Protein AF-0000000067178159 (afdb_homodimer)

Radius of gyration: 26.87 Å; Cα contacts (8 Å, |Δi|>4): 518; chains: 2; bounding box: 101×104×65 Å

Nearest PDB structures (foldseek):
  8fw3-assembly2_A  TM=6.156E-01  e=5.125E-05  Neisseria gonorrhoeae
  3qpl-assembly1_A  TM=6.843E-01  e=2.141E-04  Mycobacterium tuberculosis
  2g3b-assembly1_A  TM=7.243E-01  e=4.814E-04  Rhodococcus jostii RHA1
  5nim-assembly1_A  TM=7.055E-01  e=5.295E-04  Mycobacterium tuberculosis
  7pt0-assembly1_B  TM=4.722E-01  e=8.945E-04  Streptomyces coelicolor

Sequence (438 aa):
MARPTQRSPDGARADPEDRTARFMRSALAILGETGRTDFTVLEVVERSKTSLRSFYQHFSSKDELLLALIDRIMAESAQRWRADTEALPGPEALRVLVEKITAPASSSTQDSINRGLTYYNDHLAESLPREYARVLAPLHDLIRGIVRRGIDAGDFHSGVEVDTTSALILQSVLGAMRLRSLGVELNGTPIEGPHIYEFCVRSLSNPPTPDDQAFPRRPMARPTQRSPDGARADPEDRTARFMRSALAILGETGRTDFTVLEVVERSKTSLRSFYQHFSSKDELLLALIDRIMAESAQRWRADTEALPGPEALRVLVEKITAPASSSTQDSINRGLTYYNDHLAESLPREYARVLAPLHDLIRGIVRRGIDAGDFHSGVEVDTTSALILQSVLGAMRLRSLGVELNGTPIEGPHIYEFCVRSLSNPPTPDDQAFPRRP

Structure (mmCIF, N/CA/C/O backbone):
data_AF-0000000067178159-model_v1
#
loop_
_entity.id
_entity.type
_entity.pdbx_description
1 polymer 'Transcriptional regulator, TetR family protein'
#
loop_
_atom_site.group_PDB
_atom_site.id
_atom_site.type_symbol
_atom_site.label_atom_id
_atom_site.label_alt_id
_atom_site.label_comp_id
_atom_site.label_asym_id
_atom_site.label_entity_id
_atom_site.label_seq_id
_atom_site.pdbx_PDB_ins_code
_atom_site.Cartn_x
_atom_site.Cartn_y
_atom_site.Cartn_z
_atom_site.occupancy
_atom_site.B_iso_or_equiv
_atom_site.auth_seq_id
_atom_site.auth_comp_id
_atom_site.auth_asym_id
_atom_site.auth_atom_id
_atom_site.pdbx_PDB_model_num
ATOM 1 N N . MET A 1 1 ? 50.5 42.938 31 1 33.41 1 MET A N 1
ATOM 2 C CA . MET A 1 1 ? 49.594 42.969 29.859 1 33.41 1 MET A CA 1
ATOM 3 C C . MET A 1 1 ? 49.375 41.531 29.328 1 33.41 1 MET A C 1
ATOM 5 O O . MET A 1 1 ? 50.312 40.906 28.812 1 33.41 1 MET A O 1
ATOM 9 N N . ALA A 1 2 ? 48.438 40.719 29.938 1 43.31 2 ALA A N 1
ATOM 10 C CA . ALA A 1 2 ? 48.125 39.312 29.688 1 43.31 2 ALA A CA 1
ATOM 11 C C . ALA A 1 2 ? 47.719 39.094 28.234 1 43.31 2 ALA A C 1
ATOM 13 O O . ALA A 1 2 ? 46.938 39.875 27.688 1 43.31 2 ALA A O 1
ATOM 14 N N . ARG A 1 3 ? 48.562 38.594 27.359 1 43.94 3 ARG A N 1
ATOM 15 C CA . ARG A 1 3 ? 48.312 38.312 25.953 1 43.94 3 ARG A CA 1
ATOM 16 C C . ARG A 1 3 ? 47.031 37.5 25.781 1 43.94 3 ARG A C 1
ATOM 18 O O . ARG A 1 3 ? 46.812 36.531 26.516 1 43.94 3 ARG A O 1
ATOM 25 N N . PRO A 1 4 ? 45.906 38.125 25.219 1 43.94 4 PRO A N 1
ATOM 26 C CA . PRO A 1 4 ? 44.656 37.375 25.016 1 43.94 4 PRO A CA 1
ATOM 27 C C . PRO A 1 4 ? 44.875 36.031 24.344 1 43.94 4 PRO A C 1
ATOM 29 O O . PRO A 1 4 ? 45.75 35.875 23.5 1 43.94 4 PRO A O 1
ATOM 32 N N . THR A 1 5 ? 44.812 34.875 25.031 1 42.31 5 THR A N 1
ATOM 33 C CA . THR A 1 5 ? 44.812 33.531 24.516 1 42.31 5 THR A CA 1
ATOM 34 C C . THR A 1 5 ? 43.906 33.438 23.266 1 42.31 5 THR A C 1
ATOM 36 O O . THR A 1 5 ? 42.719 33.781 23.328 1 42.31 5 THR A O 1
ATOM 39 N N . GLN A 1 6 ? 44.406 33.625 22.031 1 39.62 6 GLN A N 1
ATOM 40 C CA . GLN A 1 6 ? 43.75 33.406 20.75 1 39.62 6 GLN A CA 1
ATOM 41 C C . GLN A 1 6 ? 42.969 32.094 20.781 1 39.62 6 GLN A C 1
ATOM 43 O O . GLN A 1 6 ? 43.5 31.031 21.016 1 39.62 6 GLN A O 1
ATOM 48 N N . ARG A 1 7 ? 41.75 32.062 21.344 1 41.69 7 ARG A N 1
ATOM 49 C CA . ARG A 1 7 ? 40.875 30.922 21.141 1 41.69 7 ARG A CA 1
ATOM 50 C C . ARG A 1 7 ? 40.969 30.406 19.703 1 41.69 7 ARG A C 1
ATOM 52 O O . ARG A 1 7 ? 40.844 31.172 18.75 1 41.69 7 ARG A O 1
ATOM 59 N N . SER A 1 8 ? 41.875 29.484 19.391 1 41.31 8 SER A N 1
ATOM 60 C CA . SER A 1 8 ? 41.969 28.797 18.109 1 41.31 8 SER A CA 1
ATOM 61 C C . SER A 1 8 ? 40.562 28.5 17.547 1 41.31 8 SER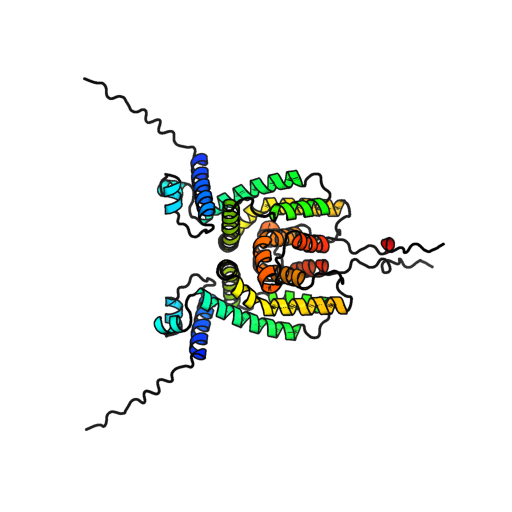 A C 1
ATOM 63 O O . SER A 1 8 ? 39.719 27.922 18.234 1 41.31 8 SER A O 1
ATOM 65 N N . PRO A 1 9 ? 39.969 29.328 16.672 1 40.78 9 PRO A N 1
ATOM 66 C CA . PRO A 1 9 ? 38.75 29.016 15.961 1 40.78 9 PRO A CA 1
ATOM 67 C C . PRO A 1 9 ? 38.719 27.578 15.445 1 40.78 9 PRO A C 1
ATOM 69 O O . PRO A 1 9 ? 38 27.281 14.477 1 40.78 9 PRO A O 1
ATOM 72 N N . ASP A 1 10 ? 39.594 26.719 15.773 1 39.84 10 ASP A N 1
ATOM 73 C CA . ASP A 1 10 ? 39.406 25.375 15.266 1 39.84 10 ASP A CA 1
ATOM 74 C C . ASP A 1 10 ? 37.969 24.922 15.383 1 39.84 10 ASP A C 1
ATOM 76 O O . ASP A 1 10 ? 37.625 24.062 16.219 1 39.84 10 ASP A O 1
ATOM 80 N N . GLY A 1 11 ? 37 25.688 15.602 1 41.66 11 GLY A N 1
ATOM 81 C CA . GLY A 1 11 ? 35.625 25.188 15.453 1 41.66 11 GLY A CA 1
ATOM 82 C C . GLY A 1 11 ? 35.469 24.234 14.281 1 41.66 11 GLY A C 1
ATOM 83 O O . GLY A 1 11 ? 35.531 24.656 13.125 1 41.66 11 GLY A O 1
ATOM 84 N N . ALA A 1 12 ? 36.094 23.141 14.195 1 41.56 12 ALA A N 1
ATOM 85 C CA . ALA A 1 12 ? 36.125 22.031 13.25 1 41.56 12 ALA A CA 1
ATOM 86 C C . ALA A 1 12 ? 34.812 21.953 12.469 1 41.56 12 ALA A C 1
ATOM 88 O O . ALA A 1 12 ? 33.75 21.656 13.039 1 41.56 12 ALA A O 1
ATOM 89 N N . ARG A 1 13 ? 34.594 22.594 11.43 1 47.75 13 ARG A N 1
ATOM 90 C CA . ARG A 1 13 ? 33.562 22.531 10.398 1 47.75 13 ARG A CA 1
ATOM 91 C C . ARG A 1 13 ? 33.156 21.094 10.141 1 47.75 13 ARG A C 1
ATOM 93 O O . ARG A 1 13 ? 33.969 20.266 9.703 1 47.75 13 ARG A O 1
ATOM 100 N N . ALA A 1 14 ? 32.438 20.469 10.922 1 54.03 14 ALA A N 1
ATOM 101 C CA . ALA A 1 14 ? 31.906 19.125 10.688 1 54.03 14 ALA A CA 1
ATOM 102 C C . ALA A 1 14 ? 31.609 18.891 9.211 1 54.03 14 ALA A C 1
ATOM 104 O O . ALA A 1 14 ? 31.078 19.781 8.539 1 54.03 14 ALA A O 1
ATOM 105 N N . ASP A 1 15 ? 32.281 18.047 8.5 1 58.19 15 ASP A N 1
ATOM 106 C CA . ASP A 1 15 ? 32.125 17.641 7.113 1 58.19 15 ASP A CA 1
ATOM 107 C C . ASP A 1 15 ? 30.641 17.516 6.75 1 58.19 15 ASP A C 1
ATOM 109 O O . ASP A 1 15 ? 29.844 17.062 7.566 1 58.19 15 ASP A O 1
ATOM 113 N N . PRO A 1 16 ? 30.297 18.297 5.695 1 59.66 16 PRO A N 1
ATOM 114 C CA . PRO A 1 16 ? 28.906 18.25 5.234 1 59.66 16 PRO A CA 1
ATOM 115 C C . PRO A 1 16 ? 28.297 16.844 5.363 1 59.66 16 PRO A C 1
ATOM 117 O O . PRO A 1 16 ? 27.109 16.719 5.68 1 59.66 16 PRO A O 1
ATOM 120 N N . GLU A 1 17 ? 29.047 15.93 5.02 1 64.62 17 GLU A N 1
ATOM 121 C CA . GLU A 1 17 ? 28.547 14.562 5.184 1 64.62 17 GLU A CA 1
ATOM 122 C C . GLU A 1 17 ? 28.219 14.273 6.645 1 64.62 17 GLU A C 1
ATOM 124 O O . GLU A 1 17 ? 27.266 13.562 6.938 1 64.62 17 GLU A O 1
ATOM 129 N N . ASP A 1 18 ? 28.953 15.023 7.352 1 79.06 18 ASP A N 1
ATOM 130 C CA . ASP A 1 18 ? 28.781 14.812 8.781 1 79.06 18 ASP A CA 1
ATOM 131 C C . ASP A 1 18 ? 27.484 15.453 9.281 1 79.06 18 ASP A C 1
ATOM 133 O O . ASP A 1 18 ? 26.75 14.844 10.055 1 79.06 18 ASP A O 1
ATOM 137 N N . ARG A 1 19 ? 27.156 16.547 8.523 1 84 19 ARG A N 1
ATOM 138 C CA . ARG A 1 19 ? 25.953 17.25 8.969 1 84 19 ARG A CA 1
ATOM 139 C C . ARG A 1 19 ? 24.688 16.531 8.5 1 84 19 ARG A C 1
ATOM 141 O O . ARG A 1 19 ? 23.734 16.422 9.258 1 84 19 ARG A O 1
ATOM 148 N N . THR A 1 20 ? 24.766 16.062 7.344 1 90 20 THR A N 1
ATOM 149 C CA . THR A 1 20 ? 23.656 15.281 6.816 1 90 20 THR A CA 1
ATOM 150 C C . THR A 1 20 ? 23.359 14.078 7.707 1 90 20 THR A C 1
ATOM 152 O O . THR A 1 20 ? 22.203 13.812 8.047 1 90 20 THR A O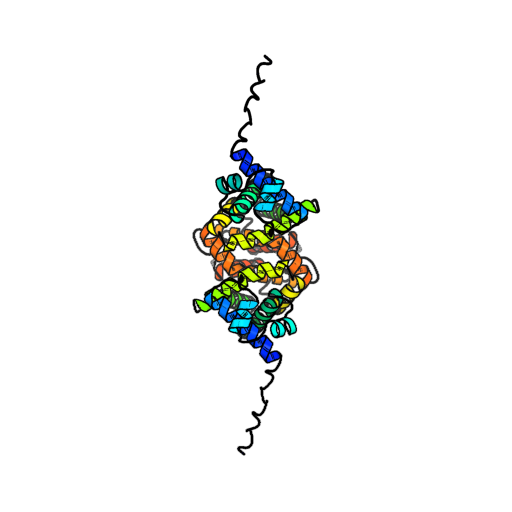 1
ATOM 155 N N . ALA A 1 21 ? 24.406 13.516 8.07 1 91.62 21 ALA A N 1
ATOM 156 C CA . ALA A 1 21 ? 24.281 12.344 8.93 1 91.62 21 ALA A CA 1
ATOM 157 C C . ALA A 1 21 ? 23.688 12.719 10.281 1 91.62 21 ALA A C 1
ATOM 159 O O . ALA A 1 21 ? 22.906 11.953 10.867 1 91.62 21 ALA A O 1
ATOM 160 N N . ARG A 1 22 ? 24.016 13.844 10.68 1 91.88 22 ARG A N 1
ATOM 161 C CA . ARG A 1 22 ? 23.5 14.305 11.961 1 91.88 22 ARG A CA 1
ATOM 162 C C . ARG A 1 22 ? 21.984 14.555 11.891 1 91.88 22 ARG A C 1
ATOM 164 O O . ARG A 1 22 ? 21.25 14.203 12.812 1 91.88 22 ARG A O 1
ATOM 171 N N . PHE A 1 23 ? 21.609 15.18 10.82 1 94.12 23 PHE A N 1
ATOM 172 C CA . PHE A 1 23 ? 20.172 15.414 10.633 1 94.12 23 PHE A CA 1
ATOM 173 C C . PHE A 1 23 ? 19.422 14.094 10.523 1 94.12 23 PHE A C 1
ATOM 175 O O . PHE A 1 23 ? 18.359 13.93 11.125 1 94.12 23 PHE A O 1
ATOM 182 N N . MET A 1 24 ? 19.984 13.203 9.867 1 94.56 24 MET A N 1
ATOM 183 C CA . MET A 1 24 ? 19.344 11.906 9.672 1 94.56 24 MET A CA 1
ATOM 184 C C . MET A 1 24 ? 19.266 11.141 10.992 1 94.56 24 MET A C 1
ATOM 186 O O . MET A 1 24 ? 18.266 10.5 11.281 1 94.56 24 MET A O 1
ATOM 190 N N . ARG A 1 25 ? 20.281 11.227 11.734 1 94.19 25 ARG A N 1
ATOM 191 C CA . ARG A 1 25 ? 20.281 10.57 13.039 1 94.19 25 ARG A CA 1
ATOM 192 C C . ARG A 1 25 ? 19.234 11.172 13.969 1 94.19 25 ARG A C 1
ATOM 194 O O . ARG A 1 25 ? 18.578 10.453 14.719 1 94.19 25 ARG A O 1
ATOM 201 N N . SER A 1 26 ? 19.125 12.422 13.883 1 94.62 26 SER A N 1
ATOM 202 C CA . SER A 1 26 ? 18.125 13.109 14.68 1 94.62 26 SER A CA 1
ATOM 203 C C . SER A 1 26 ? 16.719 12.703 14.266 1 94.62 26 SER A C 1
ATOM 205 O O . SER A 1 26 ? 15.859 12.453 15.117 1 94.62 26 SER A O 1
ATOM 207 N N . ALA A 1 27 ? 16.531 12.688 12.969 1 94.38 27 ALA A N 1
ATOM 208 C CA . ALA A 1 27 ? 15.227 12.25 12.461 1 94.38 27 ALA A CA 1
ATOM 209 C C . ALA A 1 27 ? 14.914 10.82 12.891 1 94.38 27 ALA A C 1
ATOM 211 O O . ALA A 1 27 ? 13.789 10.523 13.305 1 94.38 27 ALA A O 1
ATOM 212 N N . LEU A 1 28 ? 15.891 10 12.828 1 94.06 28 LEU A N 1
ATOM 213 C CA . LEU A 1 28 ? 15.734 8.609 13.242 1 94.06 28 LEU A CA 1
ATOM 214 C C . LEU A 1 28 ? 15.398 8.508 14.719 1 94.06 28 LEU A C 1
ATOM 216 O O . LEU A 1 28 ? 14.562 7.695 15.117 1 94.06 28 LEU A O 1
ATOM 220 N N . ALA A 1 29 ? 16.031 9.289 15.492 1 93.94 29 ALA A N 1
ATOM 221 C CA . ALA A 1 29 ? 15.758 9.32 16.922 1 93.94 29 ALA A CA 1
ATOM 222 C C . ALA A 1 29 ? 14.32 9.742 17.219 1 93.94 29 ALA A C 1
ATOM 224 O O . ALA A 1 29 ? 13.648 9.148 18.062 1 93.94 29 ALA A O 1
ATOM 225 N N . ILE A 1 30 ? 13.898 10.711 16.547 1 94.25 30 ILE A N 1
ATOM 226 C CA . ILE A 1 30 ? 12.531 11.188 16.719 1 94.25 30 ILE A CA 1
ATOM 227 C C . ILE A 1 30 ? 11.547 10.086 16.328 1 94.25 30 ILE A C 1
ATOM 229 O O . ILE A 1 30 ? 10.586 9.82 17.047 1 94.25 30 ILE A O 1
ATOM 233 N N . LEU A 1 31 ? 11.766 9.43 15.242 1 92.56 31 LEU A N 1
ATOM 234 C CA . LEU A 1 31 ? 10.922 8.328 14.789 1 92.56 31 LEU A CA 1
ATOM 235 C C . LEU A 1 31 ? 10.898 7.207 15.82 1 92.56 31 LEU A C 1
ATOM 237 O O . LEU A 1 31 ? 9.852 6.617 16.078 1 92.56 31 LEU A O 1
ATOM 241 N N . GLY A 1 32 ? 12.031 6.941 16.328 1 92.69 32 GLY A N 1
ATOM 242 C CA . GLY A 1 32 ? 12.125 5.895 17.328 1 92.69 32 GLY A CA 1
ATOM 243 C C . GLY A 1 32 ? 11.336 6.199 18.594 1 92.69 32 GLY A C 1
ATOM 244 O O . GLY A 1 32 ? 10.781 5.293 19.219 1 92.69 32 GLY A O 1
ATOM 245 N N . GLU A 1 33 ? 11.211 7.461 18.922 1 91.62 33 GLU A N 1
ATOM 246 C CA . GLU A 1 33 ? 10.531 7.895 20.141 1 91.62 33 GLU A CA 1
ATOM 247 C C . GLU A 1 33 ? 9.023 8.016 19.922 1 91.62 33 GLU A C 1
ATOM 249 O O . GLU A 1 33 ? 8.234 7.676 20.797 1 91.62 33 GLU A O 1
ATOM 254 N N . THR A 1 34 ? 8.656 8.445 18.703 1 87.56 34 THR A N 1
ATOM 255 C CA . THR A 1 34 ? 7.258 8.82 18.516 1 87.56 34 THR A CA 1
ATOM 256 C C . THR A 1 34 ? 6.547 7.848 17.578 1 87.56 34 THR A C 1
ATOM 258 O O . THR A 1 34 ? 5.324 7.703 17.641 1 87.56 34 THR A O 1
ATOM 261 N N . GLY A 1 35 ? 7.301 7.289 16.703 1 86.06 35 GLY A N 1
ATOM 262 C CA . GLY A 1 35 ? 6.715 6.453 15.664 1 86.06 35 GLY A CA 1
ATOM 263 C C . GLY A 1 35 ? 5.922 7.242 14.641 1 86.06 35 GLY A C 1
ATOM 264 O O . GLY A 1 35 ? 5.152 6.668 13.867 1 86.06 35 GLY A O 1
ATOM 265 N N . ARG A 1 36 ? 6.059 8.531 14.703 1 83.38 36 ARG A N 1
ATOM 266 C CA . ARG A 1 36 ? 5.297 9.406 13.82 1 83.38 36 ARG A CA 1
ATOM 267 C C . ARG A 1 36 ? 6.223 10.305 13.008 1 83.38 36 ARG A C 1
ATOM 269 O O . ARG A 1 36 ? 7.32 10.641 13.461 1 83.38 36 ARG A O 1
ATOM 276 N N . THR A 1 37 ? 5.715 10.633 11.844 1 81.19 37 THR A N 1
ATOM 277 C CA . THR A 1 37 ? 6.527 11.453 10.953 1 81.19 37 THR A CA 1
ATOM 278 C C . THR A 1 37 ? 6.012 12.891 10.93 1 81.19 37 THR A C 1
ATOM 280 O O . THR A 1 37 ? 6.391 13.68 10.062 1 81.19 37 THR A O 1
ATOM 283 N N . ASP A 1 38 ? 5.16 13.242 11.867 1 81.94 38 ASP A N 1
ATOM 284 C CA . ASP A 1 38 ? 4.59 14.586 11.852 1 81.94 38 ASP A CA 1
ATOM 285 C C . ASP A 1 38 ? 5.496 15.57 12.578 1 81.94 38 ASP A C 1
ATOM 287 O O . ASP A 1 38 ? 5.059 16.656 12.953 1 81.94 38 ASP A O 1
ATOM 291 N N . PHE A 1 39 ? 6.73 15.258 12.789 1 87.94 39 PHE A N 1
ATOM 292 C CA . PHE A 1 39 ? 7.664 16.203 13.398 1 87.94 39 PHE A CA 1
ATOM 293 C C . PHE A 1 39 ? 8.023 17.312 12.422 1 87.94 39 PHE A C 1
ATOM 295 O O . PHE A 1 39 ? 7.84 17.156 11.211 1 87.94 39 PHE A O 1
ATOM 302 N N . THR A 1 40 ? 8.508 18.375 12.969 1 91.44 40 THR A N 1
ATOM 303 C CA . THR A 1 40 ? 8.867 19.531 12.156 1 91.44 40 THR A CA 1
ATOM 304 C C . THR A 1 40 ? 10.375 19.594 11.93 1 91.44 40 THR A C 1
ATOM 306 O O . THR A 1 40 ? 11.133 18.906 12.617 1 91.44 40 THR A O 1
ATOM 309 N N . VAL A 1 41 ? 10.703 20.438 10.953 1 94.25 41 VAL A N 1
ATOM 310 C CA . VAL A 1 41 ? 12.125 20.656 10.688 1 94.25 41 VAL A CA 1
ATOM 311 C C . VAL A 1 41 ? 12.781 21.281 11.922 1 94.25 41 VAL A C 1
ATOM 313 O O . VAL A 1 41 ? 13.922 20.953 12.25 1 94.25 41 VAL A O 1
ATOM 316 N N . LEU A 1 42 ? 12.094 22.062 12.641 1 94.06 42 LEU A N 1
ATOM 317 C CA . LEU A 1 42 ? 12.617 22.719 13.828 1 94.06 42 LEU A CA 1
ATOM 318 C C . LEU A 1 42 ? 12.992 21.688 14.898 1 94.06 42 LEU A C 1
ATOM 320 O O . LEU A 1 42 ? 14.031 21.812 15.539 1 94.06 42 LEU A O 1
ATOM 324 N N . GLU A 1 43 ? 12.242 20.734 15.094 1 94.31 43 GLU A N 1
ATOM 325 C CA . GLU A 1 43 ? 12.523 19.672 16.062 1 94.31 43 GLU A CA 1
ATOM 326 C C . GLU A 1 43 ? 13.797 18.922 15.695 1 94.31 43 GLU A C 1
ATOM 328 O O . GLU A 1 43 ? 14.586 18.562 16.578 1 94.31 43 GLU A O 1
ATOM 333 N N . VAL A 1 44 ? 13.961 18.672 14.438 1 94.38 44 VAL A N 1
ATOM 334 C CA . VAL A 1 44 ? 15.148 17.969 13.961 1 94.38 44 VAL A CA 1
ATOM 335 C C . VAL A 1 44 ? 16.391 18.812 14.227 1 94.38 44 VAL A C 1
ATOM 337 O O . VAL A 1 44 ? 17.422 18.281 14.672 1 94.38 44 VAL A O 1
ATOM 340 N N . VAL A 1 45 ? 16.266 20.047 13.938 1 93.69 45 VAL A N 1
ATOM 341 C CA . VAL A 1 45 ? 17.391 20.969 14.086 1 93.69 45 VAL A CA 1
ATOM 342 C C . VAL A 1 45 ? 17.734 21.109 15.57 1 93.69 45 VAL A C 1
ATOM 344 O O . VAL A 1 45 ? 18.922 21.172 15.93 1 93.69 45 VAL A O 1
ATOM 347 N N . GLU A 1 46 ? 16.797 21.203 16.438 1 93.25 46 GLU A N 1
ATOM 348 C CA . GLU A 1 46 ? 17.016 21.312 17.875 1 93.25 46 GLU A CA 1
ATOM 349 C C . GLU A 1 46 ? 17.719 20.062 18.422 1 93.25 46 GLU A C 1
ATOM 351 O O . GLU A 1 46 ? 18.672 20.172 19.188 1 93.25 46 GLU A O 1
ATOM 356 N N . ARG A 1 47 ? 17.297 19 17.938 1 91.25 47 ARG A N 1
ATOM 357 C CA . ARG A 1 47 ? 17.859 17.734 18.422 1 91.25 47 ARG A CA 1
ATOM 358 C C . ARG A 1 47 ? 19.281 17.531 17.875 1 91.25 47 ARG A C 1
ATOM 360 O O . ARG A 1 47 ? 20.125 16.938 18.547 1 91.25 47 ARG A O 1
ATOM 367 N N . SER A 1 48 ? 19.531 17.969 16.703 1 90.31 48 SER A N 1
ATOM 368 C CA . SER A 1 48 ? 20.828 17.797 16.062 1 90.31 48 SER A CA 1
ATOM 369 C C . SER A 1 48 ? 21.812 18.875 16.516 1 90.31 48 SER A C 1
ATOM 371 O O . SER A 1 48 ? 22.984 18.844 16.156 1 90.31 48 SER A O 1
ATOM 373 N N . LYS A 1 49 ? 21.328 19.828 17.281 1 90.5 49 LYS A N 1
ATOM 374 C CA . LYS A 1 49 ? 22.141 20.953 17.75 1 90.5 49 LYS A CA 1
ATOM 375 C C . LYS A 1 49 ? 22.797 21.688 16.594 1 90.5 49 LYS A C 1
ATOM 377 O O . LYS A 1 49 ? 24 21.953 16.609 1 90.5 49 LYS A O 1
ATOM 382 N N . THR A 1 50 ? 22 21.828 15.617 1 90.31 50 THR A N 1
ATOM 383 C CA . THR A 1 50 ? 22.406 22.594 14.445 1 90.31 50 THR A CA 1
ATOM 384 C C . THR A 1 50 ? 21.453 23.766 14.195 1 90.31 50 THR A C 1
ATOM 386 O O . THR A 1 50 ? 20.719 24.156 15.086 1 90.31 50 THR A O 1
ATOM 389 N N . SER A 1 51 ? 21.578 24.359 13.008 1 90.62 51 SER A N 1
ATOM 390 C CA . SER A 1 51 ? 20.734 25.516 12.703 1 90.62 51 SER A CA 1
ATOM 391 C C . SER A 1 51 ? 19.812 25.234 11.516 1 90.62 51 SER A C 1
ATOM 393 O O . SER A 1 51 ? 20.078 24.328 10.727 1 90.62 51 SER A O 1
ATOM 395 N N . LEU A 1 52 ? 18.703 26.078 11.508 1 93.19 52 LEU A N 1
ATOM 396 C CA . LEU A 1 52 ? 17.781 26.016 10.375 1 93.19 52 LEU A CA 1
ATOM 397 C C . LEU A 1 52 ? 18.5 26.344 9.07 1 93.19 52 LEU A C 1
ATOM 399 O O . LEU A 1 52 ? 18.219 25.719 8.039 1 93.19 52 LEU A O 1
ATOM 403 N N . ARG A 1 53 ? 19.422 27.25 9.156 1 92.5 53 ARG A N 1
ATOM 404 C CA . ARG A 1 53 ? 20.188 27.609 7.977 1 92.5 53 ARG A CA 1
ATOM 405 C C . ARG A 1 53 ? 21 26.438 7.465 1 92.5 53 ARG A C 1
ATOM 407 O O . ARG A 1 53 ? 21 26.156 6.266 1 92.5 53 ARG A O 1
ATOM 414 N N . SER A 1 54 ? 21.625 25.844 8.414 1 92.5 54 SER A N 1
ATOM 415 C CA . SER A 1 54 ? 22.422 24.672 8.047 1 92.5 54 SER A CA 1
ATOM 416 C C . SER A 1 54 ? 21.547 23.578 7.457 1 92.5 54 SER A C 1
ATOM 418 O O . SER A 1 54 ? 21.938 22.906 6.492 1 92.5 54 SER A O 1
ATOM 420 N N . PHE A 1 55 ? 20.406 23.391 8.055 1 95.06 55 PHE A N 1
ATOM 421 C CA . PHE A 1 55 ? 19.5 22.375 7.547 1 95.06 55 PHE A CA 1
ATOM 422 C C . PHE A 1 55 ? 19.172 22.641 6.082 1 95.06 55 PHE A C 1
ATOM 424 O O . PHE A 1 55 ? 19.281 21.734 5.242 1 95.06 55 PHE A O 1
ATOM 431 N N . TYR A 1 56 ? 18.828 23.797 5.738 1 94.44 56 TYR A N 1
ATOM 432 C CA . TYR A 1 56 ? 18.344 24.125 4.406 1 94.44 56 TYR A CA 1
ATOM 433 C C . TYR A 1 56 ? 19.484 24.219 3.406 1 94.44 56 TYR A C 1
ATOM 435 O O . TYR A 1 56 ? 19.25 24.312 2.197 1 94.44 56 TYR A O 1
ATOM 443 N N . GLN A 1 57 ? 20.734 24.172 3.852 1 93.81 57 GLN A N 1
ATOM 444 C CA . GLN A 1 57 ? 21.891 24 2.979 1 93.81 57 GLN A CA 1
ATOM 445 C C . GLN A 1 57 ? 21.969 22.578 2.453 1 93.81 57 GLN A C 1
ATOM 447 O O . GLN A 1 57 ? 22.562 22.328 1.403 1 93.81 57 GLN A O 1
ATOM 452 N N . HIS A 1 58 ? 21.375 21.734 3.23 1 92.88 58 HIS A N 1
ATOM 453 C CA . HIS A 1 58 ? 21.531 20.328 2.898 1 92.88 58 HIS A CA 1
ATOM 454 C C . HIS A 1 58 ? 20.219 19.734 2.371 1 92.88 58 HIS A C 1
ATOM 456 O O . HIS A 1 58 ? 20.234 18.844 1.521 1 92.88 58 HIS A O 1
ATOM 462 N N . PHE A 1 59 ? 19.125 20.203 2.98 1 94.81 59 PHE A N 1
ATOM 463 C CA . PHE A 1 59 ? 17.812 19.703 2.588 1 94.81 59 PHE A CA 1
ATOM 464 C C . PHE A 1 59 ? 16.859 20.844 2.301 1 94.81 59 PHE A C 1
ATOM 466 O O . PHE A 1 59 ? 16.844 21.844 3.025 1 94.81 59 PHE A O 1
ATOM 473 N N . SER A 1 60 ? 16.062 20.625 1.304 1 92.75 60 SER A N 1
ATOM 474 C CA . SER A 1 60 ? 15.086 21.641 0.956 1 92.75 60 SER A CA 1
ATOM 475 C C . SER A 1 60 ? 13.789 21.453 1.726 1 92.75 60 SER A C 1
ATOM 477 O O . SER A 1 60 ? 12.984 22.375 1.838 1 92.75 60 SER A O 1
ATOM 479 N N . SER A 1 61 ? 13.594 20.219 2.186 1 92.88 61 SER A N 1
ATOM 480 C CA . SER A 1 61 ? 12.352 19.906 2.875 1 92.88 61 SER A CA 1
ATOM 481 C C . SER A 1 61 ? 12.508 18.703 3.789 1 92.88 61 SER A C 1
ATOM 483 O O . SER A 1 61 ? 13.508 17.984 3.707 1 92.88 61 SER A O 1
ATOM 485 N N . LYS A 1 62 ? 11.539 18.5 4.598 1 93.06 62 LYS A N 1
ATOM 486 C CA . LYS A 1 62 ? 11.469 17.297 5.441 1 93.06 62 LYS A CA 1
ATOM 487 C C . LYS A 1 62 ? 11.438 16.031 4.598 1 93.06 62 LYS A C 1
ATOM 489 O O . LYS A 1 62 ? 12.039 15.023 4.961 1 93.06 62 LYS A O 1
ATOM 494 N N . ASP A 1 63 ? 10.797 16.109 3.457 1 92.56 63 ASP A N 1
ATOM 495 C CA . ASP A 1 63 ? 10.688 14.961 2.559 1 92.56 63 ASP A CA 1
ATOM 496 C C . ASP A 1 63 ? 12.055 14.523 2.049 1 92.56 63 ASP A C 1
ATOM 498 O O . ASP A 1 63 ? 12.344 13.328 1.965 1 92.56 63 ASP A O 1
ATOM 502 N N . GLU A 1 64 ? 12.844 15.461 1.754 1 93.88 64 GLU A N 1
ATOM 503 C CA . GLU A 1 64 ? 14.172 15.133 1.252 1 93.88 64 GLU A CA 1
ATOM 504 C C . GLU A 1 64 ? 15.031 14.484 2.338 1 93.88 64 GLU A C 1
ATOM 506 O O . GLU A 1 64 ? 15.82 13.578 2.057 1 93.88 64 GLU A O 1
ATOM 511 N N . LEU A 1 65 ? 14.891 15.039 3.549 1 94.56 65 LEU A N 1
ATOM 512 C CA . LEU A 1 65 ? 15.594 14.438 4.676 1 94.56 65 LEU A CA 1
ATOM 513 C C . LEU A 1 65 ? 15.164 12.992 4.875 1 94.56 65 LEU A C 1
ATOM 515 O O . LEU A 1 65 ? 16 12.102 4.992 1 94.56 65 LEU A O 1
ATOM 519 N N . LEU A 1 66 ? 13.898 12.773 4.863 1 93.94 66 LEU A N 1
ATOM 520 C CA . LEU A 1 66 ? 13.367 11.438 5.117 1 93.94 66 LEU A CA 1
ATOM 521 C C . LEU A 1 66 ? 13.672 10.5 3.951 1 93.94 66 LEU A C 1
ATOM 523 O O . LEU A 1 66 ? 13.906 9.305 4.152 1 93.94 66 LEU A O 1
ATOM 527 N N . LEU A 1 67 ? 13.672 11.039 2.787 1 94.38 67 LEU A N 1
ATOM 528 C CA . LEU A 1 67 ? 14.062 10.25 1.624 1 94.38 67 LEU A CA 1
ATOM 529 C C . LEU A 1 67 ? 15.5 9.773 1.752 1 94.38 67 LEU A C 1
ATOM 531 O O . LEU A 1 67 ? 15.805 8.609 1.464 1 94.38 67 LEU A O 1
ATOM 535 N N . ALA A 1 68 ? 16.312 10.672 2.172 1 94.06 68 ALA A N 1
ATOM 536 C CA . ALA A 1 68 ? 17.719 10.312 2.367 1 94.06 68 ALA A CA 1
ATOM 537 C C . ALA A 1 68 ? 17.875 9.242 3.443 1 94.06 68 ALA A C 1
ATOM 539 O O . ALA A 1 68 ? 18.688 8.328 3.309 1 94.06 68 ALA A O 1
ATOM 540 N N . LEU A 1 69 ? 17.125 9.383 4.457 1 93.88 69 LEU A N 1
ATOM 541 C CA . LEU A 1 69 ? 17.141 8.414 5.543 1 93.88 69 LEU A CA 1
ATOM 542 C C . LEU A 1 69 ? 16.672 7.047 5.059 1 93.88 69 LEU A C 1
ATOM 544 O O . LEU A 1 69 ? 17.312 6.031 5.328 1 93.88 69 LEU A O 1
ATOM 548 N N . ILE A 1 70 ? 15.609 6.938 4.363 1 93.19 70 ILE A N 1
ATOM 549 C CA . ILE A 1 70 ? 15.078 5.684 3.84 1 93.19 70 ILE A CA 1
ATOM 550 C C . ILE A 1 70 ? 16.062 5.09 2.836 1 93.19 70 ILE A C 1
ATOM 552 O O . ILE A 1 70 ? 16.281 3.873 2.814 1 93.19 70 ILE A O 1
ATOM 556 N N . ASP A 1 71 ? 16.578 5.961 2.057 1 94.56 71 ASP A N 1
ATOM 557 C CA . ASP A 1 71 ? 17.578 5.523 1.084 1 94.56 71 ASP A CA 1
ATOM 558 C C . ASP A 1 71 ? 18.734 4.805 1.771 1 94.56 71 ASP A C 1
ATOM 560 O O . ASP A 1 71 ? 19.125 3.711 1.355 1 94.56 71 ASP A O 1
ATOM 564 N N . ARG A 1 72 ? 19.219 5.426 2.799 1 93.19 72 ARG A N 1
ATOM 565 C CA . ARG A 1 72 ? 20.328 4.84 3.545 1 93.19 72 ARG A CA 1
ATOM 566 C C . ARG A 1 72 ? 19.922 3.514 4.18 1 93.19 72 ARG A C 1
ATOM 568 O O . ARG A 1 72 ? 20.641 2.525 4.078 1 93.19 72 ARG A O 1
ATOM 575 N N . ILE A 1 73 ? 18.781 3.463 4.785 1 91.5 73 ILE A N 1
ATOM 576 C CA . ILE A 1 73 ? 18.297 2.264 5.461 1 91.5 73 ILE A CA 1
ATOM 577 C C . ILE A 1 73 ? 18.062 1.151 4.441 1 91.5 73 ILE A C 1
ATOM 579 O O . ILE A 1 73 ? 18.469 0.009 4.656 1 91.5 73 ILE A O 1
ATOM 583 N N . MET A 1 74 ? 17.5 1.481 3.322 1 92.69 74 MET A N 1
ATOM 584 C CA . MET A 1 74 ? 17.188 0.502 2.285 1 92.69 74 MET A CA 1
ATOM 585 C C . MET A 1 74 ? 18.469 -0.055 1.664 1 92.69 74 MET A C 1
ATOM 587 O O . MET A 1 74 ? 18.578 -1.262 1.441 1 92.69 74 MET A O 1
ATOM 591 N N . ALA A 1 75 ? 19.391 0.837 1.407 1 93.19 75 ALA A N 1
ATOM 592 C CA . ALA A 1 75 ? 20.656 0.412 0.817 1 93.19 75 ALA A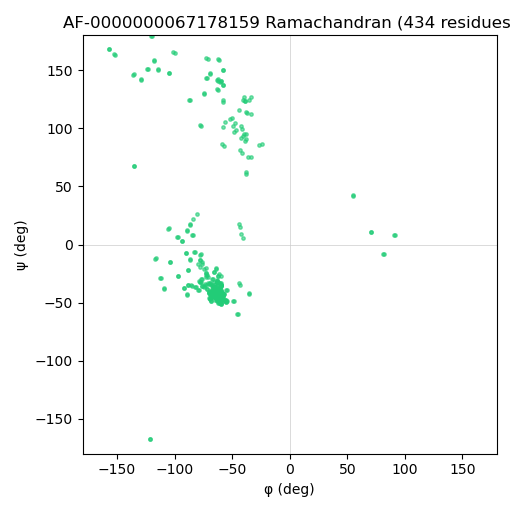 CA 1
ATOM 593 C C . ALA A 1 75 ? 21.391 -0.558 1.738 1 93.19 75 ALA A C 1
ATOM 595 O O . ALA A 1 75 ? 21.859 -1.611 1.298 1 93.19 75 ALA A O 1
ATOM 596 N N . GLU A 1 76 ? 21.422 -0.206 3.008 1 93.56 76 GLU A N 1
ATOM 597 C CA . GLU A 1 76 ? 22.078 -1.06 3.988 1 93.56 76 GLU A CA 1
ATOM 598 C C . GLU A 1 76 ? 21.344 -2.387 4.152 1 93.56 76 GLU A C 1
ATOM 600 O O . GLU A 1 76 ? 21.984 -3.447 4.199 1 93.56 76 GLU A O 1
ATOM 605 N N . SER A 1 77 ? 20.094 -2.34 4.215 1 94 77 SER A N 1
ATOM 606 C CA . SER A 1 77 ? 19.297 -3.551 4.379 1 94 77 SER A CA 1
ATOM 607 C C . SER A 1 77 ? 19.406 -4.457 3.156 1 94 77 SER A C 1
ATOM 609 O O . SER A 1 77 ? 19.594 -5.668 3.287 1 94 77 SER A O 1
ATOM 611 N N . ALA A 1 78 ? 19.312 -3.852 1.964 1 95.31 78 ALA A N 1
ATOM 612 C CA . ALA A 1 78 ? 19.391 -4.633 0.731 1 95.31 78 ALA A CA 1
ATOM 613 C C . ALA A 1 78 ? 20.734 -5.352 0.623 1 95.31 78 ALA A C 1
ATOM 615 O O . ALA A 1 78 ? 20.797 -6.496 0.168 1 95.31 78 ALA A O 1
ATOM 616 N N . GLN A 1 79 ? 21.75 -4.676 1.084 1 95.44 79 GLN A N 1
ATOM 617 C CA . GLN A 1 79 ? 23.078 -5.293 1.063 1 95.44 79 GLN A CA 1
ATOM 618 C C . GLN A 1 79 ? 23.141 -6.492 2.006 1 95.44 79 GLN A C 1
ATOM 620 O O . GLN A 1 79 ? 23.688 -7.539 1.654 1 95.44 79 GLN A O 1
ATOM 625 N N . ARG A 1 80 ? 22.578 -6.352 3.129 1 96.38 80 ARG A N 1
ATOM 626 C CA . ARG A 1 80 ? 22.531 -7.449 4.09 1 96.38 80 ARG A CA 1
ATOM 627 C C . ARG A 1 80 ? 21.688 -8.609 3.562 1 96.38 80 ARG A C 1
ATOM 629 O O . ARG A 1 80 ? 22.094 -9.766 3.643 1 96.38 80 ARG A O 1
ATOM 636 N N . TRP A 1 81 ? 20.578 -8.266 3.004 1 97.19 81 TRP A N 1
ATOM 637 C CA . TRP A 1 81 ? 19.703 -9.305 2.467 1 97.19 81 TRP A CA 1
ATOM 638 C C . TRP A 1 81 ? 20.359 -10.016 1.291 1 97.19 81 TRP A C 1
ATOM 640 O O . TRP A 1 81 ? 20.172 -11.227 1.109 1 97.19 81 TRP A O 1
ATOM 650 N N . ARG A 1 82 ? 21.062 -9.258 0.523 1 97.25 82 ARG A N 1
ATOM 651 C CA . ARG A 1 82 ? 21.781 -9.867 -0.586 1 97.25 82 ARG A CA 1
ATOM 652 C C . ARG A 1 82 ? 22.781 -10.914 -0.084 1 97.25 82 ARG A C 1
ATOM 654 O O . ARG A 1 82 ? 22.844 -12.023 -0.619 1 97.25 82 ARG A O 1
ATOM 661 N N . ALA A 1 83 ? 23.438 -10.57 0.977 1 97.38 83 ALA A N 1
ATOM 662 C CA . ALA A 1 83 ? 24.406 -11.5 1.563 1 97.38 83 ALA A CA 1
ATOM 663 C C . ALA A 1 83 ? 23.703 -12.734 2.119 1 97.38 83 ALA A C 1
ATOM 665 O O . ALA A 1 83 ? 24.219 -13.852 1.99 1 97.38 83 ALA A O 1
ATOM 666 N N . ASP A 1 84 ? 22.547 -12.586 2.666 1 97.31 84 ASP A N 1
ATOM 667 C CA . ASP A 1 84 ? 21.797 -13.672 3.297 1 97.31 84 ASP A CA 1
ATOM 668 C C . ASP A 1 84 ? 21.203 -14.602 2.248 1 97.31 84 ASP A C 1
ATOM 670 O O . ASP A 1 84 ? 20.859 -15.75 2.551 1 97.31 84 ASP A O 1
ATOM 674 N N . THR A 1 85 ? 21.047 -14.117 0.967 1 98 85 THR A N 1
ATOM 675 C CA . THR A 1 85 ? 20.281 -14.883 -0.004 1 98 85 THR A CA 1
ATOM 676 C C . THR A 1 85 ? 21.156 -15.336 -1.161 1 98 85 THR A C 1
ATOM 678 O O . THR A 1 85 ? 20.75 -16.188 -1.96 1 98 85 THR A O 1
ATOM 681 N N . GLU A 1 86 ? 22.344 -14.828 -1.28 1 95.88 86 GLU A N 1
ATOM 682 C CA . GLU A 1 86 ? 23.188 -14.984 -2.465 1 95.88 86 GLU A CA 1
ATOM 683 C C . GLU A 1 86 ? 23.484 -16.453 -2.744 1 95.88 86 GLU A C 1
ATOM 685 O O . GLU A 1 86 ? 23.547 -16.875 -3.902 1 95.88 86 GLU A O 1
ATOM 690 N N . ALA A 1 87 ? 23.594 -17.266 -1.74 1 95.75 87 ALA A N 1
ATOM 691 C CA . ALA A 1 87 ? 24.016 -18.656 -1.93 1 95.75 87 ALA A CA 1
ATOM 692 C C . ALA A 1 87 ? 22.812 -19.594 -1.972 1 95.75 87 ALA A C 1
ATOM 694 O O . ALA A 1 87 ? 22.953 -20.812 -2.117 1 95.75 87 ALA A O 1
ATOM 695 N N . LEU A 1 88 ? 21.625 -19.078 -1.973 1 97.94 88 LEU A N 1
ATOM 696 C CA . LEU A 1 88 ? 20.422 -19.906 -1.855 1 97.94 88 LEU A CA 1
ATOM 697 C C . LEU A 1 88 ? 19.719 -20.031 -3.201 1 97.94 88 LEU A C 1
ATOM 699 O O . LEU A 1 88 ? 19.719 -19.094 -4 1 97.94 88 LEU A O 1
ATOM 703 N N . PRO A 1 89 ? 19.078 -21.203 -3.418 1 97.19 89 PRO A N 1
ATOM 704 C CA . PRO A 1 89 ? 18.234 -21.328 -4.609 1 97.19 89 PRO A CA 1
ATOM 705 C C . PRO A 1 89 ? 17.062 -20.344 -4.605 1 97.19 89 PRO A C 1
ATOM 707 O O . PRO A 1 89 ? 16.656 -19.844 -3.547 1 97.19 89 PRO A O 1
ATOM 710 N N . GLY A 1 90 ? 16.469 -20.062 -5.75 1 96.56 90 GLY A N 1
ATOM 711 C CA . GLY A 1 90 ? 15.445 -19.062 -5.98 1 96.56 90 GLY A CA 1
ATOM 712 C C . GLY A 1 90 ? 14.344 -19.078 -4.938 1 96.56 90 GLY A C 1
ATOM 713 O O . GLY A 1 90 ? 14.156 -18.109 -4.203 1 96.56 90 GLY A O 1
ATOM 714 N N . PRO A 1 91 ? 13.617 -20.219 -4.773 1 97 91 PRO A N 1
ATOM 715 C CA . PRO A 1 91 ? 12.516 -20.281 -3.814 1 97 91 PRO A CA 1
ATOM 716 C C . PRO A 1 91 ? 12.969 -20.062 -2.373 1 97 91 PRO A C 1
ATOM 718 O O . PRO A 1 91 ? 12.312 -19.344 -1.617 1 97 91 PRO A O 1
ATOM 721 N N . GLU A 1 92 ? 14.102 -20.625 -1.986 1 98.12 92 GLU A N 1
ATOM 722 C CA . GLU A 1 92 ? 14.625 -20.469 -0.632 1 98.12 92 GLU A CA 1
ATOM 723 C C . GLU A 1 92 ? 15.109 -19.047 -0.397 1 98.12 92 GLU A C 1
ATOM 725 O O . GLU A 1 92 ? 14.938 -18.484 0.693 1 98.12 92 GLU A O 1
ATOM 730 N N . ALA A 1 93 ? 15.781 -18.5 -1.405 1 98.5 93 ALA A N 1
ATOM 731 C CA . ALA A 1 93 ? 16.219 -17.109 -1.314 1 98.5 93 ALA A CA 1
ATOM 732 C C . ALA A 1 93 ? 15.039 -16.172 -1.1 1 98.5 93 ALA A C 1
ATOM 734 O O . ALA A 1 93 ? 15.094 -15.273 -0.254 1 98.5 93 ALA A O 1
ATOM 735 N N . LEU A 1 94 ? 13.977 -16.406 -1.873 1 98.25 94 LEU A N 1
ATOM 736 C CA . LEU A 1 94 ? 12.773 -15.586 -1.732 1 98.25 94 LEU A CA 1
ATOM 737 C C . LEU A 1 94 ? 12.164 -15.75 -0.345 1 98.25 94 LEU A C 1
ATOM 739 O O . LEU A 1 94 ? 11.734 -14.773 0.268 1 98.25 94 LEU A O 1
ATOM 743 N N . ARG A 1 95 ? 12.133 -16.938 0.155 1 98.19 95 ARG A N 1
ATOM 744 C CA . ARG A 1 95 ? 11.602 -17.219 1.483 1 98.19 95 ARG A CA 1
ATOM 745 C C . ARG A 1 95 ? 12.383 -16.469 2.557 1 98.19 95 ARG A C 1
ATOM 747 O O . ARG A 1 95 ? 11.789 -15.789 3.4 1 98.19 95 ARG A O 1
ATOM 754 N N . VAL A 1 96 ? 13.672 -16.578 2.512 1 98.19 96 VAL A N 1
ATOM 755 C CA . VAL A 1 96 ? 14.531 -15.922 3.49 1 98.19 96 VAL A CA 1
ATOM 756 C C . VAL A 1 96 ? 14.359 -14.406 3.406 1 98.19 96 VAL A C 1
ATOM 758 O O . VAL A 1 96 ? 14.281 -13.727 4.43 1 98.19 96 VAL A O 1
ATOM 761 N N . LEU A 1 97 ? 14.297 -13.891 2.221 1 98 97 LEU A N 1
ATOM 762 C CA . LEU A 1 97 ? 14.117 -12.453 2.029 1 98 97 LEU A CA 1
ATOM 763 C C . LEU A 1 97 ? 12.82 -11.977 2.666 1 98 97 LEU A C 1
ATOM 765 O O . LEU A 1 97 ? 12.82 -11 3.424 1 98 97 LEU A O 1
ATOM 769 N N . VAL A 1 98 ? 11.727 -12.664 2.352 1 97.81 98 VAL A N 1
ATOM 770 C CA . VAL A 1 98 ? 10.422 -12.297 2.9 1 97.81 98 VAL A CA 1
ATOM 771 C C . VAL A 1 98 ? 10.461 -12.383 4.426 1 97.81 98 VAL A C 1
ATOM 773 O O . VAL A 1 98 ? 9.953 -11.5 5.113 1 97.81 98 VAL A O 1
ATOM 776 N N . GLU A 1 99 ? 11.086 -13.375 4.969 1 96.56 99 GLU A N 1
ATOM 777 C CA . GLU A 1 99 ? 11.211 -13.562 6.41 1 96.56 99 GLU A CA 1
ATOM 778 C C . GLU A 1 99 ? 11.977 -12.406 7.051 1 96.56 99 GLU A C 1
ATOM 780 O O . GLU A 1 99 ? 11.578 -11.898 8.094 1 96.56 99 GLU A O 1
ATOM 785 N N . LYS A 1 100 ? 13.055 -12.031 6.434 1 95.19 100 LYS A N 1
ATOM 786 C CA . LYS A 1 100 ? 13.883 -10.961 6.977 1 95.19 100 LYS A CA 1
ATOM 787 C C . LYS A 1 100 ? 13.141 -9.625 6.949 1 95.19 100 LYS A C 1
ATOM 789 O O . LYS A 1 100 ? 13.203 -8.859 7.914 1 95.19 100 LYS A O 1
ATOM 794 N N . ILE A 1 101 ? 12.453 -9.383 5.922 1 93.94 101 ILE A N 1
ATOM 795 C CA . ILE A 1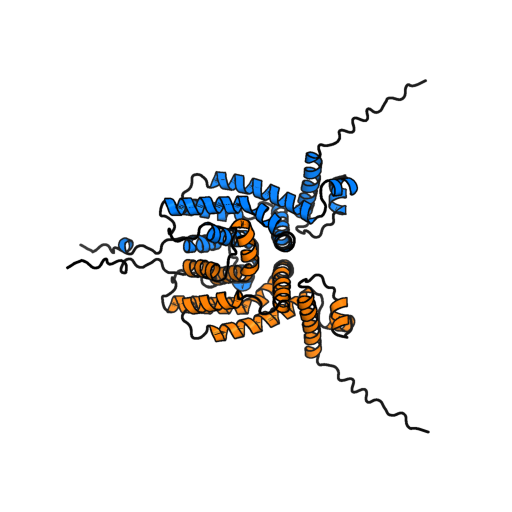 101 ? 11.773 -8.102 5.762 1 93.94 101 ILE A CA 1
ATOM 796 C C . ILE A 1 101 ? 10.586 -8.031 6.723 1 93.94 101 ILE A C 1
ATOM 798 O O . ILE A 1 101 ? 10.312 -6.973 7.293 1 93.94 101 ILE A O 1
ATOM 802 N N . THR A 1 102 ? 9.906 -9.148 6.898 1 93.06 102 THR A N 1
ATOM 803 C CA . THR A 1 102 ? 8.68 -9.141 7.684 1 93.06 102 THR A CA 1
ATOM 804 C C . THR A 1 102 ? 8.961 -9.5 9.141 1 93.06 102 THR A C 1
ATOM 806 O O . THR A 1 102 ? 8.039 -9.641 9.945 1 93.06 102 THR A O 1
ATOM 809 N N . ALA A 1 103 ? 10.203 -9.695 9.477 1 89.94 103 ALA A N 1
ATOM 810 C CA . ALA A 1 103 ? 10.555 -10.039 10.852 1 89.94 103 ALA A CA 1
ATOM 811 C C . ALA A 1 103 ? 10.078 -8.969 11.828 1 89.94 103 ALA A C 1
ATOM 813 O O . ALA A 1 103 ? 10.164 -7.773 11.539 1 89.94 103 ALA A O 1
ATOM 814 N N . PRO A 1 104 ? 9.516 -9.414 12.969 1 85 104 PRO A N 1
ATOM 815 C CA . PRO A 1 104 ? 9.125 -8.422 13.969 1 85 104 PRO A CA 1
ATOM 816 C C . PRO A 1 104 ? 10.297 -7.562 14.43 1 85 104 PRO A C 1
ATOM 818 O O . PRO A 1 104 ? 11.445 -8.016 14.414 1 85 104 PRO A O 1
ATOM 821 N N . ALA A 1 105 ? 9.953 -6.328 14.805 1 85.88 105 ALA A N 1
ATOM 822 C CA . ALA A 1 105 ? 10.961 -5.422 15.352 1 85.88 105 ALA A CA 1
ATOM 823 C C . ALA A 1 105 ? 11.594 -5.996 16.609 1 85.88 105 ALA A C 1
ATOM 825 O O . ALA A 1 105 ? 10.906 -6.617 17.438 1 85.88 105 ALA A O 1
ATOM 826 N N . SER A 1 106 ? 12.875 -5.793 16.703 1 86.75 106 SER A N 1
ATOM 827 C CA . SER A 1 106 ? 13.625 -6.332 17.828 1 86.75 106 SER A CA 1
ATOM 828 C C . SER A 1 106 ? 13.414 -5.484 19.078 1 86.75 106 SER A C 1
ATOM 830 O O . SER A 1 106 ? 13.805 -5.883 20.188 1 86.75 106 SER A O 1
ATOM 832 N N . SER A 1 107 ? 12.867 -4.332 18.938 1 89.5 107 SER A N 1
ATOM 833 C CA . SER A 1 107 ? 12.633 -3.398 20.031 1 89.5 107 SER A CA 1
ATOM 834 C C . SER A 1 107 ? 11.438 -2.492 19.75 1 89.5 107 SER A C 1
ATOM 836 O O . SER A 1 107 ? 10.969 -2.424 18.609 1 89.5 107 SER A O 1
ATOM 838 N N . SER A 1 108 ? 10.969 -1.896 20.781 1 89.25 108 SER A N 1
ATOM 839 C CA . SER A 1 108 ? 9.883 -0.929 20.609 1 89.25 108 SER A CA 1
ATOM 840 C C . SER A 1 108 ? 10.328 0.255 19.75 1 89.25 108 SER A C 1
ATOM 842 O O . SER A 1 108 ? 9.547 0.792 18.969 1 89.25 108 SER A O 1
ATOM 844 N N . THR A 1 109 ? 11.586 0.53 19.906 1 89.19 109 THR A N 1
ATOM 845 C CA . THR A 1 109 ? 12.148 1.614 19.109 1 89.19 109 THR A CA 1
ATOM 846 C C . THR A 1 109 ? 12.148 1.254 17.625 1 89.19 109 THR A C 1
ATOM 848 O O . THR A 1 109 ? 11.711 2.049 16.797 1 89.19 109 THR A O 1
ATOM 851 N N . GLN A 1 110 ? 12.555 0.062 17.406 1 88.25 110 GLN A N 1
ATOM 852 C CA . GLN A 1 110 ? 12.578 -0.392 16.016 1 88.25 110 GLN A CA 1
ATOM 853 C C . GLN A 1 110 ? 11.164 -0.503 15.453 1 88.25 110 GLN A C 1
ATOM 855 O O . GLN A 1 110 ? 10.945 -0.232 14.273 1 88.25 110 GLN A O 1
ATOM 860 N N . ASP A 1 111 ? 10.305 -0.904 16.281 1 87.94 111 ASP A N 1
ATOM 861 C CA . ASP A 1 111 ? 8.906 -0.982 15.875 1 87.94 111 ASP A CA 1
ATOM 862 C C . ASP A 1 111 ? 8.367 0.397 15.5 1 87.94 111 ASP A C 1
ATOM 864 O O . ASP A 1 111 ? 7.68 0.547 14.492 1 87.94 111 ASP A O 1
ATOM 868 N N . SER A 1 112 ? 8.734 1.351 16.266 1 89.44 112 SER A N 1
ATOM 869 C CA . SER A 1 112 ? 8.32 2.727 16.016 1 89.44 112 SER A CA 1
ATOM 870 C C . SER A 1 112 ? 8.914 3.244 14.703 1 89.44 112 SER A C 1
ATOM 872 O O . SER A 1 112 ? 8.211 3.885 13.914 1 89.44 112 SER A O 1
ATOM 874 N N . ILE A 1 113 ? 10.094 2.928 14.469 1 88.38 113 ILE A N 1
ATOM 875 C CA . ILE A 1 113 ? 10.773 3.348 13.25 1 88.38 113 ILE A CA 1
ATOM 876 C C . ILE A 1 113 ? 10.109 2.701 12.031 1 88.38 113 ILE A C 1
ATOM 878 O O . ILE A 1 113 ? 9.805 3.379 11.047 1 88.38 113 ILE A O 1
ATOM 882 N N . ASN A 1 114 ? 9.859 1.453 12.195 1 85.44 114 ASN A N 1
ATOM 883 C CA . ASN A 1 114 ? 9.227 0.727 11.102 1 85.44 114 ASN A CA 1
ATOM 884 C C . ASN A 1 114 ? 7.852 1.306 10.766 1 85.44 114 ASN A C 1
ATOM 886 O O . ASN A 1 114 ? 7.527 1.508 9.594 1 85.44 114 ASN A O 1
ATOM 890 N N . ARG A 1 115 ? 7.141 1.574 11.742 1 84 115 ARG A N 1
ATOM 891 C CA . ARG A 1 115 ? 5.809 2.145 11.555 1 84 115 ARG A CA 1
ATOM 892 C C . ARG A 1 115 ? 5.887 3.514 10.891 1 84 115 ARG A C 1
ATOM 894 O O . ARG A 1 115 ? 5.164 3.785 9.93 1 84 115 ARG A O 1
ATOM 901 N N . GLY A 1 116 ? 6.754 4.309 11.43 1 84.31 116 GLY A N 1
ATOM 902 C CA . GLY A 1 116 ? 6.922 5.645 10.875 1 84.31 116 GLY A CA 1
ATOM 903 C C . GLY A 1 116 ? 7.355 5.633 9.422 1 84.31 116 GLY A C 1
ATOM 904 O O . GLY A 1 116 ? 6.797 6.363 8.594 1 84.31 116 GLY A O 1
ATOM 905 N N . LEU A 1 117 ? 8.227 4.809 9.125 1 86.25 117 LEU A N 1
ATOM 906 C CA . LEU A 1 117 ? 8.773 4.777 7.77 1 86.25 117 LEU A CA 1
ATOM 907 C C . LEU A 1 117 ? 7.777 4.156 6.797 1 86.25 117 LEU A C 1
ATOM 909 O O . LEU A 1 117 ? 7.676 4.59 5.645 1 86.25 117 LEU A O 1
ATOM 913 N N . THR A 1 118 ? 7.02 3.152 7.211 1 80.69 118 THR A N 1
ATOM 914 C CA . THR A 1 118 ? 6.016 2.512 6.371 1 80.69 118 THR A CA 1
ATOM 915 C C . THR A 1 118 ? 4.961 3.521 5.922 1 80.69 118 THR A C 1
ATOM 917 O O . THR A 1 118 ? 4.656 3.621 4.73 1 80.69 118 THR A O 1
ATOM 920 N N . TYR A 1 119 ? 4.586 4.266 6.82 1 75.38 119 TYR A N 1
ATOM 921 C CA . TYR A 1 119 ? 3.506 5.191 6.504 1 75.38 119 TYR A CA 1
ATOM 922 C C . TYR A 1 119 ? 4.027 6.395 5.73 1 75.38 119 TYR A C 1
ATOM 924 O O . TYR A 1 119 ? 3.326 6.945 4.879 1 75.38 119 TYR A O 1
ATOM 932 N N . TYR A 1 120 ? 5.254 6.75 6.008 1 83.81 120 TYR A N 1
ATOM 933 C CA . TYR A 1 120 ? 5.816 7.867 5.258 1 83.81 120 TYR A CA 1
ATOM 934 C C . TYR A 1 120 ? 6.125 7.461 3.822 1 83.81 120 TYR A C 1
ATOM 936 O O . TYR A 1 120 ? 6.109 8.297 2.918 1 83.81 120 TYR A O 1
ATOM 944 N N . ASN A 1 121 ? 6.359 6.16 3.652 1 81.38 121 ASN A N 1
ATOM 945 C CA . ASN A 1 121 ? 6.57 5.637 2.307 1 81.38 121 ASN A CA 1
ATOM 946 C C . ASN A 1 121 ? 5.418 5.996 1.376 1 81.38 121 ASN A C 1
ATOM 948 O O . ASN A 1 121 ? 5.637 6.379 0.225 1 81.38 121 ASN A O 1
ATOM 952 N N . ASP A 1 122 ? 4.324 5.93 1.903 1 77.94 122 ASP A N 1
ATOM 953 C CA . ASP A 1 122 ? 3.143 6.215 1.099 1 77.94 122 ASP A CA 1
ATOM 954 C C . ASP A 1 122 ? 3.104 7.68 0.678 1 77.94 122 ASP A C 1
ATOM 956 O O . ASP A 1 122 ? 2.756 7.996 -0.462 1 77.94 122 ASP A O 1
ATOM 960 N N . HIS A 1 123 ? 3.443 8.469 1.603 1 81.31 123 HIS A N 1
ATOM 961 C CA . HIS A 1 123 ? 3.512 9.898 1.315 1 81.31 123 HIS A CA 1
ATOM 962 C C . HIS A 1 123 ? 4.566 10.195 0.257 1 81.31 123 HIS A C 1
ATOM 964 O O . HIS A 1 123 ? 4.312 10.961 -0.682 1 81.31 123 HIS A O 1
ATOM 970 N N . LEU A 1 124 ? 5.688 9.562 0.356 1 86.88 124 LEU A N 1
ATOM 971 C CA . LEU A 1 124 ? 6.773 9.789 -0.587 1 86.88 124 LEU A CA 1
ATOM 972 C C . LEU A 1 124 ? 6.422 9.25 -1.967 1 86.88 124 LEU A C 1
ATOM 974 O O . LEU A 1 124 ? 6.793 9.836 -2.986 1 86.88 124 LEU A O 1
ATOM 978 N N . ALA A 1 125 ? 5.68 8.188 -1.944 1 82.38 125 ALA A N 1
ATOM 979 C CA . ALA A 1 125 ? 5.227 7.609 -3.207 1 82.38 125 ALA A CA 1
ATOM 980 C C . ALA A 1 125 ? 4.336 8.586 -3.971 1 82.38 125 ALA A C 1
ATOM 982 O O . ALA A 1 125 ? 4.336 8.602 -5.203 1 82.38 125 ALA A O 1
ATOM 983 N N . GLU A 1 126 ? 3.729 9.391 -3.299 1 79.12 126 GLU A N 1
ATOM 984 C CA . GLU A 1 126 ? 2.826 10.367 -3.898 1 79.12 126 GLU A CA 1
ATOM 985 C C . GLU A 1 126 ? 3.564 11.656 -4.266 1 79.12 126 GLU A C 1
ATOM 987 O O . GLU A 1 126 ? 3.385 12.188 -5.363 1 79.12 126 GLU A O 1
ATOM 992 N N . SER A 1 127 ? 4.406 12.109 -3.398 1 83.12 127 SER A N 1
ATOM 993 C CA . SER A 1 127 ? 4.996 13.438 -3.537 1 83.12 127 SER A CA 1
ATOM 994 C C . SER A 1 127 ? 6.266 13.391 -4.379 1 83.12 127 SER A C 1
ATOM 996 O O . SER A 1 127 ? 6.566 14.344 -5.105 1 83.12 127 SER A O 1
ATOM 998 N N . LEU A 1 128 ? 7.035 12.305 -4.254 1 89.12 128 LEU A N 1
ATOM 999 C CA . LEU A 1 128 ? 8.305 12.141 -4.953 1 89.12 128 LEU A CA 1
ATOM 1000 C C . LEU A 1 128 ? 8.422 10.742 -5.559 1 89.12 128 LEU A C 1
ATOM 1002 O O . LEU A 1 128 ? 9.344 9.992 -5.227 1 89.12 128 LEU A O 1
ATOM 1006 N N . PRO A 1 129 ? 7.531 10.516 -6.578 1 86 129 PRO A N 1
ATOM 1007 C CA . PRO A 1 129 ? 7.453 9.148 -7.09 1 86 129 PRO A CA 1
ATOM 1008 C C . PRO A 1 129 ? 8.766 8.672 -7.703 1 86 129 PRO A C 1
ATOM 1010 O O . PRO A 1 129 ? 9.164 7.52 -7.504 1 86 129 PRO A O 1
ATOM 1013 N N . ARG A 1 130 ? 9.484 9.508 -8.398 1 91.88 130 ARG A N 1
ATOM 1014 C CA . ARG A 1 130 ? 10.734 9.102 -9.047 1 91.88 130 ARG A CA 1
ATOM 1015 C C . ARG A 1 130 ? 11.812 8.828 -8.008 1 91.88 130 ARG A C 1
ATOM 1017 O O . ARG A 1 130 ? 12.492 7.801 -8.07 1 91.88 130 ARG A O 1
ATOM 1024 N N . GLU A 1 131 ? 11.93 9.703 -7.094 1 93.38 131 GLU A N 1
ATOM 1025 C CA . GLU A 1 131 ? 12.945 9.555 -6.059 1 93.38 131 GLU A CA 1
ATOM 1026 C C . GLU A 1 131 ? 12.648 8.352 -5.16 1 93.38 131 GLU A C 1
ATOM 1028 O O . GLU A 1 131 ? 13.555 7.617 -4.773 1 93.38 131 GLU A O 1
ATOM 1033 N N . TYR A 1 132 ? 11.406 8.211 -4.91 1 92.38 132 TYR A N 1
ATOM 1034 C CA . TYR A 1 132 ? 10.992 7.082 -4.082 1 92.38 132 TYR A CA 1
ATOM 1035 C C . TYR A 1 132 ? 11.305 5.758 -4.77 1 92.38 132 TYR A C 1
ATOM 1037 O O . TYR A 1 132 ? 11.812 4.828 -4.137 1 92.38 132 TYR A O 1
ATOM 1045 N N . ALA A 1 133 ? 11.023 5.688 -6 1 93.12 133 ALA A N 1
ATOM 1046 C CA . ALA A 1 133 ? 11.328 4.477 -6.762 1 93.12 133 ALA A CA 1
ATOM 1047 C C . ALA A 1 133 ? 12.828 4.184 -6.742 1 93.12 133 ALA A C 1
ATOM 1049 O O . ALA A 1 133 ? 13.234 3.023 -6.648 1 93.12 133 ALA A O 1
ATOM 1050 N N . ARG A 1 134 ? 13.562 5.195 -6.824 1 92.62 134 ARG A N 1
ATOM 1051 C CA . ARG A 1 134 ? 15.016 5.031 -6.793 1 92.62 134 ARG A CA 1
ATOM 1052 C C . ARG A 1 134 ? 15.469 4.418 -5.477 1 92.62 134 ARG A C 1
ATOM 1054 O O . ARG A 1 134 ? 16.406 3.607 -5.453 1 92.62 134 ARG A O 1
ATOM 1061 N N . VAL A 1 135 ? 14.836 4.805 -4.484 1 93.75 135 VAL A N 1
ATOM 1062 C CA . VAL A 1 135 ? 15.172 4.316 -3.15 1 93.75 135 VAL A CA 1
ATOM 1063 C C . VAL A 1 135 ? 14.844 2.826 -3.051 1 93.75 135 VAL A C 1
ATOM 1065 O O . VAL A 1 135 ? 15.516 2.086 -2.324 1 93.75 135 VAL A O 1
ATOM 1068 N N . LEU A 1 136 ? 13.859 2.375 -3.787 1 95.06 136 LEU A N 1
ATOM 1069 C CA . LEU A 1 136 ? 13.414 0.989 -3.711 1 95.06 136 LEU A CA 1
ATOM 1070 C C . LEU A 1 136 ? 14.172 0.118 -4.711 1 95.06 136 LEU A C 1
ATOM 1072 O O . LEU A 1 136 ? 14.086 -1.111 -4.652 1 95.06 136 LEU A O 1
ATOM 1076 N N . ALA A 1 137 ? 14.961 0.737 -5.555 1 96.19 137 ALA A N 1
ATOM 1077 C CA . ALA A 1 137 ? 15.602 0.06 -6.684 1 96.19 137 ALA A CA 1
ATOM 1078 C C . ALA A 1 137 ? 16.5 -1.068 -6.203 1 96.19 137 ALA A C 1
ATOM 1080 O O . ALA A 1 137 ? 16.5 -2.162 -6.77 1 96.19 137 ALA A O 1
ATOM 1081 N N . PRO A 1 138 ? 17.234 -0.843 -5.09 1 96.38 138 PRO A N 1
ATOM 1082 C CA . PRO A 1 138 ? 18.109 -1.931 -4.645 1 96.38 138 PRO A CA 1
ATOM 1083 C C . PRO A 1 138 ? 17.344 -3.184 -4.242 1 96.38 138 PRO A C 1
ATOM 1085 O O . PRO A 1 138 ? 17.766 -4.301 -4.535 1 96.38 138 PRO A O 1
ATOM 1088 N N . LEU A 1 139 ? 16.25 -2.986 -3.592 1 96.44 139 LEU A N 1
ATOM 1089 C CA . LEU A 1 139 ? 15.422 -4.129 -3.205 1 96.44 139 LEU A CA 1
ATOM 1090 C C . LEU A 1 139 ? 14.766 -4.762 -4.422 1 96.44 139 LEU A C 1
ATOM 1092 O O . LEU A 1 139 ? 14.703 -5.988 -4.535 1 96.44 139 LEU A O 1
ATOM 1096 N N . HIS A 1 140 ? 14.312 -3.938 -5.285 1 97.56 140 HIS A N 1
ATOM 1097 C CA . HIS A 1 140 ? 13.75 -4.438 -6.535 1 97.56 140 HIS A CA 1
ATOM 1098 C C . HIS A 1 140 ? 14.766 -5.266 -7.309 1 97.56 140 HIS A C 1
ATOM 1100 O O . HIS A 1 140 ? 14.445 -6.352 -7.801 1 97.56 140 HIS A O 1
ATOM 1106 N N . ASP A 1 141 ? 15.977 -4.758 -7.371 1 97.44 141 ASP A N 1
ATOM 1107 C CA . ASP A 1 141 ? 17.047 -5.453 -8.062 1 97.44 141 ASP A CA 1
ATOM 1108 C C . ASP A 1 141 ? 17.359 -6.793 -7.395 1 97.44 141 ASP A C 1
ATOM 1110 O O . ASP A 1 141 ? 17.625 -7.785 -8.07 1 97.44 141 ASP A O 1
ATOM 1114 N N . LEU A 1 142 ? 17.344 -6.734 -6.125 1 98.06 142 LEU A N 1
ATOM 1115 C CA . LEU A 1 142 ? 17.578 -7.969 -5.383 1 98.06 142 LEU A CA 1
ATOM 1116 C C . LEU A 1 142 ? 16.516 -9.008 -5.703 1 98.06 142 LEU A C 1
ATOM 1118 O O . LEU A 1 142 ? 16.828 -10.172 -5.961 1 98.06 142 LEU A O 1
ATOM 1122 N N . ILE A 1 143 ? 15.297 -8.68 -5.73 1 98.31 143 ILE A N 1
ATOM 1123 C CA . ILE A 1 143 ? 14.195 -9.586 -6.02 1 98.31 143 ILE A CA 1
ATOM 1124 C C . ILE A 1 143 ? 14.305 -10.094 -7.457 1 98.31 143 ILE A C 1
ATOM 1126 O O . ILE A 1 143 ? 14.133 -11.289 -7.715 1 98.31 143 ILE A O 1
ATOM 1130 N N . ARG A 1 144 ? 14.602 -9.203 -8.359 1 97.88 144 ARG A N 1
ATOM 1131 C CA . ARG A 1 144 ? 14.805 -9.586 -9.758 1 97.88 144 ARG A CA 1
ATOM 1132 C C . ARG A 1 144 ? 15.859 -10.68 -9.875 1 97.88 144 ARG A C 1
ATOM 1134 O O . ARG A 1 144 ? 15.672 -11.656 -10.609 1 97.88 144 ARG A O 1
ATOM 1141 N N . GLY A 1 145 ? 16.938 -10.414 -9.211 1 98 145 GLY A N 1
ATOM 1142 C CA . GLY A 1 145 ? 18.016 -11.406 -9.227 1 98 145 GLY A CA 1
ATOM 1143 C C . GLY A 1 145 ? 17.562 -12.766 -8.711 1 98 145 GLY A C 1
ATOM 1144 O O . GLY A 1 145 ? 17.906 -13.797 -9.297 1 98 145 GLY A O 1
ATOM 1145 N N . ILE A 1 146 ? 16.828 -12.781 -7.676 1 98.31 146 ILE A N 1
ATOM 1146 C CA . ILE A 1 146 ? 16.328 -14.023 -7.082 1 98.31 146 ILE A CA 1
ATOM 1147 C C . ILE A 1 146 ? 15.391 -14.719 -8.062 1 98.31 146 ILE A C 1
ATOM 1149 O O . ILE A 1 146 ? 15.484 -15.93 -8.258 1 98.31 146 ILE A O 1
ATOM 1153 N N . VAL A 1 147 ? 14.492 -13.984 -8.672 1 97.81 147 VAL A N 1
ATOM 1154 C CA . VAL A 1 147 ? 13.516 -14.531 -9.609 1 97.81 147 VAL A CA 1
ATOM 1155 C C . VAL A 1 147 ? 14.242 -15.109 -10.82 1 97.81 147 VAL A C 1
ATOM 1157 O O . VAL A 1 147 ? 13.938 -16.219 -11.258 1 97.81 147 VAL A O 1
ATOM 1160 N N . ARG A 1 148 ? 15.211 -14.391 -11.352 1 97.44 148 ARG A N 1
ATOM 1161 C CA . ARG A 1 148 ? 15.977 -14.852 -12.508 1 97.44 148 ARG A CA 1
ATOM 1162 C C . ARG A 1 148 ? 16.719 -16.156 -12.188 1 97.44 148 ARG A C 1
ATOM 1164 O O . ARG A 1 148 ? 16.719 -17.078 -12.992 1 97.44 148 ARG A O 1
ATOM 1171 N N . ARG A 1 149 ? 17.297 -16.172 -11.047 1 96.81 149 ARG A N 1
ATOM 1172 C CA . ARG A 1 149 ? 18 -17.375 -10.602 1 96.81 149 ARG A CA 1
ATOM 1173 C C . ARG A 1 149 ? 17.047 -18.562 -10.539 1 96.81 149 ARG A C 1
ATOM 1175 O O . ARG A 1 149 ? 17.406 -19.672 -10.922 1 96.81 149 ARG A O 1
ATOM 1182 N N . GLY A 1 150 ? 15.891 -18.344 -10.016 1 96.62 150 GLY A N 1
ATOM 1183 C CA . GLY A 1 150 ? 14.891 -19.391 -9.953 1 96.62 150 GLY A CA 1
ATOM 1184 C C . GLY A 1 150 ? 14.43 -19.859 -11.312 1 96.62 150 GLY A C 1
ATOM 1185 O O . GLY A 1 150 ? 14.18 -21.062 -11.516 1 96.62 150 GLY A O 1
ATOM 1186 N N . ILE A 1 151 ? 14.32 -18.922 -12.242 1 95.94 151 ILE A N 1
ATOM 1187 C CA . ILE A 1 151 ? 13.938 -19.281 -13.602 1 95.94 151 ILE A CA 1
ATOM 1188 C C . ILE A 1 151 ? 15.047 -20.094 -14.258 1 95.94 151 ILE A C 1
ATOM 1190 O O . ILE A 1 151 ? 14.781 -21.141 -14.859 1 95.94 151 ILE A O 1
ATOM 1194 N N . ASP A 1 152 ? 16.25 -19.672 -14.109 1 96 152 ASP A N 1
ATOM 1195 C CA . ASP A 1 152 ? 17.406 -20.328 -14.719 1 96 152 ASP A CA 1
ATOM 1196 C C . ASP A 1 152 ? 17.562 -21.75 -14.195 1 96 152 ASP A C 1
ATOM 1198 O O . ASP A 1 152 ? 17.953 -22.656 -14.945 1 96 152 ASP A O 1
ATOM 1202 N N . ALA A 1 153 ? 17.203 -21.984 -12.945 1 95.88 153 ALA A N 1
ATOM 1203 C CA . ALA A 1 153 ? 17.359 -23.281 -12.312 1 95.88 153 ALA A CA 1
ATOM 1204 C C . ALA A 1 153 ? 16.141 -24.172 -12.586 1 95.88 153 ALA A C 1
ATOM 1206 O O . ALA A 1 153 ? 16.141 -25.359 -12.25 1 95.88 153 ALA A O 1
ATOM 1207 N N . GLY A 1 154 ? 15.062 -23.547 -13.094 1 94.19 154 GLY A N 1
ATOM 1208 C CA . GLY A 1 154 ? 13.867 -24.312 -13.43 1 94.19 154 GLY A CA 1
ATOM 1209 C C . GLY A 1 154 ? 12.875 -24.391 -12.281 1 94.19 154 GLY A C 1
ATOM 1210 O O . GLY A 1 154 ? 11.875 -25.109 -12.367 1 94.19 154 GLY A O 1
ATOM 1211 N N . ASP A 1 155 ? 13.148 -23.625 -11.211 1 94.06 155 ASP A N 1
ATOM 1212 C CA . ASP A 1 155 ? 12.258 -23.609 -10.055 1 94.06 155 ASP A CA 1
ATOM 1213 C C . ASP A 1 155 ? 11.023 -22.75 -10.328 1 94.06 155 ASP A C 1
ATOM 1215 O O . ASP A 1 155 ? 9.953 -23 -9.766 1 94.06 155 ASP A O 1
ATOM 1219 N N . PHE A 1 156 ? 11.234 -21.703 -11.133 1 94.31 156 PHE A N 1
ATOM 1220 C CA . PHE A 1 156 ? 10.156 -20.797 -11.484 1 94.31 156 PHE A CA 1
ATOM 1221 C C . PHE A 1 156 ? 9.844 -20.875 -12.977 1 94.31 156 PHE A C 1
ATOM 1223 O O . PHE A 1 156 ? 10.711 -21.203 -13.781 1 94.31 156 PHE A O 1
ATOM 1230 N N . HIS A 1 157 ? 8.57 -20.609 -13.258 1 90.25 157 HIS A N 1
ATOM 1231 C CA . HIS A 1 157 ? 8.125 -20.703 -14.641 1 90.25 157 HIS A CA 1
ATOM 1232 C C . HIS A 1 157 ? 8.852 -19.703 -15.523 1 90.25 157 HIS A C 1
ATOM 1234 O O . HIS A 1 157 ? 9.062 -18.547 -15.117 1 90.25 157 HIS A O 1
ATOM 1240 N N . SER A 1 158 ? 9.18 -20.078 -16.734 1 90.06 158 SER A N 1
ATOM 1241 C CA . SER A 1 158 ? 9.977 -19.266 -17.641 1 90.06 158 SER A CA 1
ATOM 1242 C C . SER A 1 158 ? 9.156 -18.141 -18.25 1 90.06 158 SER A C 1
ATOM 1244 O O . SER A 1 158 ? 9.711 -17.172 -18.781 1 90.06 158 SER A O 1
ATOM 1246 N N . GLY A 1 159 ? 7.84 -18.219 -18.156 1 89.56 159 GLY A N 1
ATOM 1247 C CA . GLY A 1 159 ? 6.98 -17.219 -18.75 1 89.56 159 GLY A CA 1
ATOM 1248 C C . GLY A 1 159 ? 6.766 -16 -17.859 1 89.56 159 GLY A C 1
ATOM 1249 O O . GLY A 1 159 ? 6.004 -15.102 -18.203 1 89.56 159 GLY A O 1
ATOM 1250 N N . VAL A 1 160 ? 7.465 -15.906 -16.781 1 89.62 160 VAL A N 1
ATOM 1251 C CA . VAL A 1 160 ? 7.316 -14.82 -15.82 1 89.62 160 VAL A CA 1
ATOM 1252 C C . VAL A 1 160 ? 7.938 -13.539 -16.391 1 89.62 160 VAL A C 1
ATOM 1254 O O . VAL A 1 160 ? 9.055 -13.562 -16.906 1 89.62 160 VAL A O 1
ATOM 1257 N N . GLU A 1 161 ? 7.203 -12.469 -16.344 1 94.62 161 GLU A N 1
ATOM 1258 C CA . GLU A 1 161 ? 7.805 -11.156 -16.594 1 94.62 161 GLU A CA 1
ATOM 1259 C C . GLU A 1 161 ? 8.578 -10.672 -15.359 1 94.62 161 GLU A C 1
ATOM 1261 O O . GLU A 1 161 ? 7.996 -10.086 -14.445 1 94.62 161 GLU A O 1
ATOM 1266 N N . VAL A 1 162 ? 9.836 -10.789 -15.422 1 96.81 162 VAL A N 1
ATOM 1267 C CA . VAL A 1 162 ? 10.688 -10.719 -14.242 1 96.81 162 VAL A CA 1
ATOM 1268 C C . VAL A 1 162 ? 10.547 -9.344 -13.586 1 96.81 162 VAL A C 1
ATOM 1270 O O . VAL A 1 162 ? 10.289 -9.242 -12.391 1 96.81 162 VAL A O 1
ATOM 1273 N N . ASP A 1 163 ? 10.672 -8.227 -14.336 1 96.88 163 ASP A N 1
ATOM 1274 C CA . ASP A 1 163 ? 10.633 -6.879 -13.773 1 96.88 163 ASP A CA 1
ATOM 1275 C C . ASP A 1 163 ? 9.273 -6.586 -13.141 1 96.88 163 ASP A C 1
ATOM 1277 O O . ASP A 1 163 ? 9.203 -6.094 -12.016 1 96.88 163 ASP A O 1
ATOM 1281 N N . THR A 1 164 ? 8.258 -6.973 -13.836 1 96.44 164 THR A N 1
ATOM 1282 C CA . THR A 1 164 ? 6.891 -6.715 -13.391 1 96.44 164 THR A CA 1
ATOM 1283 C C . THR A 1 164 ? 6.566 -7.535 -12.141 1 96.44 164 THR A C 1
ATOM 1285 O O . THR A 1 164 ? 6.082 -6.992 -11.148 1 96.44 164 THR A O 1
ATOM 1288 N N . THR A 1 165 ? 6.879 -8.766 -12.227 1 96.69 165 THR A N 1
ATOM 1289 C CA . THR A 1 165 ? 6.598 -9.648 -11.102 1 96.69 165 THR A CA 1
ATOM 1290 C C . THR A 1 165 ? 7.414 -9.234 -9.875 1 96.69 165 THR A C 1
ATOM 1292 O O . THR A 1 165 ? 6.926 -9.289 -8.75 1 96.69 165 THR A O 1
ATOM 1295 N N . SER A 1 166 ? 8.672 -8.828 -10.125 1 97.75 166 SER A N 1
ATOM 1296 C CA . SER A 1 166 ? 9.516 -8.375 -9.023 1 97.75 166 SER A CA 1
ATOM 1297 C C . SER A 1 166 ? 8.93 -7.141 -8.344 1 97.75 166 SER A C 1
ATOM 1299 O O . SER A 1 166 ? 8.984 -7.012 -7.121 1 97.75 166 SER A O 1
ATOM 1301 N N . ALA A 1 167 ? 8.375 -6.242 -9.141 1 96.62 167 ALA A N 1
ATOM 1302 C CA . ALA A 1 167 ? 7.734 -5.051 -8.578 1 96.62 167 ALA A CA 1
ATOM 1303 C C . ALA A 1 167 ? 6.492 -5.426 -7.773 1 96.62 167 ALA A C 1
ATOM 1305 O O . ALA A 1 167 ? 6.219 -4.816 -6.734 1 96.62 167 ALA A O 1
ATOM 1306 N N . LEU A 1 168 ? 5.75 -6.398 -8.227 1 96.94 168 LEU A N 1
ATOM 1307 C CA . LEU A 1 168 ? 4.57 -6.871 -7.508 1 96.94 168 LEU A CA 1
ATOM 1308 C C . LEU A 1 168 ? 4.957 -7.527 -6.191 1 96.94 168 LEU A C 1
ATOM 1310 O O . LEU A 1 168 ? 4.305 -7.312 -5.168 1 96.94 168 LEU A O 1
ATOM 1314 N N . ILE A 1 169 ? 6.012 -8.297 -6.195 1 97.56 169 ILE A N 1
ATOM 1315 C CA . ILE A 1 169 ? 6.527 -8.922 -4.984 1 97.56 169 ILE A CA 1
ATOM 1316 C C . ILE A 1 169 ? 7.012 -7.848 -4.012 1 97.56 169 ILE A C 1
ATOM 1318 O O . ILE A 1 169 ? 6.703 -7.898 -2.818 1 97.56 169 ILE A O 1
ATOM 1322 N N . LEU A 1 170 ? 7.746 -6.875 -4.539 1 96.19 170 LEU A N 1
ATOM 1323 C CA . LEU A 1 170 ? 8.219 -5.75 -3.744 1 96.19 170 LEU A CA 1
ATOM 1324 C C . LEU A 1 170 ? 7.055 -5.047 -3.055 1 96.19 170 LEU A C 1
ATOM 1326 O O . LEU A 1 170 ? 7.105 -4.793 -1.848 1 96.19 170 LEU A O 1
ATOM 1330 N N . GLN A 1 171 ? 6.047 -4.742 -3.783 1 92.56 171 GLN A N 1
ATOM 1331 C CA . GLN A 1 171 ? 4.867 -4.086 -3.229 1 92.56 171 GLN A CA 1
ATOM 1332 C C . GLN A 1 171 ? 4.23 -4.938 -2.131 1 92.56 171 GLN A C 1
ATOM 1334 O O . GLN A 1 171 ? 3.77 -4.406 -1.118 1 92.56 171 GLN A O 1
ATOM 1339 N N . SER A 1 172 ? 4.156 -6.207 -2.299 1 94.56 172 SER A N 1
ATOM 1340 C CA . SER A 1 172 ? 3.555 -7.109 -1.323 1 94.56 172 SER A CA 1
ATOM 1341 C C . SER A 1 172 ? 4.336 -7.109 -0.014 1 94.56 172 SER A C 1
ATOM 1343 O O . SER A 1 172 ? 3.75 -7.027 1.066 1 94.56 172 SER A O 1
ATOM 1345 N N . VAL A 1 173 ? 5.625 -7.129 -0.126 1 93.69 173 VAL A N 1
ATOM 1346 C CA . VAL A 1 173 ? 6.438 -7.234 1.082 1 93.69 173 VAL A CA 1
ATOM 1347 C C . VAL A 1 173 ? 6.473 -5.883 1.796 1 93.69 173 VAL A C 1
ATOM 1349 O O . VAL A 1 173 ? 6.504 -5.828 3.027 1 93.69 173 VAL A O 1
ATOM 1352 N N . LEU A 1 174 ? 6.492 -4.82 1.029 1 89.56 174 LEU A N 1
ATOM 1353 C CA . LEU A 1 174 ? 6.434 -3.498 1.643 1 89.56 174 LEU A CA 1
ATOM 1354 C C . LEU A 1 174 ? 5.094 -3.279 2.338 1 89.56 174 LEU A C 1
ATOM 1356 O O . LEU A 1 174 ? 5 -2.488 3.279 1 89.56 174 LEU A O 1
ATOM 1360 N N . GLY A 1 175 ? 4.129 -4.023 1.87 1 88.88 175 GLY A N 1
ATOM 1361 C CA . GLY A 1 175 ? 2.803 -3.918 2.451 1 88.88 175 GLY A CA 1
ATOM 1362 C C . GLY A 1 175 ? 2.588 -4.855 3.625 1 88.88 175 GLY A C 1
ATOM 1363 O O . GLY A 1 175 ? 1.48 -4.949 4.156 1 88.88 175 GLY A O 1
ATOM 1364 N N . ALA A 1 176 ? 3.59 -5.465 4.16 1 90.19 176 ALA A N 1
ATOM 1365 C CA . ALA A 1 176 ? 3.469 -6.523 5.164 1 90.19 176 ALA A CA 1
ATOM 1366 C C . ALA A 1 176 ? 2.834 -5.992 6.445 1 90.19 176 ALA A C 1
ATOM 1368 O O . ALA A 1 176 ? 1.967 -6.641 7.031 1 90.19 176 ALA A O 1
ATOM 1369 N N . MET A 1 177 ? 3.283 -4.848 6.875 1 85.75 177 MET A N 1
ATOM 1370 C CA . MET A 1 177 ? 2.736 -4.281 8.109 1 85.75 177 MET A CA 1
ATOM 1371 C C . MET A 1 177 ? 1.25 -3.975 7.949 1 85.75 177 MET A C 1
ATOM 1373 O O . MET A 1 177 ? 0.453 -4.277 8.836 1 85.75 177 MET A O 1
ATOM 1377 N N . ARG A 1 178 ? 0.882 -3.471 6.852 1 85.38 178 ARG A N 1
ATOM 1378 C CA . ARG A 1 178 ? -0.523 -3.199 6.566 1 85.38 178 ARG A CA 1
ATOM 1379 C C . ARG A 1 178 ? -1.321 -4.496 6.469 1 85.38 178 ARG A C 1
ATOM 1381 O O . ARG A 1 178 ? -2.445 -4.578 6.973 1 85.38 178 ARG A O 1
ATOM 1388 N N . LEU A 1 179 ? -0.748 -5.391 5.867 1 89.94 179 LEU A N 1
ATOM 1389 C CA . LEU A 1 179 ? -1.401 -6.684 5.703 1 89.94 179 LEU A CA 1
ATOM 1390 C C . LEU A 1 179 ? -1.637 -7.352 7.051 1 89.94 179 LEU A C 1
ATOM 1392 O O . LEU A 1 179 ? -2.662 -8.008 7.254 1 89.94 179 LEU A O 1
ATOM 1396 N N . ARG A 1 180 ? -0.689 -7.207 7.922 1 90.12 180 ARG A N 1
ATOM 1397 C CA . ARG A 1 180 ? -0.859 -7.758 9.258 1 90.12 180 ARG A CA 1
ATOM 1398 C C . ARG A 1 180 ? -2.088 -7.168 9.945 1 90.12 180 ARG A C 1
ATOM 1400 O O . ARG A 1 180 ? -2.916 -7.902 10.484 1 90.12 180 ARG A O 1
ATOM 1407 N N . SER A 1 181 ? -2.197 -5.879 9.867 1 87.56 181 SER A N 1
ATOM 1408 C CA . SER A 1 181 ? -3.336 -5.188 10.461 1 87.56 181 SER A CA 1
ATOM 1409 C C . SER A 1 181 ? -4.641 -5.566 9.766 1 87.56 181 SER A C 1
ATOM 1411 O O . SER A 1 181 ? -5.648 -5.82 10.43 1 87.56 181 SER A O 1
ATOM 1413 N N . LEU A 1 182 ? -4.66 -5.641 8.461 1 88.81 182 LEU A N 1
ATOM 1414 C CA . LEU A 1 182 ? -5.84 -6.027 7.691 1 88.81 182 LEU A CA 1
ATOM 1415 C C . LEU A 1 182 ? -6.27 -7.449 8.039 1 88.81 182 LEU A C 1
ATOM 1417 O O . LEU A 1 182 ? -7.465 -7.727 8.164 1 88.81 182 LEU A O 1
ATOM 1421 N N . GLY A 1 183 ? -5.266 -8.297 8.133 1 92.44 183 GLY A N 1
ATOM 1422 C CA . GLY A 1 183 ? -5.566 -9.672 8.508 1 92.44 183 GLY A CA 1
ATOM 1423 C C . GLY A 1 183 ? -6.277 -9.789 9.844 1 92.44 183 GLY A C 1
ATOM 1424 O O . GLY A 1 183 ? -7.258 -10.523 9.969 1 92.44 183 GLY A O 1
ATOM 1425 N N . VAL A 1 184 ? -5.836 -9.062 10.758 1 91.69 184 VAL A N 1
ATOM 1426 C CA . VAL A 1 184 ? -6.449 -9.086 12.078 1 91.69 184 VAL A CA 1
ATOM 1427 C C . VAL A 1 184 ? -7.902 -8.625 11.984 1 91.69 184 VAL A C 1
ATOM 1429 O O . VAL A 1 184 ? -8.805 -9.273 12.516 1 91.69 184 VAL A O 1
ATOM 1432 N N . GLU A 1 185 ? -8.141 -7.598 11.25 1 91.81 185 GLU A N 1
ATOM 1433 C CA . GLU A 1 185 ? -9.453 -6.961 11.234 1 91.81 185 GLU A CA 1
ATOM 1434 C C . GLU A 1 185 ? -10.414 -7.699 10.312 1 91.81 185 GLU A C 1
ATOM 1436 O O . GLU A 1 185 ? -11.609 -7.816 10.609 1 91.81 185 GLU A O 1
ATOM 1441 N N . LEU A 1 186 ? -9.914 -8.188 9.234 1 93.5 186 LEU A N 1
ATOM 1442 C CA . LEU A 1 186 ? -10.781 -8.805 8.234 1 93.5 186 LEU A CA 1
ATOM 1443 C C . LEU A 1 186 ? -10.914 -10.297 8.484 1 93.5 186 LEU A C 1
ATOM 1445 O O . LEU A 1 186 ? -11.984 -10.875 8.289 1 93.5 186 LEU A O 1
ATOM 1449 N N . ASN A 1 187 ? -9.766 -10.883 8.914 1 93.94 187 ASN A N 1
ATOM 1450 C CA . ASN A 1 187 ? -9.727 -12.336 9.031 1 93.94 187 ASN A CA 1
ATOM 1451 C C . ASN A 1 187 ? -9.836 -12.781 10.484 1 93.94 187 ASN A C 1
ATOM 1453 O O . ASN A 1 187 ? -10.102 -13.953 10.758 1 93.94 187 ASN A O 1
ATOM 1457 N N . GLY A 1 188 ? -9.664 -11.969 11.414 1 93 188 GLY A N 1
ATOM 1458 C CA . GLY A 1 188 ? -9.547 -12.336 12.82 1 93 188 GLY A CA 1
ATOM 1459 C C . GLY A 1 188 ? -8.156 -12.82 13.195 1 93 188 GLY A C 1
ATOM 1460 O O . GLY A 1 188 ? -7.879 -13.055 14.375 1 93 188 GLY A O 1
ATOM 1461 N N . THR A 1 189 ? -7.234 -13.031 12.203 1 94.19 189 THR A N 1
ATOM 1462 C CA . THR A 1 189 ? -5.844 -13.43 12.406 1 94.19 189 THR A CA 1
ATOM 1463 C C . THR A 1 189 ? -4.914 -12.617 11.508 1 94.19 189 THR A C 1
ATOM 1465 O O . THR A 1 189 ? -5.277 -12.266 10.383 1 94.19 189 THR A O 1
ATOM 1468 N N . PRO A 1 190 ? -3.693 -12.336 12.031 1 93.81 190 PRO A N 1
ATOM 1469 C CA . PRO A 1 190 ? -2.773 -11.523 11.227 1 93.81 190 PRO A CA 1
ATOM 1470 C C . PRO A 1 190 ? -2.262 -12.258 9.992 1 93.81 190 PRO A C 1
ATOM 1472 O O . PRO A 1 190 ? -2.123 -13.484 10.016 1 93.81 190 PRO A O 1
ATOM 1475 N N . ILE A 1 191 ? -2.035 -11.555 8.953 1 94.56 191 ILE A N 1
ATOM 1476 C CA . ILE A 1 191 ? -1.291 -12.039 7.797 1 94.56 191 ILE A CA 1
ATOM 1477 C C . ILE A 1 191 ? 0.203 -11.812 8.016 1 94.56 191 ILE A C 1
ATOM 1479 O O . ILE A 1 191 ? 0.638 -10.68 8.258 1 94.56 191 ILE A O 1
ATOM 1483 N N . GLU A 1 192 ? 0.964 -12.891 7.906 1 95 192 GLU A N 1
ATOM 1484 C CA . GLU A 1 192 ? 2.381 -12.836 8.258 1 95 192 GLU A CA 1
ATOM 1485 C C . GLU A 1 192 ? 3.26 -13.195 7.062 1 95 192 GLU A C 1
ATOM 1487 O O . GLU A 1 192 ? 2.758 -13.398 5.957 1 95 192 GLU A O 1
ATOM 1492 N N . GLY A 1 193 ? 4.559 -13.156 7.309 1 95.62 193 GLY A N 1
ATOM 1493 C CA . GLY A 1 193 ? 5.574 -13.406 6.297 1 95.62 193 GLY A CA 1
ATOM 1494 C C . GLY A 1 193 ? 5.32 -14.664 5.492 1 95.62 193 GLY A C 1
ATOM 1495 O O . GLY A 1 193 ? 5.336 -14.641 4.258 1 95.62 193 GLY A O 1
ATOM 1496 N N . PRO A 1 194 ? 5.043 -15.766 6.16 1 95.81 194 PRO A N 1
ATOM 1497 C CA . PRO A 1 194 ? 4.82 -17.016 5.438 1 95.81 194 PRO A CA 1
ATOM 1498 C C . PRO A 1 194 ? 3.646 -16.938 4.461 1 95.81 194 PRO A C 1
ATOM 1500 O O . PRO A 1 194 ? 3.691 -17.531 3.383 1 95.81 194 PRO A O 1
ATOM 1503 N N . HIS A 1 195 ? 2.596 -16.188 4.816 1 96.12 195 HIS A N 1
ATOM 1504 C CA . HIS A 1 195 ? 1.46 -16.016 3.916 1 96.12 195 HIS A CA 1
ATOM 1505 C C . HIS A 1 195 ? 1.862 -15.25 2.662 1 96.12 195 HIS A C 1
ATOM 1507 O O . HIS A 1 195 ? 1.473 -15.617 1.552 1 96.12 195 HIS A O 1
ATOM 1513 N N . ILE A 1 196 ? 2.631 -14.219 2.904 1 97.25 196 ILE A N 1
ATOM 1514 C CA . ILE A 1 196 ? 3.09 -13.383 1.8 1 97.25 196 ILE A CA 1
ATOM 1515 C C . ILE A 1 196 ? 4.012 -14.188 0.89 1 97.25 196 ILE A C 1
ATOM 1517 O O . ILE A 1 196 ? 3.881 -14.141 -0.336 1 97.25 196 ILE A O 1
ATOM 1521 N N . TYR A 1 197 ? 4.883 -14.93 1.538 1 97.5 197 TYR A N 1
ATOM 1522 C CA . TYR A 1 197 ? 5.785 -15.773 0.763 1 97.5 197 TYR A CA 1
ATOM 1523 C C . TYR A 1 197 ? 5.008 -16.766 -0.096 1 97.5 197 TYR A C 1
ATOM 1525 O O . TYR A 1 197 ? 5.27 -16.891 -1.295 1 97.5 197 TYR A O 1
ATOM 1533 N N . GLU A 1 198 ? 4.121 -17.469 0.477 1 95.19 198 GLU A N 1
ATOM 1534 C CA . GLU A 1 198 ? 3.346 -18.469 -0.241 1 95.19 198 GLU A CA 1
ATOM 1535 C C . GLU A 1 198 ? 2.607 -17.859 -1.427 1 95.19 198 GLU A C 1
ATOM 1537 O O . GLU A 1 198 ? 2.59 -18.422 -2.52 1 95.19 198 GLU A O 1
ATOM 1542 N N . PHE A 1 199 ? 2.047 -16.75 -1.232 1 95.81 199 PHE A N 1
ATOM 1543 C CA . PHE A 1 199 ? 1.339 -16.031 -2.285 1 95.81 199 PHE A CA 1
ATOM 1544 C C . PHE A 1 199 ? 2.275 -15.711 -3.443 1 95.81 199 PHE A C 1
ATOM 1546 O O . PHE A 1 199 ? 1.939 -15.945 -4.605 1 95.81 199 PHE A O 1
ATOM 1553 N N . CYS A 1 200 ? 3.451 -15.18 -3.139 1 96.81 200 CYS A N 1
ATOM 1554 C CA . CYS A 1 200 ? 4.422 -14.758 -4.141 1 96.81 200 CYS A CA 1
ATOM 1555 C C . CYS A 1 200 ? 5.012 -15.961 -4.867 1 96.81 200 CYS A C 1
ATOM 1557 O O . CYS A 1 200 ? 5.086 -15.969 -6.098 1 96.81 200 CYS A O 1
ATOM 1559 N N . VAL A 1 201 ? 5.406 -16.984 -4.074 1 95.69 201 VAL A N 1
ATOM 1560 C CA . VAL A 1 201 ? 6.105 -18.109 -4.68 1 95.69 201 VAL A CA 1
ATOM 1561 C C . VAL A 1 201 ? 5.148 -18.891 -5.586 1 95.69 201 VAL A C 1
ATOM 1563 O O . VAL A 1 201 ? 5.555 -19.406 -6.633 1 95.69 201 VAL A O 1
ATOM 1566 N N . ARG A 1 202 ? 3.912 -18.969 -5.219 1 92.88 202 ARG A N 1
ATOM 1567 C CA . ARG A 1 202 ? 2.918 -19.641 -6.051 1 92.88 202 ARG A CA 1
ATOM 1568 C C . ARG A 1 202 ? 2.725 -18.906 -7.371 1 92.88 202 ARG A C 1
ATOM 1570 O O . ARG A 1 202 ? 2.475 -19.531 -8.406 1 92.88 202 ARG A O 1
ATOM 1577 N N . SER A 1 203 ? 2.775 -17.578 -7.332 1 93.25 203 SER A N 1
ATOM 1578 C CA . SER A 1 203 ? 2.648 -16.797 -8.555 1 93.25 203 SER A CA 1
ATOM 1579 C C . SER A 1 203 ? 3.805 -17.062 -9.508 1 93.25 203 SER A C 1
ATOM 1581 O O . SER A 1 203 ? 3.693 -16.828 -10.711 1 93.25 203 SER A O 1
ATOM 1583 N N . LEU A 1 204 ? 4.906 -17.578 -8.953 1 94.19 204 LEU A N 1
ATOM 1584 C CA . LEU A 1 204 ? 6.117 -17.812 -9.734 1 94.19 204 LEU A CA 1
ATOM 1585 C C . LEU A 1 204 ? 6.195 -19.266 -10.203 1 94.19 204 LEU A C 1
ATOM 1587 O O . LEU A 1 204 ? 6.949 -19.578 -11.133 1 94.19 204 LEU A O 1
ATOM 1591 N N . SER A 1 205 ? 5.609 -20.125 -9.5 1 85.38 205 SER A N 1
ATOM 1592 C CA . SER A 1 205 ? 5.832 -21.562 -9.664 1 85.38 205 SER A CA 1
ATOM 1593 C C . SER A 1 205 ? 5.188 -22.094 -10.938 1 85.38 205 SER A C 1
ATOM 1595 O O . SER A 1 205 ? 4.219 -21.516 -11.43 1 85.38 205 SER A O 1
ATOM 1597 N N . ASN A 1 206 ? 5.984 -23.062 -11.516 1 65.69 206 ASN A N 1
ATOM 1598 C CA . ASN A 1 206 ? 5.473 -23.797 -12.664 1 65.69 206 ASN A CA 1
ATOM 1599 C C . ASN A 1 206 ? 4.199 -24.562 -12.32 1 65.69 206 ASN A C 1
ATOM 1601 O O . ASN A 1 206 ? 4.027 -25 -11.18 1 65.69 206 ASN A O 1
ATOM 1605 N N . PRO A 1 207 ? 3.33 -24.516 -13.234 1 57.47 207 PRO A N 1
ATOM 1606 C CA . PRO A 1 207 ? 2.232 -25.438 -12.953 1 57.47 207 PRO A CA 1
ATOM 1607 C C . PRO A 1 207 ? 2.705 -26.875 -12.789 1 57.47 207 PRO A C 1
ATOM 1609 O O . PRO A 1 207 ? 3.744 -27.266 -13.336 1 57.47 207 PRO A O 1
ATOM 1612 N N . PRO A 1 208 ? 2.457 -27.656 -11.664 1 47.88 208 PRO A N 1
ATOM 1613 C CA . PRO A 1 208 ? 2.951 -29.031 -11.547 1 47.88 208 PRO A CA 1
ATOM 1614 C C . PRO A 1 208 ? 2.959 -29.781 -12.883 1 47.88 208 PRO A C 1
ATOM 1616 O O . PRO A 1 208 ? 2.098 -29.531 -13.727 1 47.88 208 PRO A O 1
ATOM 1619 N N . THR A 1 209 ? 4.176 -30.297 -13.227 1 44.44 209 THR A N 1
ATOM 1620 C CA . THR A 1 209 ? 4.301 -31.156 -14.391 1 44.44 209 THR A CA 1
ATOM 1621 C C . THR A 1 209 ? 3.475 -32.438 -14.211 1 44.44 209 THR A C 1
ATOM 1623 O O . THR A 1 209 ? 3.301 -32.906 -13.094 1 44.44 209 THR A O 1
ATOM 1626 N N . PRO A 1 210 ? 2.65 -32.938 -15.141 1 39.53 210 PRO A N 1
ATOM 1627 C CA . PRO A 1 210 ? 1.874 -34.156 -15.133 1 39.53 210 PRO A CA 1
ATOM 1628 C C . PRO A 1 210 ? 2.672 -35.344 -14.609 1 39.53 210 PRO A C 1
ATOM 1630 O O . PRO A 1 210 ? 2.096 -36.281 -14.039 1 39.53 210 PRO A O 1
ATOM 1633 N N . ASP A 1 211 ? 3.949 -35.562 -14.742 1 39 211 ASP A N 1
ATOM 1634 C CA . ASP A 1 211 ? 4.711 -36.781 -14.445 1 39 211 ASP A CA 1
ATOM 1635 C C . ASP A 1 211 ? 4.836 -36.969 -12.938 1 39 211 ASP A C 1
ATOM 1637 O O . ASP A 1 211 ? 5.125 -38.094 -12.484 1 39 211 ASP A O 1
ATOM 1641 N N . ASP A 1 212 ? 4.836 -36.094 -12.102 1 39.91 212 ASP A N 1
ATOM 1642 C CA . ASP A 1 212 ? 5.191 -36.344 -10.711 1 39.91 212 ASP A CA 1
ATOM 1643 C C . ASP A 1 212 ? 4.027 -37 -9.961 1 39.91 212 ASP A C 1
ATOM 1645 O O . ASP A 1 212 ? 4.133 -37.281 -8.766 1 39.91 212 ASP A O 1
ATOM 1649 N N . GLN A 1 213 ? 2.82 -37 -10.312 1 37.72 213 GLN A N 1
ATOM 1650 C CA . GLN A 1 213 ? 1.746 -37.781 -9.695 1 37.72 213 GLN A CA 1
ATOM 1651 C C . GLN A 1 213 ? 1.744 -39.219 -10.203 1 37.72 213 GLN A C 1
ATOM 1653 O O . GLN A 1 213 ? 0.794 -39.656 -10.867 1 37.72 213 GLN A O 1
ATOM 1658 N N . ALA A 1 214 ? 2.848 -39.812 -10.656 1 37.69 214 ALA A N 1
ATOM 1659 C CA . ALA A 1 214 ? 2.9 -41.25 -10.938 1 37.69 214 ALA A CA 1
ATOM 1660 C C . ALA A 1 214 ? 2.584 -42.062 -9.695 1 37.69 214 ALA A C 1
ATOM 1662 O O . ALA A 1 214 ? 3.305 -41.969 -8.695 1 37.69 214 ALA A O 1
ATOM 1663 N N . PHE A 1 215 ? 1.317 -42.344 -9.398 1 35.16 215 PHE A N 1
ATOM 1664 C CA . PHE A 1 215 ? 0.935 -43.375 -8.438 1 35.16 215 PHE A CA 1
ATOM 1665 C C . PHE A 1 215 ? 1.759 -44.625 -8.648 1 35.16 215 PHE A C 1
ATOM 1667 O O . PHE A 1 215 ? 1.963 -45.062 -9.781 1 35.16 215 PHE A O 1
ATOM 1674 N N . PRO A 1 216 ? 2.564 -44.969 -7.656 1 33.88 216 PRO A N 1
ATOM 1675 C CA . PRO A 1 216 ? 3.232 -46.281 -7.758 1 33.88 216 PRO A CA 1
ATOM 1676 C C . PRO A 1 216 ? 2.27 -47.406 -8.117 1 33.88 216 PRO A C 1
ATOM 1678 O O . PRO A 1 216 ? 1.166 -47.469 -7.566 1 33.88 216 PRO A O 1
ATOM 1681 N N . ARG A 1 217 ? 2.166 -47.781 -9.328 1 29.86 217 ARG A N 1
ATOM 1682 C CA . ARG A 1 217 ? 1.488 -49.031 -9.711 1 29.86 217 ARG A CA 1
ATOM 1683 C C . ARG A 1 217 ? 1.853 -50.156 -8.766 1 29.86 217 ARG A C 1
ATOM 1685 O O . ARG A 1 217 ? 3.027 -50.375 -8.453 1 29.86 217 ARG A O 1
ATOM 1692 N N . ARG A 1 218 ? 1.045 -50.5 -7.871 1 29.08 218 ARG A N 1
ATOM 1693 C CA . ARG A 1 218 ? 1.189 -51.781 -7.145 1 29.08 218 ARG A CA 1
ATOM 1694 C C . ARG A 1 218 ? 1.603 -52.906 -8.078 1 29.08 218 ARG A C 1
ATOM 1696 O O . ARG A 1 218 ? 1.058 -53.031 -9.18 1 29.08 218 ARG A O 1
ATOM 1703 N N . PRO A 1 219 ? 2.736 -53.5 -7.641 1 29.11 219 PRO A N 1
ATOM 1704 C CA . PRO A 1 219 ? 3.059 -54.719 -8.375 1 29.11 219 PRO A CA 1
ATOM 1705 C C . PRO A 1 219 ? 1.881 -55.688 -8.445 1 29.11 219 PRO A C 1
ATOM 1707 O O . PRO A 1 219 ? 1.022 -55.688 -7.559 1 29.11 219 PRO A O 1
ATOM 1710 N N . MET B 1 1 ? -52.438 49.656 8.836 1 32.59 1 MET B N 1
ATOM 1711 C CA . MET B 1 1 ? -51.469 48.844 9.609 1 32.59 1 MET B CA 1
ATOM 1712 C C . MET B 1 1 ? -51.25 47.5 8.938 1 32.59 1 MET B C 1
ATOM 1714 O O . MET B 1 1 ? -52.156 46.688 8.836 1 32.59 1 MET B O 1
ATOM 1718 N N . ALA B 1 2 ? -50.312 47.438 7.953 1 42.81 2 ALA B N 1
ATOM 1719 C CA . ALA B 1 2 ? -49.969 46.281 7.129 1 42.81 2 ALA B CA 1
ATOM 1720 C C . ALA B 1 2 ? -49.562 45.094 7.996 1 42.81 2 ALA B C 1
ATOM 1722 O O . ALA B 1 2 ? -48.812 45.25 8.953 1 42.81 2 ALA B O 1
ATOM 1723 N N . ARG B 1 3 ? -50.344 44.062 8.18 1 43.09 3 ARG B N 1
ATOM 1724 C CA . ARG B 1 3 ? -50.125 42.844 8.938 1 43.09 3 ARG B CA 1
ATOM 1725 C C . ARG B 1 3 ? -48.812 42.188 8.523 1 43.09 3 ARG B C 1
ATOM 1727 O O . ARG B 1 3 ? -48.531 42.062 7.328 1 43.09 3 ARG B O 1
ATOM 1734 N N . PRO B 1 4 ? -47.719 42.219 9.391 1 43.34 4 PRO B N 1
ATOM 1735 C CA . PRO B 1 4 ? -46.438 41.594 9.039 1 43.34 4 PRO B CA 1
ATOM 1736 C C . PRO B 1 4 ? -46.594 40.156 8.531 1 43.34 4 PRO B C 1
ATOM 1738 O O . PRO B 1 4 ? -47.469 39.438 9.008 1 43.34 4 PRO B O 1
ATOM 1741 N N . THR B 1 5 ? -46.531 39.875 7.25 1 42.09 5 THR B N 1
ATOM 1742 C CA . THR B 1 5 ? -46.469 38.531 6.652 1 42.09 5 THR B CA 1
ATOM 1743 C C . THR B 1 5 ? -45.562 37.625 7.461 1 42.09 5 THR B C 1
ATOM 1745 O O . THR B 1 5 ? -44.406 37.938 7.691 1 42.09 5 THR B O 1
ATOM 1748 N N . GLN B 1 6 ? -46.031 36.812 8.438 1 38.75 6 GLN B N 1
ATOM 1749 C CA . GLN B 1 6 ? -45.344 35.75 9.164 1 38.75 6 GLN B CA 1
ATOM 1750 C C . GLN B 1 6 ? -44.469 34.906 8.227 1 38.75 6 GLN B C 1
ATOM 1752 O O . GLN B 1 6 ? -45 34.344 7.262 1 38.75 6 GLN B O 1
ATOM 1757 N N . ARG B 1 7 ? -43.312 35.344 7.844 1 41.19 7 ARG B N 1
ATOM 1758 C CA . ARG B 1 7 ? -42.375 34.438 7.18 1 41.19 7 ARG B CA 1
ATOM 1759 C C . ARG B 1 7 ? -42.438 33.062 7.801 1 41.19 7 ARG B C 1
ATOM 1761 O O . ARG B 1 7 ? -42.344 32.906 9.023 1 41.19 7 ARG B O 1
ATOM 1768 N N . SER B 1 8 ? -43.25 32.156 7.332 1 41.16 8 SER B N 1
ATOM 1769 C CA . SER B 1 8 ? -43.312 30.75 7.734 1 41.16 8 SER B CA 1
ATOM 1770 C C . SER B 1 8 ? -41.906 30.188 7.961 1 41.16 8 SER B C 1
ATOM 1772 O O . SER B 1 8 ? -41.031 30.328 7.105 1 41.16 8 SER B O 1
ATOM 1774 N N . PRO B 1 9 ? -41.344 30.156 9.172 1 40.28 9 PRO B N 1
ATOM 1775 C CA . PRO B 1 9 ? -40.094 29.484 9.516 1 40.28 9 PRO B CA 1
ATOM 1776 C C . PRO B 1 9 ? -39.969 28.125 8.836 1 40.28 9 PRO B C 1
ATOM 1778 O O . PRO B 1 9 ? -39.219 27.266 9.312 1 40.28 9 PRO B O 1
ATOM 1781 N N . ASP B 1 10 ? -40.812 27.719 8 1 39.47 10 ASP B N 1
ATOM 1782 C CA . ASP B 1 10 ? -40.531 26.406 7.402 1 39.47 10 ASP B CA 1
ATOM 1783 C C . ASP B 1 10 ? -39.062 26.281 7.012 1 39.47 10 ASP B C 1
ATOM 1785 O O . ASP B 1 10 ? -38.719 26.469 5.852 1 39.47 10 ASP B O 1
ATOM 1789 N N . GLY B 1 11 ? -38.156 27 7.43 1 41.44 11 GLY B N 1
ATOM 1790 C CA . GLY B 1 11 ? -36.781 26.641 7.195 1 41.44 11 GLY B CA 1
ATOM 1791 C C . GLY B 1 11 ? -36.531 25.141 7.297 1 41.44 11 GLY B C 1
ATOM 1792 O O . GLY B 1 11 ? -36.594 24.562 8.391 1 41.44 11 GLY B O 1
ATOM 1793 N N . ALA B 1 12 ? -37.062 24.312 6.539 1 40.94 12 ALA B N 1
ATOM 1794 C CA . ALA B 1 12 ? -37.031 22.859 6.371 1 40.94 12 ALA B CA 1
ATOM 1795 C C . ALA B 1 12 ? -35.688 22.297 6.879 1 40.94 12 ALA B C 1
ATOM 1797 O O . ALA B 1 12 ? -34.625 22.578 6.305 1 40.94 12 ALA B O 1
ATOM 1798 N N . ARG B 1 13 ? -35.469 22 8.062 1 47.38 13 ARG B N 1
ATOM 1799 C CA . ARG B 1 13 ? -34.438 21.25 8.734 1 47.38 13 ARG B CA 1
ATOM 1800 C C . ARG B 1 13 ? -33.938 20.094 7.863 1 47.38 13 ARG B C 1
ATOM 1802 O O . ARG B 1 13 ? -34.688 19.172 7.551 1 47.38 13 ARG B O 1
ATOM 1809 N N . ALA B 1 14 ? -33.188 20.297 6.902 1 54.31 14 ALA B N 1
ATOM 1810 C CA . ALA B 1 14 ? -32.625 19.25 6.082 1 54.31 14 ALA B CA 1
ATOM 1811 C C . ALA B 1 14 ? -32.25 18.031 6.93 1 54.31 14 ALA B C 1
ATOM 1813 O O . ALA B 1 14 ? -31.766 18.156 8.047 1 54.31 14 ALA B O 1
ATOM 1814 N N . ASP B 1 15 ? -32.875 16.891 6.77 1 58.22 15 ASP B N 1
ATOM 1815 C CA . ASP B 1 15 ? -32.656 15.602 7.418 1 58.22 15 ASP B CA 1
ATOM 1816 C C . ASP B 1 15 ? -31.156 15.328 7.602 1 58.22 15 ASP B C 1
ATOM 1818 O O . ASP B 1 15 ? -30.344 15.688 6.75 1 58.22 15 ASP B O 1
ATOM 1822 N N . PRO B 1 16 ? -30.828 15.086 8.906 1 59.16 16 PRO B N 1
ATOM 1823 C CA . PRO B 1 16 ? -29.438 14.781 9.211 1 59.16 16 PRO B CA 1
ATOM 1824 C C . PRO B 1 16 ? -28.75 13.969 8.109 1 59.16 16 PRO B C 1
ATOM 1826 O O . PRO B 1 16 ? -27.578 14.18 7.824 1 59.16 16 PRO B O 1
ATOM 1829 N N . GLU B 1 17 ? -29.453 13.07 7.637 1 64.69 17 GLU B N 1
ATOM 1830 C CA . GLU B 1 17 ? -28.875 12.297 6.527 1 64.69 17 GLU B CA 1
ATOM 1831 C C . GLU B 1 17 ? -28.578 13.195 5.332 1 64.69 17 GLU B C 1
ATOM 1833 O O . GLU B 1 17 ? -27.578 12.992 4.633 1 64.69 17 GLU B O 1
ATOM 1838 N N . ASP B 1 18 ? -29.359 14.195 5.41 1 78.94 18 ASP B N 1
ATOM 1839 C CA . ASP B 1 18 ? -29.203 15.117 4.293 1 78.94 18 ASP B CA 1
ATOM 1840 C C . ASP B 1 18 ? -27.953 15.984 4.461 1 78.94 18 ASP B C 1
ATOM 1842 O O . ASP B 1 18 ? -27.203 16.188 3.506 1 78.94 18 ASP B O 1
ATOM 1846 N N . ARG B 1 19 ? -27.672 16.172 5.789 1 84.06 19 ARG B N 1
ATOM 1847 C CA . ARG B 1 19 ? -26.516 17.031 6.035 1 84.06 19 ARG B CA 1
ATOM 1848 C C . ARG B 1 19 ? -25.203 16.266 5.848 1 84.06 19 ARG B C 1
ATOM 1850 O O . ARG B 1 19 ? -24.25 16.797 5.277 1 84.06 19 ARG B O 1
ATOM 1857 N N . THR B 1 20 ? -25.234 15.094 6.277 1 89.94 20 THR B N 1
ATOM 1858 C CA . THR B 1 20 ? -24.062 14.242 6.082 1 89.94 20 THR B CA 1
ATOM 1859 C C . THR B 1 20 ? -23.734 14.109 4.598 1 89.94 20 THR B C 1
ATOM 1861 O O . THR B 1 20 ? -22.578 14.242 4.195 1 89.94 20 THR B O 1
ATOM 1864 N N . ALA B 1 21 ? -24.766 13.945 3.916 1 91.62 21 ALA B N 1
ATOM 1865 C CA . ALA B 1 21 ? -24.594 13.797 2.473 1 91.62 21 ALA B CA 1
ATOM 1866 C C . ALA B 1 21 ? -24.062 15.078 1.852 1 91.62 21 ALA B C 1
ATOM 1868 O O . ALA B 1 21 ? -23.266 15.039 0.909 1 91.62 21 ALA B O 1
ATOM 1869 N N . ARG B 1 22 ? -24.438 16.109 2.416 1 91.81 22 ARG B N 1
ATOM 1870 C CA . ARG B 1 22 ? -23.984 17.406 1.904 1 91.81 22 ARG B CA 1
ATOM 1871 C C . ARG B 1 22 ? -22.5 17.594 2.166 1 91.81 22 ARG B C 1
ATOM 1873 O O . ARG B 1 22 ? -21.766 18.078 1.298 1 91.81 22 ARG B O 1
ATOM 1880 N N . PHE B 1 23 ? -22.109 17.234 3.346 1 94.12 23 PHE B N 1
ATOM 1881 C CA . PHE B 1 23 ? -20.688 17.328 3.676 1 94.12 23 PHE B CA 1
ATOM 1882 C C . PHE B 1 23 ? -19.875 16.406 2.787 1 94.12 23 PHE B C 1
ATOM 1884 O O . PHE B 1 23 ? -18.812 16.797 2.289 1 94.12 23 PHE B O 1
ATOM 1891 N N . MET B 1 24 ? -20.375 15.289 2.561 1 94.5 24 MET B N 1
ATOM 1892 C CA . MET B 1 24 ? -19.656 14.312 1.738 1 94.5 24 MET B CA 1
ATOM 1893 C C . MET B 1 24 ? -19.578 14.781 0.288 1 94.5 24 MET B C 1
ATOM 1895 O O . MET B 1 24 ? -18.547 14.625 -0.363 1 94.5 24 MET B O 1
ATOM 1899 N N . ARG B 1 25 ? -20.609 15.344 -0.162 1 94.19 25 ARG B N 1
ATOM 1900 C CA . ARG B 1 25 ? -20.609 15.867 -1.523 1 94.19 25 ARG B CA 1
ATOM 1901 C C . ARG B 1 25 ? -19.625 17.016 -1.675 1 94.19 25 ARG B C 1
ATOM 1903 O O . ARG B 1 25 ? -18.953 17.125 -2.703 1 94.19 25 ARG B O 1
ATOM 1910 N N . SER B 1 26 ? -19.578 17.781 -0.685 1 94.56 26 SER B N 1
ATOM 1911 C CA . SER B 1 26 ? -18.625 18.891 -0.692 1 94.56 26 SER B CA 1
ATOM 1912 C C . SER B 1 26 ? -17.188 18.375 -0.685 1 94.56 26 SER B C 1
ATOM 1914 O O . SER B 1 26 ? -16.344 18.875 -1.425 1 94.56 26 SER B O 1
ATOM 1916 N N . ALA B 1 27 ? -16.969 17.422 0.156 1 94.31 27 ALA B N 1
ATOM 1917 C CA . ALA B 1 27 ? -15.641 16.828 0.206 1 94.31 27 ALA B CA 1
ATOM 1918 C C . ALA B 1 27 ? -15.266 16.203 -1.136 1 94.31 27 ALA B C 1
ATOM 1920 O O . ALA B 1 27 ? -14.141 16.359 -1.609 1 94.31 27 ALA B O 1
ATOM 1921 N N . LEU B 1 28 ? -16.203 15.555 -1.721 1 94.06 28 LEU B N 1
ATOM 1922 C CA . LEU B 1 28 ? -15.992 14.93 -3.021 1 94.06 28 LEU B CA 1
ATOM 1923 C C . LEU B 1 28 ? -15.68 15.977 -4.082 1 94.06 28 LEU B C 1
ATOM 1925 O O . LEU B 1 28 ? -14.812 15.766 -4.938 1 94.06 28 LEU B O 1
ATOM 1929 N N . ALA B 1 29 ? -16.359 17.031 -4.031 1 93.94 29 ALA B N 1
ATOM 1930 C CA . ALA B 1 29 ? -16.125 18.125 -4.973 1 93.94 29 ALA B CA 1
ATOM 1931 C C . ALA B 1 29 ? -14.719 18.688 -4.82 1 93.94 29 ALA B C 1
ATOM 1933 O O . ALA B 1 29 ? -14.047 18.969 -5.816 1 93.94 29 ALA B O 1
ATOM 1934 N N . ILE B 1 30 ? -14.328 18.859 -3.643 1 94.19 30 ILE B N 1
ATOM 1935 C CA . ILE B 1 30 ? -12.992 19.391 -3.381 1 94.19 30 ILE B CA 1
ATOM 1936 C C . ILE B 1 30 ? -11.945 18.406 -3.906 1 94.19 30 ILE B C 1
ATOM 1938 O O . ILE B 1 30 ? -10.984 18.812 -4.574 1 94.19 30 ILE B O 1
ATOM 1942 N N . LEU B 1 31 ? -12.117 17.156 -3.668 1 92.56 31 LEU B N 1
ATOM 1943 C CA . LEU B 1 31 ? -11.211 16.125 -4.16 1 92.56 31 LEU B CA 1
ATOM 1944 C C . LEU B 1 31 ? -11.156 16.125 -5.684 1 92.56 31 LEU B C 1
ATOM 1946 O O . LEU B 1 31 ? -10.078 15.977 -6.273 1 92.56 31 LEU B O 1
ATOM 1950 N N . GLY B 1 32 ? -12.273 16.281 -6.246 1 92.69 32 GLY B N 1
ATOM 1951 C CA . GLY B 1 32 ? -12.336 16.328 -7.699 1 92.69 32 GLY B CA 1
ATOM 1952 C C . GLY B 1 32 ? -11.594 17.5 -8.305 1 92.69 32 GLY B C 1
ATOM 1953 O O . GLY B 1 32 ? -11.008 17.391 -9.383 1 92.69 32 GLY B O 1
ATOM 1954 N N . GLU B 1 33 ? -11.547 18.594 -7.594 1 91.56 33 GLU B N 1
ATOM 1955 C CA . GLU B 1 33 ? -10.922 19.812 -8.07 1 91.56 33 GLU B CA 1
ATOM 1956 C C . GLU B 1 33 ? -9.414 19.812 -7.809 1 91.56 33 GLU B C 1
ATOM 1958 O O . GLU B 1 33 ? -8.633 20.281 -8.641 1 91.56 33 GLU B O 1
ATOM 1963 N N . THR B 1 34 ? -9.031 19.219 -6.66 1 87.62 34 THR B N 1
ATOM 1964 C CA . THR B 1 34 ? -7.652 19.406 -6.23 1 87.62 34 THR B CA 1
ATOM 1965 C C . THR B 1 34 ? -6.875 18.094 -6.309 1 87.62 34 THR B C 1
ATOM 1967 O O . THR B 1 34 ? -5.648 18.109 -6.434 1 87.62 34 THR B O 1
ATOM 1970 N N . GLY B 1 35 ? -7.582 17.031 -6.145 1 86.12 35 GLY B N 1
ATOM 1971 C CA . GLY B 1 35 ? -6.93 15.742 -6.055 1 86.12 35 GLY B CA 1
ATOM 1972 C C . GLY B 1 35 ? -6.152 15.555 -4.766 1 86.12 35 GLY B C 1
ATOM 1973 O O . GLY B 1 35 ? -5.328 14.641 -4.656 1 86.12 35 GLY B O 1
ATOM 1974 N N . ARG B 1 36 ? -6.363 16.453 -3.863 1 83.38 36 ARG B N 1
ATOM 1975 C CA . ARG B 1 36 ? -5.621 16.422 -2.607 1 83.38 36 ARG B CA 1
ATOM 1976 C C . ARG B 1 36 ? -6.57 16.375 -1.414 1 83.38 36 ARG B C 1
ATOM 1978 O O . ARG B 1 36 ? -7.695 16.875 -1.486 1 83.38 36 ARG B O 1
ATOM 1985 N N . THR B 1 37 ? -6.047 15.766 -0.376 1 81.5 37 THR B N 1
ATOM 1986 C CA . THR B 1 37 ? -6.875 15.609 0.815 1 81.5 37 THR B CA 1
ATOM 1987 C C . THR B 1 37 ? -6.434 16.578 1.908 1 81.5 37 THR B C 1
ATOM 1989 O O . THR B 1 37 ? -6.82 16.438 3.068 1 81.5 37 THR B O 1
ATOM 1992 N N . ASP B 1 38 ? -5.625 17.547 1.555 1 81.88 38 ASP B N 1
ATOM 1993 C CA . ASP B 1 38 ? -5.125 18.469 2.572 1 81.88 38 ASP B CA 1
ATOM 1994 C C . ASP B 1 38 ? -6.098 19.625 2.803 1 81.88 38 ASP B C 1
ATOM 1996 O O . ASP B 1 38 ? -5.73 20.641 3.379 1 81.88 38 ASP B O 1
ATOM 2000 N N . PHE B 1 39 ? -7.309 19.516 2.393 1 87.88 39 PHE B N 1
ATOM 2001 C CA . PHE B 1 39 ? -8.305 20.547 2.664 1 87.88 39 PHE B CA 1
ATOM 2002 C C . PHE B 1 39 ? -8.695 20.547 4.137 1 87.88 39 PHE B C 1
ATOM 2004 O O . PHE B 1 39 ? -8.469 19.562 4.844 1 87.88 39 PHE B O 1
ATOM 2011 N N . THR B 1 40 ? -9.234 21.656 4.555 1 91.44 40 THR B N 1
ATOM 2012 C CA . THR B 1 40 ? -9.633 21.812 5.949 1 91.44 40 THR B CA 1
ATOM 2013 C C . THR B 1 40 ? -11.141 21.594 6.109 1 91.44 40 THR B C 1
ATOM 2015 O O . THR B 1 40 ? -11.883 21.609 5.125 1 91.44 40 THR B O 1
ATOM 2018 N N . VAL B 1 41 ? -11.492 21.406 7.379 1 94.19 41 VAL B N 1
ATOM 2019 C CA . VAL B 1 41 ? -12.914 21.297 7.695 1 94.19 41 VAL B CA 1
ATOM 2020 C C . VAL B 1 41 ? -13.633 22.578 7.316 1 94.19 41 VAL B C 1
ATOM 2022 O O . VAL B 1 41 ? -14.766 22.547 6.824 1 94.19 41 VAL B O 1
ATOM 2025 N N . LEU B 1 42 ? -12.992 23.672 7.422 1 94.06 42 LEU B N 1
ATOM 2026 C CA . LEU B 1 42 ? -13.578 24.969 7.098 1 94.06 42 LEU B CA 1
ATOM 2027 C C . LEU B 1 42 ? -13.93 25.062 5.617 1 94.06 42 LEU B C 1
ATOM 2029 O O . LEU B 1 42 ? -14.992 25.562 5.254 1 94.06 42 LEU B O 1
ATOM 2033 N N . GLU B 1 43 ? -13.141 24.609 4.789 1 94.25 43 GLU B N 1
ATOM 2034 C CA . GLU B 1 43 ? -13.391 24.609 3.352 1 94.25 43 GLU B CA 1
ATOM 2035 C C . GLU B 1 43 ? -14.617 23.766 3.008 1 94.25 43 GLU B C 1
ATOM 2037 O O . GLU B 1 43 ? -15.406 24.125 2.133 1 94.25 43 GLU B O 1
ATOM 2042 N N . VAL B 1 44 ? -14.734 22.656 3.674 1 94.38 44 VAL B N 1
ATOM 2043 C CA . VAL B 1 44 ? -15.867 21.766 3.447 1 94.38 44 VAL B CA 1
ATOM 2044 C C . VAL B 1 44 ? -17.156 22.469 3.863 1 94.38 44 VAL B C 1
ATOM 2046 O O . VAL B 1 44 ? -18.172 22.391 3.152 1 94.38 44 VAL B O 1
ATOM 2049 N N . VAL B 1 45 ? -17.094 23.078 4.977 1 93.62 45 VAL B N 1
ATOM 2050 C CA . VAL B 1 45 ? -18.266 23.75 5.531 1 93.62 45 VAL B CA 1
ATOM 2051 C C . VAL B 1 45 ? -18.656 24.922 4.645 1 93.62 45 VAL B C 1
ATOM 2053 O O . VAL B 1 45 ? -19.844 25.172 4.418 1 93.62 45 VAL B O 1
ATOM 2056 N N . GLU B 1 46 ? -17.75 25.672 4.145 1 93.25 46 GLU B N 1
ATOM 2057 C CA . GLU B 1 46 ? -18 26.797 3.26 1 93.25 46 GLU B CA 1
ATOM 2058 C C . GLU B 1 46 ? -18.656 26.344 1.959 1 93.25 46 GLU B C 1
ATOM 2060 O O . GLU B 1 46 ? -19.641 26.938 1.501 1 93.25 46 GLU B O 1
ATOM 2065 N N . ARG B 1 47 ? -18.172 25.297 1.482 1 91.19 47 ARG B N 1
ATOM 2066 C CA . ARG B 1 47 ? -18.688 24.781 0.22 1 91.19 47 ARG B CA 1
ATOM 2067 C C . ARG B 1 47 ? -20.078 24.172 0.404 1 91.19 47 ARG B C 1
ATOM 2069 O O . ARG B 1 47 ? -20.906 24.234 -0.5 1 91.19 47 ARG B O 1
ATOM 2076 N N . SER B 1 48 ? -20.312 23.578 1.518 1 90.25 48 SER B N 1
ATOM 2077 C CA . SER B 1 48 ? -21.594 22.922 1.792 1 90.25 48 SER B CA 1
ATOM 2078 C C . SER B 1 48 ? -22.641 23.938 2.262 1 90.25 48 SER B C 1
ATOM 2080 O O . SER B 1 48 ? -23.797 23.578 2.459 1 90.25 48 SER B O 1
ATOM 2082 N N . LYS B 1 49 ? -22.234 25.156 2.469 1 90.38 49 LYS B N 1
ATOM 2083 C CA . LYS B 1 49 ? -23.094 26.219 2.967 1 90.38 49 LYS B CA 1
ATOM 2084 C C . LYS B 1 49 ? -23.766 25.812 4.281 1 90.38 49 LYS B C 1
ATOM 2086 O O . LYS B 1 49 ? -24.984 25.938 4.43 1 90.38 49 LYS B O 1
ATOM 2091 N N . THR B 1 50 ? -22.953 25.219 5.051 1 90.25 50 THR B N 1
ATOM 2092 C CA . THR B 1 50 ? -23.375 24.844 6.395 1 90.25 50 THR B CA 1
ATOM 2093 C C . THR B 1 50 ? -22.484 25.484 7.449 1 90.25 50 THR B C 1
ATOM 2095 O O . THR B 1 50 ? -21.781 26.453 7.164 1 90.25 50 THR B O 1
ATOM 2098 N N . SER B 1 51 ? -22.594 25.016 8.695 1 90.44 51 SER B N 1
ATOM 2099 C CA . SER B 1 51 ? -21.797 25.609 9.773 1 90.44 51 SER B CA 1
ATOM 2100 C C . SER B 1 51 ? -20.844 24.578 10.375 1 90.44 51 SER B C 1
ATOM 2102 O O . SER B 1 51 ? -21.031 23.375 10.234 1 90.44 51 SER B O 1
ATOM 2104 N N . LEU B 1 52 ? -19.781 25.188 11.023 1 93.19 52 LEU B N 1
ATOM 2105 C CA . LEU B 1 52 ? -18.828 24.359 11.75 1 93.19 52 LEU B CA 1
ATOM 2106 C C . LEU B 1 52 ? -19.516 23.578 12.859 1 93.19 52 LEU B C 1
ATOM 2108 O O . LEU B 1 52 ? -19.188 22.406 13.094 1 93.19 52 LEU B O 1
ATOM 2112 N N . ARG B 1 53 ? -20.469 24.203 13.445 1 92.38 53 ARG B N 1
ATOM 2113 C CA . ARG B 1 53 ? -21.234 23.531 14.5 1 92.38 53 ARG B CA 1
ATOM 2114 C C . ARG B 1 53 ? -21.984 22.328 13.953 1 92.38 53 ARG B C 1
ATOM 2116 O O . ARG B 1 53 ? -21.938 21.234 14.547 1 92.38 53 ARG B O 1
ATOM 2123 N N . SER B 1 54 ? -22.594 22.594 12.867 1 92.38 54 SER B N 1
ATOM 2124 C CA . SER B 1 54 ? -23.328 21.5 12.234 1 92.38 54 SER B CA 1
ATOM 2125 C C . SER B 1 54 ? -22.375 20.375 11.828 1 92.38 54 SER B C 1
ATOM 2127 O O . SER B 1 54 ? -22.719 19.203 11.977 1 92.38 54 SER B O 1
ATOM 2129 N N . PHE B 1 55 ? -21.25 20.75 11.305 1 95 55 PHE B N 1
ATOM 2130 C CA . PHE B 1 55 ? -20.281 19.75 10.914 1 95 55 PHE B CA 1
ATOM 2131 C C . PHE B 1 55 ? -19.922 18.844 12.094 1 95 55 PHE B C 1
ATOM 2133 O O . PHE B 1 55 ? -19.984 17.625 11.992 1 95 55 PHE B O 1
ATOM 2140 N N . TYR B 1 56 ? -19.641 19.375 13.203 1 94.38 56 TYR B N 1
ATOM 2141 C CA . TYR B 1 56 ? -19.141 18.641 14.352 1 94.38 56 TYR B CA 1
ATOM 2142 C C . TYR B 1 56 ? -20.266 17.906 15.07 1 94.38 56 TYR B C 1
ATOM 2144 O O . TYR B 1 56 ? -20 17.078 15.953 1 94.38 56 TYR B O 1
ATOM 2152 N N . GLN B 1 57 ? -21.516 18.156 14.711 1 93.69 57 GLN B N 1
ATOM 2153 C CA . GLN B 1 57 ? -22.641 17.328 15.148 1 93.69 57 GLN B CA 1
ATOM 2154 C C . GLN B 1 57 ? -22.641 15.984 14.43 1 93.69 57 GLN B C 1
ATOM 2156 O O . GLN B 1 57 ? -23.203 15.008 14.938 1 93.69 57 GLN B O 1
ATOM 2161 N N . HIS B 1 58 ? -22.031 16.031 13.312 1 92.75 58 HIS B N 1
ATOM 2162 C CA . HIS B 1 58 ? -22.109 14.836 12.484 1 92.75 58 HIS B CA 1
ATOM 2163 C C . HIS B 1 58 ? -20.766 14.109 12.43 1 92.75 58 HIS B C 1
ATOM 2165 O O . HIS B 1 58 ? -20.719 12.883 12.336 1 92.75 58 HIS B O 1
ATOM 2171 N N . PHE B 1 59 ? -19.703 14.914 12.383 1 94.75 59 PHE B N 1
ATOM 2172 C CA . PHE B 1 59 ? -18.359 14.352 12.297 1 94.75 59 PHE B CA 1
ATOM 2173 C C . PHE B 1 59 ? -17.453 14.953 13.359 1 94.75 59 PHE B C 1
ATOM 2175 O O . PHE B 1 59 ? -17.5 16.156 13.609 1 94.75 59 PHE B O 1
ATOM 2182 N N . SER B 1 60 ? -16.641 14.109 13.883 1 92.62 60 SER B N 1
ATOM 2183 C CA . SER B 1 60 ? -15.703 14.594 14.898 1 92.62 60 SER B CA 1
ATOM 2184 C C . SER B 1 60 ? -14.414 15.094 14.266 1 92.62 60 SER B C 1
ATOM 2186 O O . SER B 1 60 ? -13.664 15.844 14.891 1 92.62 60 SER B O 1
ATOM 2188 N N . SER B 1 61 ? -14.156 14.617 13.055 1 92.81 61 SER B N 1
ATOM 2189 C CA . SER B 1 61 ? -12.914 14.984 12.383 1 92.81 61 SER B CA 1
ATOM 2190 C C . SER B 1 61 ? -13.031 14.836 10.875 1 92.81 61 SER B C 1
ATOM 2192 O O . SER B 1 61 ? -13.992 14.25 10.375 1 92.81 61 SER B O 1
ATOM 2194 N N . LYS B 1 62 ? -12.078 15.352 10.203 1 93 62 LYS B N 1
ATOM 2195 C CA . LYS B 1 62 ? -11.969 15.18 8.758 1 93 62 LYS B CA 1
ATOM 2196 C C . LYS B 1 62 ? -11.852 13.703 8.383 1 93 62 LYS B C 1
ATOM 2198 O O . LYS B 1 62 ? -12.406 13.266 7.375 1 93 62 LYS B O 1
ATOM 2203 N N . ASP B 1 63 ? -11.203 12.945 9.211 1 92.56 63 ASP B N 1
ATOM 2204 C CA . ASP B 1 63 ? -11.008 11.516 8.969 1 92.56 63 ASP B CA 1
ATOM 2205 C C . ASP B 1 63 ? -12.344 10.781 8.961 1 92.56 63 ASP B C 1
ATOM 2207 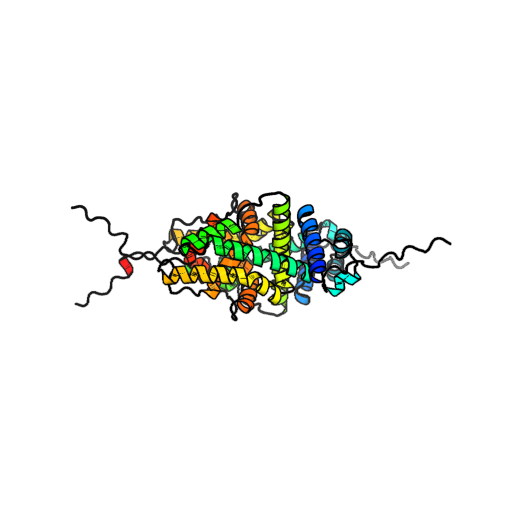O O . ASP B 1 63 ? -12.57 9.906 8.125 1 92.56 63 ASP B O 1
ATOM 2211 N N . GLU B 1 64 ? -13.156 11.148 9.836 1 93.88 64 GLU B N 1
ATOM 2212 C CA . GLU B 1 64 ? -14.461 10.492 9.898 1 93.88 64 GLU B CA 1
ATOM 2213 C C . GLU B 1 64 ? -15.305 10.82 8.672 1 93.88 64 GLU B C 1
ATOM 2215 O O . GLU B 1 64 ? -16.031 9.961 8.172 1 93.88 64 GLU B O 1
ATOM 2220 N N . LEU B 1 65 ? -15.227 12.094 8.266 1 94.5 65 LEU B N 1
ATOM 2221 C CA . LEU B 1 65 ? -15.93 12.492 7.051 1 94.5 65 LEU B CA 1
ATOM 2222 C C . LEU B 1 65 ? -15.43 11.688 5.852 1 94.5 65 LEU B C 1
ATOM 2224 O O . LEU B 1 65 ? -16.234 11.133 5.094 1 94.5 65 LEU B O 1
ATOM 2228 N N . LEU B 1 66 ? -14.156 11.609 5.727 1 93.94 66 LEU B N 1
ATOM 2229 C CA . LEU B 1 66 ? -13.57 10.93 4.574 1 93.94 66 LEU B CA 1
ATOM 2230 C C . LEU B 1 66 ? -13.789 9.422 4.66 1 93.94 66 LEU B C 1
ATOM 2232 O O . LEU B 1 66 ? -13.969 8.758 3.637 1 93.94 66 LEU B O 1
ATOM 2236 N N . LEU B 1 67 ? -13.789 8.922 5.844 1 94.38 67 LEU B N 1
ATOM 2237 C CA . LEU B 1 67 ? -14.109 7.508 6.031 1 94.38 67 LEU B CA 1
ATOM 2238 C C . LEU B 1 67 ? -15.531 7.207 5.562 1 94.38 67 LEU B C 1
ATOM 2240 O O . LEU B 1 67 ? -15.766 6.199 4.891 1 94.38 67 LEU B O 1
ATOM 2244 N N . ALA B 1 68 ? -16.406 8.078 5.934 1 94.06 68 ALA B N 1
ATOM 2245 C CA . ALA B 1 68 ? -17.797 7.91 5.512 1 94.06 68 ALA B CA 1
ATOM 2246 C C . ALA B 1 68 ? -17.922 7.984 3.99 1 94.06 68 ALA B C 1
ATOM 2248 O O . ALA B 1 68 ? -18.688 7.234 3.389 1 94.06 68 ALA B O 1
ATOM 2249 N N . LEU B 1 69 ? -17.188 8.859 3.43 1 93.88 69 LEU B N 1
ATOM 2250 C CA . LEU B 1 69 ? -17.188 9.016 1.979 1 93.88 69 LEU B CA 1
ATOM 2251 C C . LEU B 1 69 ? -16.641 7.762 1.303 1 93.88 69 LEU B C 1
ATOM 2253 O O . LEU B 1 69 ? -17.25 7.25 0.357 1 93.88 69 LEU B O 1
ATOM 2257 N N . ILE B 1 70 ? -15.555 7.227 1.708 1 93.25 70 ILE B N 1
ATOM 2258 C CA . ILE B 1 70 ? -14.953 6.027 1.143 1 93.25 70 ILE B CA 1
ATOM 2259 C C . ILE B 1 70 ? -15.875 4.832 1.353 1 93.25 70 ILE B C 1
ATOM 2261 O O . ILE B 1 70 ? -16.031 3.992 0.463 1 93.25 70 ILE B O 1
ATOM 2265 N N . ASP B 1 71 ? -16.422 4.816 2.51 1 94.56 71 ASP B N 1
ATOM 2266 C CA . ASP B 1 71 ? -17.375 3.752 2.816 1 94.56 71 ASP B CA 1
ATOM 2267 C C . ASP B 1 71 ? -18.516 3.719 1.798 1 94.56 71 ASP B C 1
ATOM 2269 O O . ASP B 1 71 ? -18.844 2.66 1.256 1 94.56 71 ASP B O 1
ATOM 2273 N N . ARG B 1 72 ? -19.047 4.875 1.563 1 93.25 72 ARG B N 1
ATOM 2274 C CA . ARG B 1 72 ? -20.141 4.977 0.609 1 93.25 72 ARG B CA 1
ATOM 2275 C C . ARG B 1 72 ? -19.688 4.582 -0.792 1 93.25 72 ARG B C 1
ATOM 2277 O O . ARG B 1 72 ? -20.375 3.809 -1.473 1 93.25 72 ARG B O 1
ATOM 2284 N N . ILE B 1 73 ? -18.562 5.051 -1.213 1 91.62 73 ILE B N 1
ATOM 2285 C CA . ILE B 1 73 ? -18.031 4.777 -2.547 1 91.62 73 ILE B CA 1
ATOM 2286 C C . ILE B 1 73 ? -17.719 3.289 -2.684 1 91.62 73 ILE B C 1
ATOM 2288 O O . ILE B 1 73 ? -18.078 2.662 -3.682 1 91.62 73 ILE B O 1
ATOM 2292 N N . MET B 1 74 ? -17.141 2.711 -1.683 1 92.88 74 MET B N 1
ATOM 2293 C CA . MET B 1 74 ? -16.766 1.304 -1.706 1 92.88 74 MET B CA 1
ATOM 2294 C C . MET B 1 74 ? -17.984 0.402 -1.728 1 92.88 74 MET B C 1
ATOM 2296 O O . MET B 1 74 ? -18.031 -0.575 -2.477 1 92.88 74 MET B O 1
ATOM 2300 N N . ALA B 1 75 ? -18.953 0.76 -0.914 1 93.31 75 ALA B N 1
ATOM 2301 C CA . ALA B 1 75 ? -20.188 -0.028 -0.861 1 93.31 75 ALA B CA 1
ATOM 2302 C C . ALA B 1 75 ? -20.891 -0.033 -2.213 1 93.31 75 ALA B C 1
ATOM 2304 O O . ALA B 1 75 ? -21.297 -1.09 -2.707 1 93.31 75 ALA B O 1
ATOM 2305 N N . GLU B 1 76 ? -20.969 1.144 -2.801 1 93.62 76 GLU B N 1
ATOM 2306 C CA . GLU B 1 76 ? -21.609 1.265 -4.105 1 93.62 76 GLU B CA 1
ATOM 2307 C C . GLU B 1 76 ? -20.812 0.534 -5.184 1 93.62 76 GLU B C 1
ATOM 2309 O O . GLU B 1 76 ? -21.391 -0.173 -6.016 1 93.62 76 GLU B O 1
ATOM 2314 N N . SER B 1 77 ? -19.547 0.682 -5.164 1 94.06 77 SER B N 1
ATOM 2315 C CA . SER B 1 77 ? -18.703 0.031 -6.156 1 94.06 77 SER B CA 1
ATOM 2316 C C . SER B 1 77 ? -18.734 -1.486 -6.004 1 94.06 77 SER B C 1
ATOM 2318 O O . SER B 1 77 ? -18.875 -2.209 -6.996 1 94.06 77 SER B O 1
ATOM 2320 N N . ALA B 1 78 ? -18.656 -1.962 -4.754 1 95.5 78 ALA B N 1
ATOM 2321 C CA . ALA B 1 78 ? -18.672 -3.4 -4.508 1 95.5 78 ALA B CA 1
ATOM 2322 C C . ALA B 1 78 ? -19.969 -4.027 -4.996 1 95.5 78 ALA B C 1
ATOM 2324 O O . ALA B 1 78 ? -19.969 -5.133 -5.539 1 95.5 78 ALA B O 1
ATOM 2325 N N . GLN B 1 79 ? -21.031 -3.283 -4.824 1 95.5 79 GLN B N 1
ATOM 2326 C CA . GLN B 1 79 ? -22.312 -3.775 -5.301 1 95.5 79 GLN B CA 1
ATOM 2327 C C . GLN B 1 79 ? -22.344 -3.883 -6.82 1 95.5 79 GLN B C 1
ATOM 2329 O O . GLN B 1 79 ? -22.828 -4.871 -7.371 1 95.5 79 GLN B O 1
ATOM 2334 N N . ARG B 1 80 ? -21.812 -2.932 -7.457 1 96.44 80 ARG B N 1
ATOM 2335 C CA . ARG B 1 80 ? -21.734 -2.953 -8.914 1 96.44 80 ARG B CA 1
ATOM 2336 C C . ARG B 1 80 ? -20.828 -4.078 -9.398 1 96.44 80 ARG B C 1
ATOM 2338 O O . ARG B 1 80 ? -21.172 -4.816 -10.32 1 96.44 80 ARG B O 1
ATOM 2345 N N . TRP B 1 81 ? -19.719 -4.211 -8.742 1 97.25 81 TRP B N 1
ATOM 2346 C CA . TRP B 1 81 ? -18.781 -5.258 -9.133 1 97.25 81 TRP B CA 1
ATOM 2347 C C . TRP B 1 81 ? -19.375 -6.641 -8.891 1 97.25 81 TRP B C 1
ATOM 2349 O O . TRP B 1 81 ? -19.141 -7.574 -9.656 1 97.25 81 TRP B O 1
ATOM 2359 N N . ARG B 1 82 ? -20.109 -6.738 -7.836 1 97.31 82 ARG B N 1
ATOM 2360 C CA . ARG B 1 82 ? -20.781 -8.008 -7.562 1 97.31 82 ARG B CA 1
ATOM 2361 C C . ARG B 1 82 ? -21.719 -8.383 -8.695 1 97.31 82 ARG B C 1
ATOM 2363 O O . ARG B 1 82 ? -21.719 -9.523 -9.164 1 97.31 82 ARG B O 1
ATOM 2370 N N . ALA B 1 83 ? -22.438 -7.395 -9.156 1 97.38 83 ALA B N 1
ATOM 2371 C CA . ALA B 1 83 ? -23.359 -7.629 -10.258 1 97.38 83 ALA B CA 1
ATOM 2372 C C . ALA B 1 83 ? -22.609 -8.008 -11.531 1 97.38 83 ALA B C 1
ATOM 2374 O O . ALA B 1 83 ? -23.062 -8.875 -12.281 1 97.38 83 ALA B O 1
ATOM 2375 N N . ASP B 1 84 ? -21.484 -7.441 -11.766 1 97.31 84 ASP B N 1
ATOM 2376 C CA . ASP B 1 84 ? -20.688 -7.664 -12.977 1 97.31 84 ASP B CA 1
ATOM 2377 C C . ASP B 1 84 ? -20.031 -9.039 -12.953 1 97.31 84 ASP B C 1
ATOM 2379 O O . ASP B 1 84 ? -19.641 -9.57 -14 1 97.31 84 ASP B O 1
ATOM 2383 N N . THR B 1 85 ? -19.891 -9.656 -11.727 1 97.94 85 THR B N 1
ATOM 2384 C CA . THR B 1 85 ? -19.047 -10.852 -11.625 1 97.94 85 THR B CA 1
ATOM 2385 C C . THR B 1 85 ? -19.891 -12.055 -11.211 1 97.94 85 THR B C 1
ATOM 2387 O O . THR B 1 85 ? -19.422 -13.195 -11.289 1 97.94 85 THR B O 1
ATOM 2390 N N . GLU B 1 86 ? -21.094 -11.859 -10.781 1 95.81 86 GLU B N 1
ATOM 2391 C CA . GLU B 1 86 ? -21.891 -12.883 -10.117 1 95.81 86 GLU B CA 1
ATOM 2392 C C . GLU B 1 86 ? -22.109 -14.086 -11.031 1 95.81 86 GLU B C 1
ATOM 2394 O O . GLU B 1 86 ? -22.125 -15.234 -10.57 1 95.81 86 GLU B O 1
ATOM 2399 N N . ALA B 1 87 ? -22.219 -13.906 -12.305 1 95.69 87 ALA B N 1
ATOM 2400 C CA . ALA B 1 87 ? -22.562 -14.992 -13.219 1 95.69 87 ALA B CA 1
ATOM 2401 C C . ALA B 1 87 ? -21.297 -15.586 -13.859 1 95.69 87 ALA B C 1
ATOM 2403 O O . ALA B 1 87 ? -21.391 -16.516 -14.664 1 95.69 87 ALA B O 1
ATOM 2404 N N . LEU B 1 88 ? -20.141 -15.188 -13.453 1 97.94 88 LEU B N 1
ATOM 2405 C CA . LEU B 1 88 ? -18.906 -15.594 -14.117 1 97.94 88 LEU B CA 1
ATOM 2406 C C . LEU B 1 88 ? -18.156 -16.641 -13.289 1 97.94 88 LEU B C 1
ATOM 2408 O O . LEU B 1 88 ? -18.203 -16.609 -12.055 1 97.94 88 LEU B O 1
ATOM 2412 N N . PRO B 1 89 ? -17.469 -17.547 -14 1 97.19 89 PRO B N 1
ATOM 2413 C CA . PRO B 1 89 ? -16.578 -18.469 -13.281 1 97.19 89 PRO B CA 1
ATOM 2414 C C . PRO B 1 89 ? -15.461 -17.766 -12.531 1 97.19 89 PRO B C 1
ATOM 2416 O O . PRO B 1 89 ? -15.117 -16.625 -12.859 1 97.19 89 PRO B O 1
ATOM 2419 N N . GLY B 1 90 ? -14.867 -18.391 -11.539 1 96.62 90 GLY B N 1
ATOM 2420 C CA . GLY B 1 90 ? -13.891 -17.844 -10.625 1 96.62 90 GLY B CA 1
ATOM 2421 C C . GLY B 1 90 ? -12.812 -17.016 -11.312 1 96.62 90 GLY B C 1
ATOM 2422 O O . GLY B 1 90 ? -12.688 -15.82 -11.078 1 96.62 90 GLY B O 1
ATOM 2423 N N . PRO B 1 91 ? -12.039 -17.641 -12.258 1 97 91 PRO B N 1
ATOM 2424 C CA . PRO B 1 91 ? -10.953 -16.906 -12.922 1 97 91 PRO B CA 1
ATOM 2425 C C . PRO B 1 91 ? -11.445 -15.719 -13.734 1 97 91 PRO B C 1
ATOM 2427 O O . PRO B 1 91 ? -10.844 -14.641 -13.688 1 97 91 PRO B O 1
ATOM 2430 N N . GLU B 1 92 ? -12.562 -15.867 -14.438 1 98.12 92 GLU B N 1
ATOM 2431 C CA . GLU B 1 92 ? -13.117 -14.773 -15.234 1 98.12 92 GLU B CA 1
ATOM 2432 C C . GLU B 1 92 ? -13.68 -13.672 -14.344 1 98.12 92 GLU B C 1
ATOM 2434 O O . GLU B 1 92 ? -13.562 -12.484 -14.664 1 98.12 92 GLU B O 1
ATOM 2439 N N . ALA B 1 93 ? -14.352 -14.086 -13.281 1 98.5 93 ALA B N 1
ATOM 2440 C CA . ALA B 1 93 ? -14.859 -13.109 -12.32 1 98.5 93 ALA B CA 1
ATOM 2441 C C . ALA B 1 93 ? -13.727 -12.266 -11.742 1 98.5 93 ALA B C 1
ATOM 2443 O O . ALA B 1 93 ? -13.844 -11.047 -11.641 1 98.5 93 ALA B O 1
ATOM 2444 N N . LEU B 1 94 ? -12.633 -12.945 -11.375 1 98.31 94 LEU B N 1
ATOM 2445 C CA . LEU B 1 94 ? -11.477 -12.234 -10.836 1 98.31 94 LEU B CA 1
ATOM 2446 C C . LEU B 1 94 ? -10.891 -11.289 -11.875 1 98.31 94 LEU B C 1
ATOM 2448 O O . LEU B 1 94 ? -10.516 -10.156 -11.555 1 98.31 94 LEU B O 1
ATOM 2452 N N . ARG B 1 95 ? -10.82 -11.711 -13.102 1 98.19 95 ARG B N 1
ATOM 2453 C CA . ARG B 1 95 ? -10.297 -10.883 -14.18 1 98.19 95 ARG B CA 1
ATOM 2454 C C . ARG B 1 95 ? -11.141 -9.625 -14.359 1 98.19 95 ARG B C 1
ATOM 2456 O O . ARG B 1 95 ? -10.602 -8.516 -14.414 1 98.19 95 ARG B O 1
ATOM 2463 N N . VAL B 1 96 ? -12.422 -9.797 -14.438 1 98.19 96 VAL B N 1
ATOM 2464 C CA . VAL B 1 96 ? -13.336 -8.68 -14.625 1 98.19 96 VAL B CA 1
ATOM 2465 C C . VAL B 1 96 ? -13.234 -7.719 -13.445 1 98.19 96 VAL B C 1
ATOM 2467 O O . VAL B 1 96 ? -13.203 -6.5 -13.625 1 98.19 96 VAL B O 1
ATOM 2470 N N . LEU B 1 97 ? -13.172 -8.242 -12.266 1 98.06 97 LEU B N 1
ATOM 2471 C CA . LEU B 1 97 ? -13.062 -7.418 -11.07 1 98.06 97 LEU B CA 1
ATOM 2472 C C . LEU B 1 97 ? -11.797 -6.562 -11.117 1 98.06 97 LEU B C 1
ATOM 2474 O O . LEU B 1 97 ? -11.859 -5.348 -10.906 1 98.06 97 LEU B O 1
ATOM 2478 N N . VAL B 1 98 ? -10.656 -7.199 -11.391 1 97.81 98 VAL B N 1
ATOM 2479 C CA . VAL B 1 98 ? -9.383 -6.48 -11.461 1 97.81 98 VAL B CA 1
ATOM 2480 C C . VAL B 1 98 ? -9.453 -5.41 -12.547 1 97.81 98 VAL B C 1
ATOM 2482 O O . VAL B 1 98 ? -9.008 -4.281 -12.344 1 97.81 98 VAL B O 1
ATOM 2485 N N . GLU B 1 99 ? -10.047 -5.707 -13.664 1 96.56 99 GLU B N 1
ATOM 2486 C CA . GLU B 1 99 ? -10.203 -4.77 -14.773 1 96.56 99 GLU B CA 1
ATOM 2487 C C . GLU B 1 99 ? -11.039 -3.562 -14.359 1 96.56 99 GLU B C 1
ATOM 2489 O O . GLU B 1 99 ? -10.688 -2.422 -14.672 1 96.56 99 GLU B O 1
ATOM 2494 N N . LYS B 1 100 ? -12.109 -3.82 -13.688 1 95.19 100 LYS B N 1
ATOM 2495 C CA . LYS B 1 100 ? -13 -2.742 -13.273 1 95.19 100 LYS B CA 1
ATOM 2496 C C . LYS B 1 100 ? -12.328 -1.831 -12.258 1 95.19 100 LYS B C 1
ATOM 2498 O O . LYS B 1 100 ? -12.445 -0.606 -12.336 1 95.19 100 LYS B O 1
ATOM 2503 N N . ILE B 1 101 ? -11.625 -2.389 -11.367 1 94 101 ILE B N 1
ATOM 2504 C CA . ILE B 1 101 ? -11 -1.619 -10.297 1 94 101 ILE B CA 1
ATOM 2505 C C . ILE B 1 101 ? -9.844 -0.797 -10.859 1 94 101 ILE B C 1
ATOM 2507 O O . ILE B 1 101 ? -9.633 0.347 -10.453 1 94 101 ILE B O 1
ATOM 2511 N N . THR B 1 102 ? -9.117 -1.383 -11.789 1 93.06 102 THR B N 1
ATOM 2512 C CA . THR B 1 102 ? -7.906 -0.739 -12.289 1 93.06 102 THR B CA 1
ATOM 2513 C C . THR B 1 102 ? -8.203 0.086 -13.539 1 93.06 102 THR B C 1
ATOM 2515 O O . THR B 1 102 ? -7.293 0.635 -14.156 1 93.06 102 THR B O 1
ATOM 2518 N N . ALA B 1 103 ? -9.438 0.151 -13.938 1 90 103 ALA B N 1
ATOM 2519 C CA . ALA B 1 103 ? -9.812 0.92 -15.125 1 90 103 ALA B CA 1
ATOM 2520 C C . ALA B 1 103 ? -9.406 2.385 -14.969 1 90 103 ALA B C 1
ATOM 2522 O O . ALA B 1 103 ? -9.547 2.965 -13.891 1 90 103 ALA B O 1
ATOM 2523 N N . PRO B 1 104 ? -8.852 2.957 -16.062 1 85 104 PRO B N 1
ATOM 2524 C CA . PRO B 1 104 ? -8.539 4.387 -15.992 1 85 104 PRO B CA 1
ATOM 2525 C C . PRO B 1 104 ? -9.758 5.246 -15.68 1 85 104 PRO B C 1
ATOM 2527 O O . PRO B 1 104 ? -10.883 4.871 -16.031 1 85 104 PRO B O 1
ATOM 2530 N N . ALA B 1 105 ? -9.484 6.363 -15.008 1 85.88 105 ALA B N 1
ATOM 2531 C CA . ALA B 1 105 ? -10.555 7.32 -14.727 1 85.88 105 ALA B CA 1
ATOM 2532 C C . ALA B 1 105 ? -11.188 7.836 -16.016 1 85.88 105 ALA B C 1
ATOM 2534 O O . ALA B 1 105 ? -10.5 8.062 -17.016 1 85.88 105 ALA B O 1
ATOM 2535 N N . SER B 1 106 ? -12.477 7.98 -15.945 1 86.94 106 SER B N 1
ATOM 2536 C CA . SER B 1 106 ? -13.227 8.422 -17.125 1 86.94 106 SER B CA 1
ATOM 2537 C C . SER B 1 106 ? -13.086 9.922 -17.344 1 86.94 106 SER B C 1
ATOM 2539 O O . SER B 1 106 ? -13.492 10.445 -18.375 1 86.94 106 SER B O 1
ATOM 2541 N N . SER B 1 107 ? -12.594 10.602 -16.375 1 89.69 107 SER B N 1
ATOM 2542 C CA . SER B 1 107 ? -12.43 12.055 -16.422 1 89.69 107 SER B CA 1
ATOM 2543 C C . SER B 1 107 ? -11.281 12.508 -15.531 1 89.69 107 SER B C 1
ATOM 2545 O O . SER B 1 107 ? -10.789 11.742 -14.703 1 89.69 107 SER B O 1
ATOM 2547 N N . SER B 1 108 ? -10.859 13.703 -15.766 1 89.25 108 SER B N 1
ATOM 2548 C CA . SER B 1 108 ? -9.828 14.281 -14.914 1 89.25 108 SER B CA 1
ATOM 2549 C C . SER B 1 108 ? -10.312 14.422 -13.477 1 89.25 108 SER B C 1
ATOM 2551 O O . SER B 1 108 ? -9.539 14.242 -12.531 1 89.25 108 SER B O 1
ATOM 2553 N N . THR B 1 109 ? -11.594 14.648 -13.406 1 89.25 109 THR B N 1
ATOM 2554 C CA . THR B 1 109 ? -12.188 14.758 -12.086 1 89.25 109 THR B CA 1
ATOM 2555 C C . THR B 1 109 ? -12.133 13.422 -11.352 1 89.25 109 THR B C 1
ATOM 2557 O O . THR B 1 109 ? -11.719 13.352 -10.195 1 89.25 109 THR B O 1
ATOM 2560 N N . GLN B 1 110 ? -12.469 12.445 -12.094 1 88.31 110 GLN B N 1
ATOM 2561 C CA . GLN B 1 110 ? -12.438 11.109 -11.5 1 88.31 110 GLN B CA 1
ATOM 2562 C C . GLN B 1 110 ? -11.008 10.688 -11.172 1 88.31 110 GLN B C 1
ATOM 2564 O O . GLN B 1 110 ? -10.773 10.008 -10.172 1 88.31 110 GLN B O 1
ATOM 2569 N N . ASP B 1 111 ? -10.156 11.078 -12.008 1 87.94 111 ASP B N 1
ATOM 2570 C CA . ASP B 1 111 ? -8.75 10.797 -11.758 1 87.94 111 ASP B CA 1
ATOM 2571 C C . ASP B 1 111 ? -8.273 11.469 -10.477 1 87.94 111 ASP B C 1
ATOM 2573 O O . ASP B 1 111 ? -7.562 10.859 -9.672 1 87.94 111 ASP B O 1
ATOM 2577 N N . SER B 1 112 ? -8.703 12.648 -10.297 1 89.56 112 SER B N 1
ATOM 2578 C CA . SER B 1 112 ? -8.352 13.406 -9.094 1 89.56 112 SER B CA 1
ATOM 2579 C C . SER B 1 112 ? -8.938 12.75 -7.844 1 89.56 112 SER B C 1
ATOM 2581 O O . SER B 1 112 ? -8.25 12.633 -6.824 1 89.56 112 SER B O 1
ATOM 2583 N N . ILE B 1 113 ? -10.086 12.312 -7.941 1 88.38 113 ILE B N 1
ATOM 2584 C CA . ILE B 1 113 ? -10.758 11.656 -6.828 1 88.38 113 ILE B CA 1
ATOM 2585 C C . ILE B 1 113 ? -10.031 10.359 -6.48 1 88.38 113 ILE B C 1
ATOM 2587 O O . ILE B 1 113 ? -9.742 10.094 -5.309 1 88.38 113 ILE B O 1
ATOM 2591 N N . ASN B 1 114 ? -9.727 9.656 -7.5 1 85.44 114 ASN B N 1
ATOM 2592 C CA . ASN B 1 114 ? -9.031 8.391 -7.293 1 85.44 114 ASN B CA 1
ATOM 2593 C C . ASN B 1 114 ? -7.684 8.602 -6.609 1 85.44 114 ASN B C 1
ATOM 2595 O O . ASN B 1 114 ? -7.344 7.883 -5.664 1 85.44 114 ASN B O 1
ATOM 2599 N N . ARG B 1 115 ? -7.012 9.539 -7.051 1 84 115 ARG B N 1
ATOM 2600 C CA . ARG B 1 115 ? -5.707 9.852 -6.477 1 84 115 ARG B CA 1
ATOM 2601 C C . ARG B 1 115 ? -5.84 10.266 -5.016 1 84 115 ARG B C 1
ATOM 2603 O O . ARG B 1 115 ? -5.109 9.773 -4.152 1 84 115 ARG B O 1
ATOM 2610 N N . GLY B 1 116 ? -6.746 11.148 -4.809 1 84.25 116 GLY B N 1
ATOM 2611 C CA . GLY B 1 116 ? -6.965 11.617 -3.449 1 84.25 116 GLY B CA 1
ATOM 2612 C C . GLY B 1 116 ? -7.363 10.516 -2.492 1 84.25 116 GLY B C 1
ATOM 2613 O O . GLY B 1 116 ? -6.832 10.422 -1.384 1 84.25 116 GLY B O 1
ATOM 2614 N N . LEU B 1 117 ? -8.195 9.695 -2.928 1 86.12 117 LEU B N 1
ATOM 2615 C CA . LEU B 1 117 ? -8.703 8.641 -2.055 1 86.12 117 LEU B CA 1
ATOM 2616 C C . LEU B 1 117 ? -7.656 7.555 -1.837 1 86.12 117 LEU B C 1
ATOM 2618 O O . LEU B 1 117 ? -7.555 6.996 -0.743 1 86.12 117 LEU B O 1
ATOM 2622 N N . THR B 1 118 ? -6.855 7.23 -2.838 1 80.62 118 THR B N 1
ATOM 2623 C CA . THR B 1 118 ? -5.797 6.23 -2.721 1 80.62 118 THR B CA 1
ATOM 2624 C C . THR B 1 118 ? -4.793 6.633 -1.646 1 80.62 118 THR B C 1
ATOM 2626 O O . THR B 1 118 ? -4.469 5.836 -0.761 1 80.62 118 THR B O 1
ATOM 2629 N N . TYR B 1 119 ? -4.48 7.805 -1.686 1 75.44 119 TYR B N 1
ATOM 2630 C CA . TYR B 1 119 ? -3.447 8.258 -0.758 1 75.44 119 TYR B CA 1
ATOM 2631 C C . TYR B 1 119 ? -4.02 8.453 0.64 1 75.44 119 TYR B C 1
ATOM 2633 O O . TYR B 1 119 ? -3.338 8.219 1.638 1 75.44 119 TYR B O 1
ATOM 2641 N N . TYR B 1 120 ? -5.262 8.844 0.678 1 83.69 120 TYR B N 1
ATOM 2642 C CA . TYR B 1 120 ? -5.867 9.008 1.994 1 83.69 120 TYR B CA 1
ATOM 2643 C C . TYR B 1 120 ? -6.121 7.656 2.646 1 83.69 120 TYR B C 1
ATOM 2645 O O . TYR B 1 120 ? -6.125 7.543 3.875 1 83.69 120 TYR B O 1
ATOM 2653 N N . ASN B 1 121 ? -6.285 6.648 1.795 1 81.56 121 ASN B N 1
ATOM 2654 C CA . ASN B 1 121 ? -6.438 5.289 2.303 1 81.56 121 ASN B CA 1
ATOM 2655 C C . ASN B 1 121 ? -5.273 4.898 3.211 1 81.56 121 ASN B C 1
ATOM 2657 O O . ASN B 1 121 ? -5.48 4.289 4.262 1 81.56 121 ASN B O 1
ATOM 2661 N N . ASP B 1 122 ? -4.195 5.297 2.83 1 78.06 122 ASP B N 1
ATOM 2662 C CA . ASP B 1 122 ? -3.004 4.953 3.6 1 78.06 122 ASP B CA 1
ATOM 2663 C C . ASP B 1 122 ? -3.023 5.629 4.969 1 78.06 122 ASP B C 1
ATOM 2665 O O . ASP B 1 122 ? -2.654 5.016 5.973 1 78.06 122 ASP B O 1
ATOM 2669 N N . HIS B 1 123 ? -3.428 6.828 4.918 1 81.31 123 HIS B N 1
ATOM 2670 C CA . HIS B 1 123 ? -3.555 7.57 6.168 1 81.31 123 HIS B CA 1
ATOM 2671 C C . HIS B 1 123 ? -4.594 6.93 7.082 1 81.31 123 HIS B C 1
ATOM 2673 O O . HIS B 1 123 ? -4.348 6.754 8.281 1 81.31 123 HIS B O 1
ATOM 2679 N N . LEU B 1 124 ? -5.68 6.516 6.535 1 86.94 124 LEU B N 1
ATOM 2680 C CA . LEU B 1 124 ? -6.75 5.914 7.32 1 86.94 124 LEU B CA 1
ATOM 2681 C C . LEU B 1 124 ? -6.336 4.547 7.848 1 86.94 124 LEU B C 1
ATOM 2683 O O . LEU B 1 124 ? -6.711 4.16 8.961 1 86.94 124 LEU B O 1
ATOM 2687 N N . ALA B 1 125 ? -5.551 3.887 7.062 1 82.5 125 ALA B N 1
ATOM 2688 C CA . ALA B 1 1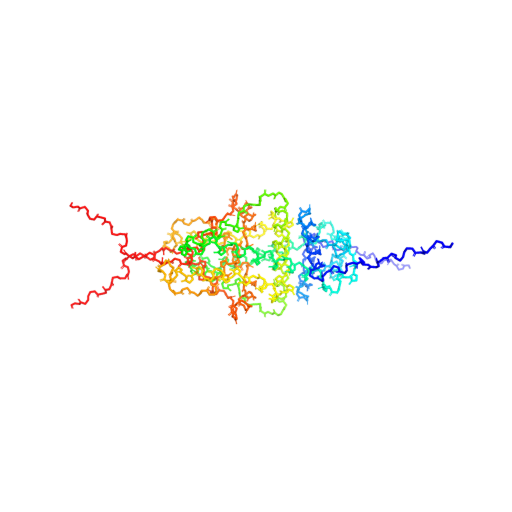25 ? -5.039 2.586 7.488 1 82.5 125 ALA B CA 1
ATOM 2689 C C . ALA B 1 125 ? -4.18 2.721 8.742 1 82.5 125 ALA B C 1
ATOM 2691 O O . ALA B 1 125 ? -4.148 1.816 9.578 1 82.5 125 ALA B O 1
ATOM 2692 N N . GLU B 1 126 ? -3.625 3.795 8.898 1 79.06 126 GLU B N 1
ATOM 2693 C CA . GLU B 1 126 ? -2.754 4.047 10.047 1 79.06 126 GLU B CA 1
ATOM 2694 C C . GLU B 1 126 ? -3.543 4.602 11.227 1 79.06 126 GLU B C 1
ATOM 2696 O O . GLU B 1 126 ? -3.361 4.156 12.359 1 79.06 126 GLU B O 1
ATOM 2701 N N . SER B 1 127 ? -4.43 5.504 10.961 1 83 127 SER B N 1
ATOM 2702 C CA . SER B 1 127 ? -5.074 6.262 12.023 1 83 127 SER B CA 1
ATOM 2703 C C . SER B 1 127 ? -6.32 5.547 12.539 1 83 127 SER B C 1
ATOM 2705 O O . SER B 1 127 ? -6.645 5.633 13.727 1 83 127 SER B O 1
ATOM 2707 N N . LEU B 1 128 ? -7.035 4.867 11.633 1 89.19 128 LEU B N 1
ATOM 2708 C CA . LEU B 1 128 ? -8.281 4.176 11.961 1 89.19 128 LEU B CA 1
ATOM 2709 C C . LEU B 1 128 ? -8.312 2.791 11.328 1 89.19 128 LEU B C 1
ATOM 2711 O O . LEU B 1 128 ? -9.203 2.486 10.531 1 89.19 128 LEU B O 1
ATOM 2715 N N . PRO B 1 129 ? -7.391 1.923 11.859 1 85.81 129 PRO B N 1
ATOM 2716 C CA . PRO B 1 129 ? -7.234 0.63 11.188 1 85.81 129 PRO B CA 1
ATOM 2717 C C . PRO B 1 129 ? -8.508 -0.21 11.219 1 85.81 129 PRO B C 1
ATOM 2719 O O . PRO B 1 129 ? -8.852 -0.854 10.227 1 85.81 129 PRO B O 1
ATOM 2722 N N . ARG B 1 130 ? -9.242 -0.203 12.297 1 91.75 130 ARG B N 1
ATOM 2723 C CA . ARG B 1 130 ? -10.461 -1.009 12.406 1 91.75 130 ARG B CA 1
ATOM 2724 C C . ARG B 1 130 ? -11.555 -0.483 11.484 1 91.75 130 ARG B C 1
ATOM 2726 O O . ARG B 1 130 ? -12.18 -1.254 10.758 1 91.75 130 ARG B O 1
ATOM 2733 N N . GLU B 1 131 ? -11.742 0.774 11.523 1 93.38 131 GLU B N 1
ATOM 2734 C CA . GLU B 1 131 ? -12.773 1.39 10.695 1 93.38 131 GLU B CA 1
ATOM 2735 C C . GLU B 1 131 ? -12.438 1.266 9.211 1 93.38 131 GLU B C 1
ATOM 2737 O O . GLU B 1 131 ? -13.312 1.016 8.391 1 93.38 131 GLU B O 1
ATOM 2742 N N . TYR B 1 132 ? -11.195 1.416 8.961 1 92.38 132 TYR B N 1
ATOM 2743 C CA . TYR B 1 132 ? -10.742 1.297 7.578 1 92.38 132 TYR B CA 1
ATOM 2744 C C . TYR B 1 132 ? -10.969 -0.114 7.051 1 92.38 132 TYR B C 1
ATOM 2746 O O . TYR B 1 132 ? -11.445 -0.294 5.926 1 92.38 132 TYR B O 1
ATOM 2754 N N . ALA B 1 133 ? -10.664 -1.062 7.832 1 93.19 133 ALA B N 1
ATOM 2755 C CA . ALA B 1 133 ? -10.898 -2.449 7.438 1 93.19 133 ALA B CA 1
ATOM 2756 C C . ALA B 1 133 ? -12.375 -2.709 7.18 1 93.19 133 ALA B C 1
ATOM 2758 O O . ALA B 1 133 ? -12.734 -3.438 6.25 1 93.19 133 ALA B O 1
ATOM 2759 N N . ARG B 1 134 ? -13.148 -2.121 7.957 1 92.69 134 ARG B N 1
ATOM 2760 C CA . ARG B 1 134 ? -14.594 -2.281 7.789 1 92.69 134 ARG B CA 1
ATOM 2761 C C . ARG B 1 134 ? -15.047 -1.737 6.438 1 92.69 134 ARG B C 1
ATOM 2763 O O . ARG B 1 134 ? -15.938 -2.307 5.801 1 92.69 134 ARG B O 1
ATOM 2770 N N . VAL B 1 135 ? -14.469 -0.715 6.074 1 93.88 135 VAL B N 1
ATOM 2771 C CA . VAL B 1 135 ? -14.812 -0.073 4.809 1 93.88 135 VAL B CA 1
ATOM 2772 C C . VAL B 1 135 ? -14.414 -0.979 3.646 1 93.88 135 VAL B C 1
ATOM 2774 O O . VAL B 1 135 ? -15.062 -0.973 2.598 1 93.88 135 VAL B O 1
ATOM 2777 N N . LEU B 1 136 ? -13.398 -1.775 3.828 1 95.12 136 LEU B N 1
ATOM 2778 C CA . LEU B 1 136 ? -12.883 -2.627 2.76 1 95.12 136 LEU B CA 1
ATOM 2779 C C . LEU B 1 136 ? -13.578 -3.986 2.768 1 95.12 136 LEU B C 1
ATOM 2781 O O . LEU B 1 136 ? -13.438 -4.762 1.818 1 95.12 136 LEU B O 1
ATOM 2785 N N . ALA B 1 137 ? -14.375 -4.234 3.775 1 96.25 137 ALA B N 1
ATOM 2786 C CA . ALA B 1 137 ? -14.953 -5.555 4.016 1 96.25 137 ALA B CA 1
ATOM 2787 C C . ALA B 1 137 ? -15.812 -6 2.84 1 96.25 137 ALA B C 1
ATOM 2789 O O . ALA B 1 137 ? -15.734 -7.156 2.41 1 96.25 137 ALA B O 1
ATOM 2790 N N . PRO B 1 138 ? -16.578 -5.07 2.242 1 96.44 138 PRO B N 1
ATOM 2791 C CA . PRO B 1 138 ? -17.406 -5.516 1.12 1 96.44 138 PRO B CA 1
ATOM 2792 C C . PRO B 1 138 ? -16.578 -6.02 -0.062 1 96.44 138 PRO B C 1
ATOM 2794 O O . PRO B 1 138 ? -16.953 -7.008 -0.699 1 96.44 138 PRO B O 1
ATOM 2797 N N . LEU B 1 139 ? -15.516 -5.344 -0.33 1 96.56 139 LEU B N 1
ATOM 2798 C CA . LEU B 1 139 ? -14.656 -5.785 -1.421 1 96.56 139 LEU B CA 1
ATOM 2799 C C . LEU B 1 139 ? -13.938 -7.078 -1.057 1 96.56 139 LEU B C 1
ATOM 2801 O O . LEU B 1 139 ? -13.812 -7.98 -1.889 1 96.56 139 LEU B O 1
ATOM 2805 N N . HIS B 1 140 ? -13.508 -7.152 0.142 1 97.56 140 HIS B N 1
ATOM 2806 C CA . HIS B 1 140 ? -12.883 -8.383 0.621 1 97.56 140 HIS B CA 1
ATOM 2807 C C . HIS B 1 140 ? -13.844 -9.562 0.507 1 97.56 140 HIS B C 1
ATOM 2809 O O . HIS B 1 140 ? -13.461 -10.641 0.041 1 97.56 140 HIS B O 1
ATOM 2815 N N . ASP B 1 141 ? -15.07 -9.328 0.904 1 97.44 141 ASP B N 1
ATOM 2816 C CA . ASP B 1 141 ? -16.094 -10.359 0.83 1 97.44 141 ASP B CA 1
ATOM 2817 C C . ASP B 1 141 ? -16.344 -10.781 -0.617 1 97.44 141 ASP B C 1
ATOM 2819 O O . ASP B 1 141 ? -16.562 -11.961 -0.9 1 97.44 141 ASP B O 1
ATOM 2823 N N . LEU B 1 142 ? -16.375 -9.797 -1.427 1 98.06 142 LEU B N 1
ATOM 2824 C CA . LEU B 1 142 ? -16.562 -10.086 -2.844 1 98.06 142 LEU B CA 1
ATOM 2825 C C . LEU B 1 142 ? -15.445 -10.969 -3.377 1 98.06 142 LEU B C 1
ATOM 2827 O O . LEU B 1 142 ? -15.703 -11.953 -4.074 1 98.06 142 LEU B O 1
ATOM 2831 N N . ILE B 1 143 ? -14.25 -10.711 -3.096 1 98.38 143 ILE B N 1
ATOM 2832 C CA . ILE B 1 143 ? -13.094 -11.477 -3.551 1 98.38 143 ILE B CA 1
ATOM 2833 C C . ILE B 1 143 ? -13.148 -12.891 -2.967 1 98.38 143 ILE B C 1
ATOM 2835 O O . ILE B 1 143 ? -12.914 -13.867 -3.676 1 98.38 143 ILE B O 1
ATOM 2839 N N . ARG B 1 144 ? -13.469 -12.977 -1.702 1 97.94 144 ARG B N 1
ATOM 2840 C CA . ARG B 1 144 ? -13.617 -14.273 -1.056 1 97.94 144 ARG B CA 1
ATOM 2841 C C . ARG B 1 144 ? -14.625 -15.148 -1.804 1 97.94 144 ARG B C 1
ATOM 2843 O O . ARG B 1 144 ? -14.375 -16.328 -2.031 1 97.94 144 ARG B O 1
ATOM 2850 N N . GLY B 1 145 ? -15.734 -14.531 -2.082 1 98.06 145 GLY B N 1
ATOM 2851 C CA . GLY B 1 145 ? -16.75 -15.258 -2.826 1 98.06 145 GLY B CA 1
ATOM 2852 C C . GLY B 1 145 ? -16.25 -15.766 -4.168 1 98.06 145 GLY B C 1
ATOM 2853 O O . GLY B 1 145 ? -16.531 -16.906 -4.547 1 98.06 145 GLY B O 1
ATOM 2854 N N . ILE B 1 146 ? -15.539 -14.969 -4.859 1 98.31 146 ILE B N 1
ATOM 2855 C CA . ILE B 1 146 ? -14.992 -15.336 -6.164 1 98.31 146 ILE B CA 1
ATOM 2856 C C . ILE B 1 146 ? -14 -16.484 -6.008 1 98.31 146 ILE B C 1
ATOM 2858 O O . ILE B 1 146 ? -14.023 -17.453 -6.773 1 98.31 146 ILE B O 1
ATOM 2862 N N . VAL B 1 147 ? -13.117 -16.391 -5.039 1 97.81 147 VAL B N 1
ATOM 2863 C CA . VAL B 1 147 ? -12.102 -17.406 -4.793 1 97.81 147 VAL B CA 1
ATOM 2864 C C . VAL B 1 147 ? -12.766 -18.734 -4.418 1 97.81 147 VAL B C 1
ATOM 2866 O O . VAL B 1 147 ? -12.406 -19.797 -4.945 1 97.81 147 VAL B O 1
ATOM 2869 N N . ARG B 1 148 ? -13.766 -18.703 -3.559 1 97.44 148 ARG B N 1
ATOM 2870 C CA . ARG B 1 148 ? -14.477 -19.906 -3.145 1 97.44 148 ARG B CA 1
ATOM 2871 C C . ARG B 1 148 ? -15.164 -20.578 -4.332 1 97.44 148 ARG B C 1
ATOM 2873 O O . ARG B 1 148 ? -15.109 -21.797 -4.48 1 97.44 148 ARG B O 1
ATOM 2880 N N . ARG B 1 149 ? -15.789 -19.766 -5.121 1 96.75 149 ARG B N 1
ATOM 2881 C CA . ARG B 1 149 ? -16.438 -20.281 -6.328 1 96.75 149 ARG B CA 1
ATOM 2882 C C . ARG B 1 149 ? -15.43 -20.984 -7.23 1 96.75 149 ARG B C 1
ATOM 2884 O O . ARG B 1 149 ? -15.727 -22.031 -7.801 1 96.75 149 ARG B O 1
ATOM 2891 N N . GLY B 1 150 ? -14.281 -20.391 -7.387 1 96.62 150 GLY B N 1
ATOM 2892 C CA . GLY B 1 150 ? -13.234 -21 -8.188 1 96.62 150 GLY B CA 1
ATOM 2893 C C . GLY B 1 150 ? -12.719 -22.297 -7.613 1 96.62 150 GLY B C 1
ATOM 2894 O O . GLY B 1 150 ? -12.406 -23.234 -8.359 1 96.62 150 GLY B O 1
ATOM 2895 N N . ILE B 1 151 ? -12.641 -22.344 -6.301 1 95.94 151 ILE B N 1
ATOM 2896 C CA . ILE B 1 151 ? -12.203 -23.578 -5.633 1 95.94 151 ILE B CA 1
ATOM 2897 C C . ILE B 1 151 ? -13.258 -24.656 -5.82 1 95.94 151 ILE B C 1
ATOM 2899 O O . ILE B 1 151 ? -12.93 -25.797 -6.184 1 95.94 151 ILE B O 1
ATOM 2903 N N . ASP B 1 152 ? -14.492 -24.328 -5.637 1 95.94 152 ASP B N 1
ATOM 2904 C CA . ASP B 1 152 ? -15.602 -25.281 -5.734 1 95.94 152 ASP B CA 1
ATOM 2905 C C . ASP B 1 152 ? -15.703 -25.844 -7.145 1 95.94 152 ASP B C 1
ATOM 2907 O O . ASP B 1 152 ? -16.031 -27.031 -7.32 1 95.94 152 ASP B O 1
ATOM 2911 N N . ALA B 1 153 ? -15.375 -25.062 -8.148 1 95.81 153 ALA B N 1
ATOM 2912 C CA . ALA B 1 153 ? -15.477 -25.469 -9.539 1 95.81 153 ALA B CA 1
ATOM 2913 C C . ALA B 1 153 ? -14.219 -26.203 -9.992 1 95.81 153 ALA B C 1
ATOM 2915 O O . ALA B 1 153 ? -14.164 -26.75 -11.094 1 95.81 153 ALA B O 1
ATOM 2916 N N . GLY B 1 154 ? -13.148 -26.125 -9.164 1 94.12 154 GLY B N 1
ATOM 2917 C CA . GLY B 1 154 ? -11.914 -26.812 -9.484 1 94.12 154 GLY B CA 1
ATOM 2918 C C . GLY B 1 154 ? -10.945 -25.969 -10.289 1 94.12 154 GLY B C 1
ATOM 2919 O O . GLY B 1 154 ? -9.914 -26.453 -10.758 1 94.12 154 GLY B O 1
ATOM 2920 N N . ASP B 1 155 ? -11.281 -24.672 -10.453 1 94.06 155 ASP B N 1
ATOM 2921 C CA . ASP B 1 155 ? -10.422 -23.766 -11.195 1 94.06 155 ASP B CA 1
ATOM 2922 C C . ASP B 1 155 ? -9.219 -23.328 -10.359 1 94.06 155 ASP B C 1
ATOM 2924 O O . ASP B 1 155 ? -8.156 -23.016 -10.898 1 94.06 155 ASP B O 1
ATOM 2928 N N . PHE B 1 156 ? -9.445 -23.234 -9.047 1 94.31 156 PHE B N 1
ATOM 2929 C CA . PHE B 1 156 ? -8.406 -22.828 -8.109 1 94.31 156 PHE B CA 1
ATOM 2930 C C . PHE B 1 156 ? -8.047 -23.969 -7.164 1 94.31 156 PHE B C 1
ATOM 2932 O O . PHE B 1 156 ? -8.883 -24.828 -6.891 1 94.31 156 PHE B O 1
ATOM 2939 N N . HIS B 1 157 ? -6.797 -23.922 -6.738 1 90.25 157 HIS B N 1
ATOM 2940 C CA . HIS B 1 157 ? -6.309 -24.984 -5.867 1 90.25 157 HIS B CA 1
ATOM 2941 C C . HIS B 1 157 ? -7.07 -25 -4.543 1 90.25 157 HIS B C 1
ATOM 2943 O O . HIS B 1 157 ? -7.34 -23.953 -3.967 1 90.25 157 HIS B O 1
ATOM 2949 N N . SER B 1 158 ? -7.355 -26.172 -4.031 1 90 158 SER B N 1
ATOM 2950 C CA . SER B 1 158 ? -8.18 -26.344 -2.836 1 90 158 SER B CA 1
ATOM 2951 C C . SER B 1 158 ? -7.395 -26 -1.573 1 90 158 SER B C 1
ATOM 2953 O O . SER B 1 158 ? -7.98 -25.781 -0.511 1 90 158 SER B O 1
ATOM 2955 N N . GLY B 1 159 ? -6.078 -25.938 -1.663 1 89.5 159 GLY B N 1
ATOM 2956 C CA . GLY B 1 159 ? -5.254 -25.656 -0.497 1 89.5 159 GLY B CA 1
ATOM 2957 C C . GLY B 1 159 ? -5.109 -24.188 -0.198 1 89.5 159 GLY B C 1
ATOM 2958 O O . GLY B 1 159 ? -4.383 -23.797 0.722 1 89.5 159 GLY B O 1
ATOM 2959 N N . VAL B 1 160 ? -5.824 -23.359 -0.857 1 89.56 160 VAL B N 1
ATOM 2960 C CA . VAL B 1 160 ? -5.746 -21.906 -0.697 1 89.56 160 VAL B CA 1
ATOM 2961 C C . VAL B 1 160 ? -6.418 -21.5 0.611 1 89.56 160 VAL B C 1
ATOM 2963 O O . VAL B 1 160 ? -7.52 -21.953 0.921 1 89.56 160 VAL B O 1
ATOM 2966 N N . GLU B 1 161 ? -5.742 -20.719 1.403 1 94.56 161 GLU B N 1
ATOM 2967 C CA . GLU B 1 161 ? -6.406 -20.047 2.518 1 94.56 161 GLU B CA 1
ATOM 2968 C C . GLU B 1 161 ? -7.223 -18.844 2.035 1 94.56 161 GLU B C 1
ATOM 2970 O O . GLU B 1 161 ? -6.691 -17.75 1.872 1 94.56 161 GLU B O 1
ATOM 2975 N N . VAL B 1 162 ? -8.477 -19.031 1.961 1 96.81 162 VAL B N 1
ATOM 2976 C CA . VAL B 1 162 ? -9.352 -18.156 1.199 1 96.81 162 VAL B CA 1
ATOM 2977 C C . VAL B 1 162 ? -9.297 -16.734 1.783 1 96.81 162 VAL B C 1
ATOM 2979 O O . VAL B 1 162 ? -9.07 -15.766 1.059 1 96.81 162 VAL B O 1
ATOM 2982 N N . ASP B 1 163 ? -9.469 -16.547 3.115 1 96.88 163 ASP B N 1
ATOM 2983 C CA . ASP B 1 163 ? -9.508 -15.227 3.732 1 96.88 163 ASP B CA 1
ATOM 2984 C C . ASP B 1 163 ? -8.18 -14.492 3.553 1 96.88 163 ASP B C 1
ATOM 2986 O O . ASP B 1 163 ? -8.164 -13.32 3.154 1 96.88 163 ASP B O 1
ATOM 2990 N N . THR B 1 164 ? -7.125 -15.219 3.76 1 96.44 164 THR B N 1
ATOM 2991 C CA . THR B 1 164 ? -5.785 -14.648 3.68 1 96.44 164 THR B CA 1
ATOM 2992 C C . THR B 1 164 ? -5.449 -14.258 2.244 1 96.44 164 THR B C 1
ATOM 2994 O O . THR B 1 164 ? -5.012 -13.133 1.985 1 96.44 164 THR B O 1
ATOM 2997 N N . THR B 1 165 ? -5.699 -15.164 1.374 1 96.69 165 THR B N 1
ATOM 2998 C CA . THR B 1 165 ? -5.395 -14.906 -0.029 1 96.69 165 THR B CA 1
ATOM 2999 C C . THR B 1 165 ? -6.258 -13.766 -0.565 1 96.69 165 THR B C 1
ATOM 3001 O O . THR B 1 165 ? -5.789 -12.938 -1.353 1 96.69 165 THR B O 1
ATOM 3004 N N . SER B 1 166 ? -7.523 -13.727 -0.12 1 97.81 166 SER B N 1
ATOM 3005 C CA . SER B 1 166 ? -8.414 -12.656 -0.546 1 97.81 166 SER B CA 1
ATOM 3006 C C . SER B 1 166 ? -7.906 -11.297 -0.072 1 97.81 166 SER B C 1
ATOM 3008 O O . SER B 1 166 ? -7.996 -10.305 -0.8 1 97.81 166 SER B O 1
ATOM 3010 N N . ALA B 1 167 ? -7.379 -11.25 1.142 1 96.62 167 ALA B N 1
ATOM 3011 C CA . ALA B 1 167 ? -6.809 -10.016 1.663 1 96.62 167 ALA B CA 1
ATOM 3012 C C . ALA B 1 167 ? -5.57 -9.602 0.872 1 96.62 167 ALA B C 1
ATOM 3014 O O . ALA B 1 167 ? -5.344 -8.414 0.63 1 96.62 167 ALA B O 1
ATOM 3015 N N . LEU B 1 168 ? -4.766 -10.555 0.47 1 96.94 168 LEU B N 1
ATOM 3016 C CA . LEU B 1 168 ? -3.578 -10.289 -0.333 1 96.94 168 LEU B CA 1
ATOM 3017 C C . LEU B 1 168 ? -3.961 -9.773 -1.715 1 96.94 168 LEU B C 1
ATOM 3019 O O . LEU B 1 168 ? -3.338 -8.836 -2.229 1 96.94 168 LEU B O 1
ATOM 3023 N N . ILE B 1 169 ? -4.977 -10.328 -2.299 1 97.56 169 ILE B N 1
ATOM 3024 C CA . ILE B 1 169 ? -5.484 -9.875 -3.588 1 97.56 169 ILE B CA 1
ATOM 3025 C C . ILE B 1 169 ? -6.039 -8.461 -3.455 1 97.56 169 ILE B C 1
ATOM 3027 O O . ILE B 1 169 ? -5.754 -7.594 -4.285 1 97.56 169 ILE B O 1
ATOM 3031 N N . LEU B 1 170 ? -6.812 -8.242 -2.398 1 96.19 170 LEU B N 1
ATOM 3032 C CA . LEU B 1 170 ? -7.355 -6.922 -2.107 1 96.19 170 LEU B CA 1
ATOM 3033 C C . LEU B 1 170 ? -6.242 -5.883 -2.023 1 96.19 170 LEU B C 1
ATOM 3035 O O . LEU B 1 170 ? -6.328 -4.82 -2.645 1 96.19 170 LEU B O 1
ATOM 3039 N N . GLN B 1 171 ? -5.234 -6.168 -1.287 1 92.56 171 GLN B N 1
ATOM 3040 C CA . GLN B 1 171 ? -4.098 -5.266 -1.149 1 92.56 171 GLN B CA 1
ATOM 3041 C C . GLN B 1 171 ? -3.445 -4.992 -2.502 1 92.56 171 GLN B C 1
ATOM 3043 O O . GLN B 1 171 ? -3.029 -3.863 -2.781 1 92.56 171 GLN B O 1
ATOM 3048 N N . SER B 1 172 ? -3.309 -5.965 -3.33 1 94.56 172 SER B N 1
ATOM 3049 C CA . SER B 1 172 ? -2.686 -5.816 -4.641 1 94.56 172 SER B CA 1
ATOM 3050 C C . SER B 1 172 ? -3.494 -4.883 -5.535 1 94.56 172 SER B C 1
ATOM 3052 O O . SER B 1 172 ? -2.934 -3.996 -6.188 1 94.56 172 SER B O 1
ATOM 3054 N N . VAL B 1 173 ? -4.781 -5.035 -5.508 1 93.69 173 VAL B N 1
ATOM 3055 C CA . VAL B 1 173 ? -5.609 -4.246 -6.41 1 93.69 173 VAL B CA 1
ATOM 3056 C C . VAL B 1 173 ? -5.727 -2.816 -5.887 1 93.69 173 VAL B C 1
ATOM 3058 O O . VAL B 1 173 ? -5.789 -1.866 -6.672 1 93.69 173 VAL B O 1
ATOM 3061 N N . LEU B 1 174 ? -5.773 -2.676 -4.582 1 89.56 174 LEU B N 1
ATOM 3062 C CA . LEU B 1 174 ? -5.793 -1.334 -4.012 1 89.56 174 LEU B CA 1
ATOM 3063 C C . LEU B 1 174 ? -4.48 -0.606 -4.289 1 89.56 174 LEU B C 1
ATOM 3065 O O . LEU B 1 174 ? -4.449 0.626 -4.332 1 89.56 174 LEU B O 1
ATOM 3069 N N . GLY B 1 175 ? -3.477 -1.396 -4.504 1 88.94 175 GLY B N 1
ATOM 3070 C CA . GLY B 1 175 ? -2.168 -0.829 -4.789 1 88.94 175 GLY B CA 1
ATOM 3071 C C . GLY B 1 175 ? -1.938 -0.577 -6.266 1 88.94 175 GLY B C 1
ATOM 3072 O O . GLY B 1 175 ? -0.841 -0.19 -6.672 1 88.94 175 GLY B O 1
ATOM 3073 N N . ALA B 1 176 ? -2.924 -0.645 -7.098 1 90.31 176 ALA B N 1
ATOM 3074 C CA . ALA B 1 176 ? -2.777 -0.603 -8.547 1 90.31 176 ALA B CA 1
ATOM 3075 C C . ALA B 1 176 ? -2.197 0.734 -9 1 90.31 176 ALA B C 1
ATOM 3077 O O . ALA B 1 176 ? -1.315 0.776 -9.867 1 90.31 176 ALA B O 1
ATOM 3078 N N . MET B 1 177 ? -2.699 1.807 -8.453 1 85.88 177 MET B N 1
ATOM 3079 C CA . MET B 1 177 ? -2.209 3.123 -8.844 1 85.88 177 MET B CA 1
ATOM 3080 C C . MET B 1 177 ? -0.735 3.285 -8.484 1 85.88 177 MET B C 1
ATOM 3082 O O . MET B 1 177 ? 0.054 3.781 -9.289 1 85.88 177 MET B O 1
ATOM 3086 N N . ARG B 1 178 ? -0.362 2.82 -7.371 1 85.38 178 ARG B N 1
ATOM 3087 C CA . ARG B 1 178 ? 1.036 2.861 -6.953 1 85.38 178 ARG B CA 1
ATOM 3088 C C . ARG B 1 178 ? 1.896 1.957 -7.832 1 85.38 178 ARG B C 1
ATOM 3090 O O . ARG B 1 178 ? 3.014 2.324 -8.203 1 85.38 178 ARG B O 1
ATOM 3097 N N . LEU B 1 179 ? 1.368 0.881 -8.102 1 90.19 179 LEU B N 1
ATOM 3098 C CA . LEU B 1 179 ? 2.084 -0.077 -8.938 1 90.19 179 LEU B CA 1
ATOM 3099 C C . LEU B 1 179 ? 2.322 0.489 -10.328 1 90.19 179 LEU B C 1
ATOM 3101 O O . LEU B 1 179 ? 3.375 0.253 -10.93 1 90.19 179 LEU B O 1
ATOM 3105 N N . ARG B 1 180 ? 1.356 1.19 -10.828 1 90.38 180 ARG B N 1
ATOM 3106 C CA . ARG B 1 180 ? 1.524 1.824 -12.133 1 90.38 180 ARG B CA 1
ATOM 3107 C C . ARG B 1 180 ? 2.709 2.785 -12.125 1 90.38 180 ARG B C 1
ATOM 3109 O O . ARG B 1 180 ? 3.557 2.738 -13.023 1 90.38 180 ARG B O 1
ATOM 3116 N N . SER B 1 181 ? 2.76 3.584 -11.117 1 87.62 181 SER B N 1
ATOM 3117 C CA . SER B 1 181 ? 3.85 4.543 -10.977 1 87.62 181 SER B CA 1
ATOM 3118 C C . SER B 1 181 ? 5.188 3.838 -10.766 1 87.62 181 SER B C 1
ATOM 3120 O O . SER B 1 181 ? 6.191 4.207 -11.375 1 87.62 181 SER B O 1
ATOM 3122 N N . LEU B 1 182 ? 5.234 2.82 -9.945 1 89.06 182 LEU B N 1
ATOM 3123 C CA . LEU B 1 182 ? 6.445 2.051 -9.695 1 89.06 182 LEU B CA 1
ATOM 3124 C C . LEU B 1 182 ? 6.938 1.375 -10.977 1 89.06 182 LEU B C 1
ATOM 3126 O O . LEU B 1 182 ? 8.141 1.337 -11.234 1 89.06 182 LEU B O 1
ATOM 3130 N N . GLY B 1 183 ? 5.977 0.828 -11.688 1 92.62 183 GLY B N 1
ATOM 3131 C CA . GLY B 1 183 ? 6.332 0.197 -12.945 1 92.62 183 GLY B CA 1
ATOM 3132 C C . GLY B 1 183 ? 7.02 1.143 -13.914 1 92.62 183 GLY B C 1
ATOM 3133 O O . GLY B 1 183 ? 8.031 0.788 -14.523 1 92.62 183 GLY B O 1
ATOM 3134 N N . VAL B 1 184 ? 6.523 2.289 -14 1 91.94 184 VAL B N 1
ATOM 3135 C CA . VAL B 1 184 ? 7.113 3.281 -14.891 1 91.94 184 VAL B CA 1
ATOM 3136 C C . VAL B 1 184 ? 8.539 3.59 -14.453 1 91.94 184 VAL B C 1
ATOM 3138 O O . VAL B 1 184 ? 9.461 3.596 -15.273 1 91.94 184 VAL B O 1
ATOM 3141 N N . GLU B 1 185 ? 8.742 3.74 -13.188 1 91.94 185 GLU B N 1
ATOM 3142 C CA . GLU B 1 185 ? 10.023 4.219 -12.68 1 91.94 185 GLU B CA 1
ATOM 3143 C C . GLU B 1 185 ? 11.039 3.088 -12.586 1 91.94 185 GLU B C 1
ATOM 3145 O O . GLU B 1 185 ? 12.227 3.289 -12.852 1 91.94 185 GLU B O 1
ATOM 3150 N N . LEU B 1 186 ? 10.586 1.94 -12.242 1 93.62 186 LEU B N 1
ATOM 3151 C CA . LEU B 1 186 ? 11.5 0.829 -12.008 1 93.62 186 LEU B CA 1
ATOM 3152 C C . LEU B 1 186 ? 11.703 0.018 -13.289 1 93.62 186 LEU B C 1
ATOM 3154 O O . LEU B 1 186 ? 12.805 -0.461 -13.555 1 93.62 186 LEU B O 1
ATOM 3158 N N . ASN B 1 187 ? 10.57 -0.102 -14.039 1 94.06 187 ASN B N 1
ATOM 3159 C CA . ASN B 1 187 ? 10.602 -0.989 -15.195 1 94.06 187 ASN B CA 1
ATOM 3160 C C . ASN B 1 187 ? 10.695 -0.205 -16.5 1 94.06 187 ASN B C 1
ATOM 3162 O O . ASN B 1 187 ? 11.016 -0.771 -17.547 1 94.06 187 ASN B O 1
ATOM 3166 N N . GLY B 1 188 ? 10.453 1.018 -16.516 1 93.12 188 GLY B N 1
ATOM 3167 C CA . GLY B 1 188 ? 10.328 1.805 -17.734 1 93.12 188 GLY B CA 1
ATOM 3168 C C . GLY B 1 188 ? 8.961 1.69 -18.375 1 93.12 188 GLY B C 1
ATOM 3169 O O . GLY B 1 188 ? 8.664 2.391 -19.344 1 93.12 188 GLY B O 1
ATOM 3170 N N . THR B 1 189 ? 8.07 0.768 -17.891 1 94.31 189 THR B N 1
ATOM 3171 C CA . THR B 1 189 ? 6.699 0.586 -18.344 1 94.31 189 THR B CA 1
ATOM 3172 C C . THR B 1 189 ? 5.75 0.423 -17.156 1 94.31 189 THR B C 1
ATOM 3174 O O . THR B 1 189 ? 6.117 -0.16 -16.141 1 94.31 189 THR B O 1
ATOM 3177 N N . PRO B 1 190 ? 4.512 0.94 -17.344 1 93.88 190 PRO B N 1
ATOM 3178 C CA . PRO B 1 190 ? 3.574 0.844 -16.219 1 93.88 190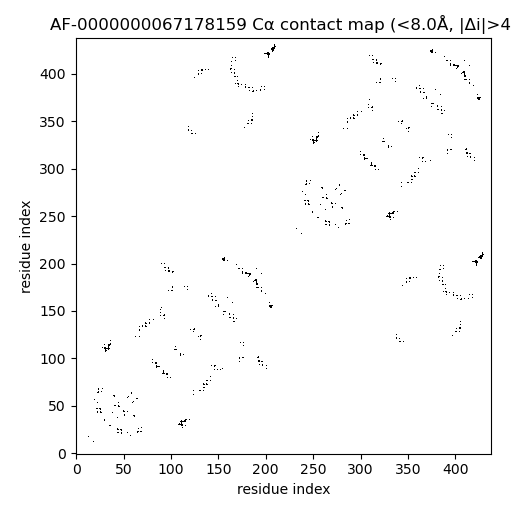 PRO B CA 1
ATOM 3179 C C . PRO B 1 190 ? 3.125 -0.59 -15.945 1 93.88 190 PRO B C 1
ATOM 3181 O O . PRO B 1 190 ? 3.049 -1.403 -16.875 1 93.88 190 PRO B O 1
ATOM 3184 N N . ILE B 1 191 ? 2.883 -0.895 -14.719 1 94.69 191 ILE B N 1
ATOM 3185 C CA . ILE B 1 191 ? 2.189 -2.113 -14.32 1 94.69 191 ILE B CA 1
ATOM 3186 C C . ILE B 1 191 ? 0.682 -1.874 -14.32 1 94.69 191 ILE B C 1
ATOM 3188 O O . ILE B 1 191 ? 0.19 -0.961 -13.656 1 94.69 191 ILE B O 1
ATOM 3192 N N . GLU B 1 192 ? -0.025 -2.709 -15.07 1 95 192 GLU B N 1
ATOM 3193 C CA . GLU B 1 192 ? -1.449 -2.48 -15.297 1 95 192 GLU B CA 1
ATOM 3194 C C . GLU B 1 192 ? -2.285 -3.646 -14.781 1 95 192 GLU B C 1
ATOM 3196 O O . GLU B 1 192 ? -1.75 -4.582 -14.18 1 95 192 GLU B O 1
ATOM 3201 N N . GLY B 1 193 ? -3.598 -3.504 -14.945 1 95.69 193 GLY B N 1
ATOM 3202 C CA . GLY B 1 193 ? -4.578 -4.469 -14.469 1 95.69 193 GLY B CA 1
ATOM 3203 C C . GLY B 1 193 ? -4.242 -5.898 -14.859 1 95.69 193 GLY B C 1
ATOM 3204 O O . GLY B 1 193 ? -4.234 -6.793 -14.016 1 95.69 193 GLY B O 1
ATOM 3205 N N . PRO B 1 194 ? -3.928 -6.125 -16.125 1 95.88 194 PRO B N 1
ATOM 3206 C CA . PRO B 1 194 ? -3.629 -7.488 -16.562 1 95.88 194 PRO B CA 1
ATOM 3207 C C . PRO B 1 194 ? -2.439 -8.094 -15.82 1 95.88 194 PRO B C 1
ATOM 3209 O O . PRO B 1 194 ? -2.432 -9.297 -15.539 1 95.88 194 PRO B O 1
ATOM 3212 N N . HIS B 1 195 ? -1.436 -7.285 -15.484 1 96.19 195 HIS B N 1
ATOM 3213 C CA . HIS B 1 195 ? -0.291 -7.781 -14.727 1 96.19 195 HIS B CA 1
ATOM 3214 C C . HIS B 1 195 ? -0.703 -8.219 -13.32 1 96.19 195 HIS B C 1
ATOM 3216 O O . HIS B 1 195 ? -0.271 -9.273 -12.844 1 96.19 195 HIS B O 1
ATOM 3222 N N . ILE B 1 196 ? -1.524 -7.395 -12.734 1 97.25 196 ILE B N 1
ATOM 3223 C CA . ILE B 1 196 ? -1.997 -7.676 -11.391 1 97.25 196 ILE B CA 1
ATOM 3224 C C . ILE B 1 196 ? -2.859 -8.938 -11.398 1 97.25 196 ILE B C 1
ATOM 3226 O O . ILE B 1 196 ? -2.701 -9.812 -10.539 1 97.25 196 ILE B O 1
ATOM 3230 N N . TYR B 1 197 ? -3.713 -8.992 -12.406 1 97.56 197 TYR B N 1
ATOM 3231 C CA . TYR B 1 197 ? -4.559 -10.172 -12.523 1 97.56 197 TYR B CA 1
ATOM 3232 C C . TYR B 1 197 ? -3.715 -11.438 -12.664 1 97.56 197 TYR B C 1
ATOM 3234 O O . TYR B 1 197 ? -3.943 -12.422 -11.961 1 97.56 197 TYR B O 1
ATOM 3242 N N . GLU B 1 198 ? -2.805 -11.438 -13.555 1 95.19 198 GLU B N 1
ATOM 3243 C CA . GLU B 1 198 ? -1.964 -12.602 -13.797 1 95.19 198 GLU B CA 1
ATOM 3244 C C . GLU B 1 198 ? -1.231 -13.039 -12.531 1 95.19 198 GLU B C 1
ATOM 3246 O O . GLU B 1 198 ? -1.162 -14.227 -12.227 1 95.19 198 GLU B O 1
ATOM 3251 N N . PHE B 1 199 ? -0.734 -12.117 -11.828 1 95.88 199 PHE B N 1
ATOM 3252 C CA . PHE B 1 199 ? -0.038 -12.391 -10.578 1 95.88 199 PHE B CA 1
ATOM 3253 C C . PHE B 1 199 ? -0.964 -13.07 -9.578 1 95.88 199 PHE B C 1
ATOM 3255 O O . PHE B 1 199 ? -0.592 -14.078 -8.969 1 95.88 199 PHE B O 1
ATOM 3262 N N . CYS B 1 200 ? -2.156 -12.555 -9.414 1 96.81 200 CYS B N 1
ATOM 3263 C CA . CYS B 1 200 ? -3.125 -13.062 -8.445 1 96.81 200 CYS B CA 1
ATOM 3264 C C . CYS B 1 200 ? -3.641 -14.43 -8.867 1 96.81 200 CYS B C 1
ATOM 3266 O O . CYS B 1 200 ? -3.688 -15.359 -8.055 1 96.81 200 CYS B O 1
ATOM 3268 N N . VAL B 1 201 ? -4.008 -14.547 -10.164 1 95.69 201 VAL B N 1
ATOM 3269 C CA . VAL B 1 201 ? -4.641 -15.789 -10.602 1 95.69 201 VAL B CA 1
ATOM 3270 C C . VAL B 1 201 ? -3.629 -16.938 -10.547 1 95.69 201 VAL B C 1
ATOM 3272 O O . VAL B 1 201 ? -3.986 -18.078 -10.234 1 95.69 201 VAL B O 1
ATOM 3275 N N . ARG B 1 202 ? -2.389 -16.656 -10.836 1 92.88 202 ARG B N 1
ATOM 3276 C CA . ARG B 1 202 ? -1.346 -17.672 -10.75 1 92.88 202 ARG B CA 1
ATOM 3277 C C . ARG B 1 202 ? -1.158 -18.156 -9.312 1 92.88 202 ARG B C 1
ATOM 3279 O O . ARG B 1 202 ? -0.853 -19.312 -9.078 1 92.88 202 ARG B O 1
ATOM 3286 N N . SER B 1 203 ? -1.279 -17.25 -8.359 1 93.25 203 SER B N 1
ATOM 3287 C CA . SER B 1 203 ? -1.162 -17.609 -6.957 1 93.25 203 SER B CA 1
ATOM 3288 C C . SER B 1 203 ? -2.283 -18.562 -6.539 1 93.25 203 SER B C 1
ATOM 3290 O O . SER B 1 203 ? -2.158 -19.281 -5.547 1 93.25 203 SER B O 1
ATOM 3292 N N . LEU B 1 204 ? -3.369 -18.547 -7.328 1 94.25 204 LEU B N 1
ATOM 3293 C CA . LEU B 1 204 ? -4.547 -19.344 -6.996 1 94.25 204 LEU B CA 1
ATOM 3294 C C . LEU B 1 204 ? -4.543 -20.672 -7.758 1 94.25 204 LEU B C 1
ATOM 3296 O O . LEU B 1 204 ? -5.266 -21.594 -7.395 1 94.25 204 LEU B O 1
ATOM 3300 N N . SER B 1 205 ? -3.932 -20.703 -8.859 1 85.19 205 SER B N 1
ATOM 3301 C CA . SER B 1 205 ? -4.078 -21.797 -9.82 1 85.19 205 SER B CA 1
ATOM 3302 C C . SER B 1 205 ? -3.389 -23.062 -9.336 1 85.19 205 SER B C 1
ATOM 3304 O O . SER B 1 205 ? -2.439 -23 -8.555 1 85.19 205 SER B O 1
ATOM 3306 N N . ASN B 1 206 ? -4.152 -24.156 -9.703 1 65.44 206 ASN B N 1
ATOM 3307 C CA . ASN B 1 206 ? -3.596 -25.484 -9.445 1 65.44 206 ASN B CA 1
ATOM 3308 C C . ASN B 1 206 ? -2.301 -25.703 -10.227 1 65.44 206 ASN B C 1
ATOM 3310 O O . ASN B 1 206 ? -2.121 -25.156 -11.312 1 65.44 206 ASN B O 1
ATOM 3314 N N . PRO B 1 207 ? -1.426 -26.328 -9.586 1 57.03 207 PRO B N 1
ATOM 3315 C CA . PRO B 1 207 ? -0.297 -26.719 -10.43 1 57.03 207 PRO B CA 1
ATOM 3316 C C . PRO B 1 207 ? -0.716 -27.594 -11.617 1 57.03 207 PRO B C 1
ATOM 3318 O O . PRO B 1 207 ? -1.732 -28.281 -11.539 1 57.03 207 PRO B O 1
ATOM 3321 N N . PRO B 1 208 ? -0.47 -27.281 -12.984 1 47.72 208 PRO B N 1
AT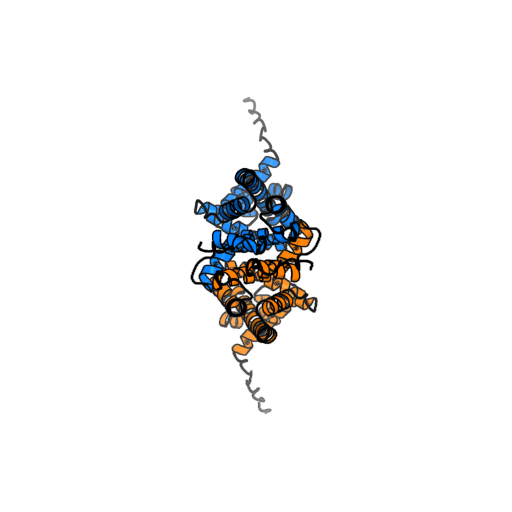OM 3322 C CA . PRO B 1 208 ? -0.91 -28.156 -14.086 1 47.72 208 PRO B CA 1
ATOM 3323 C C . PRO B 1 208 ? -0.868 -29.641 -13.727 1 47.72 208 PRO B C 1
ATOM 3325 O O . PRO B 1 208 ? -0.01 -30.062 -12.945 1 47.72 208 PRO B O 1
ATOM 3328 N N . THR B 1 209 ? -2.057 -30.281 -13.961 1 44.53 209 THR B N 1
ATOM 3329 C CA . THR B 1 209 ? -2.129 -31.734 -13.828 1 44.53 209 THR B CA 1
ATOM 3330 C C . THR B 1 209 ? -1.228 -32.406 -14.852 1 44.53 209 THR B C 1
ATOM 3332 O O . THR B 1 209 ? -1.025 -31.891 -15.953 1 44.53 209 THR B O 1
ATOM 3335 N N . PRO B 1 210 ? -0.393 -33.406 -14.547 1 40.44 210 PRO B N 1
ATOM 3336 C CA . PRO B 1 210 ? 0.462 -34.219 -15.422 1 40.44 210 PRO B CA 1
ATOM 3337 C C . PRO B 1 210 ? -0.258 -34.656 -16.688 1 40.44 210 PRO B C 1
ATOM 3339 O O . PRO B 1 210 ? 0.379 -34.875 -17.734 1 40.44 210 PRO B O 1
ATOM 3342 N N . ASP B 1 211 ? -1.525 -34.969 -16.844 1 39.47 211 ASP B N 1
ATOM 3343 C CA . ASP B 1 211 ? -2.193 -35.594 -17.969 1 39.47 211 ASP B CA 1
ATOM 3344 C C . ASP B 1 211 ? -2.279 -34.625 -19.156 1 39.47 211 ASP B C 1
ATOM 3346 O O . ASP B 1 211 ? -2.471 -35.062 -20.297 1 39.47 211 ASP B O 1
ATOM 3350 N N . ASP B 1 212 ? -2.322 -33.438 -19.125 1 39.41 212 ASP B N 1
ATOM 3351 C CA . ASP B 1 212 ? -2.635 -32.625 -20.281 1 39.41 212 ASP B CA 1
ATOM 3352 C C . ASP B 1 212 ? -1.419 -32.469 -21.188 1 39.41 212 ASP B C 1
ATOM 3354 O O . ASP B 1 212 ? -1.493 -31.812 -22.234 1 39.41 212 ASP B O 1
ATOM 3358 N N . GLN B 1 213 ? -0.2 -32.688 -20.922 1 35.69 213 GLN B N 1
ATOM 3359 C CA . GLN B 1 213 ? 0.902 -32.719 -21.875 1 35.69 213 GLN B CA 1
ATOM 3360 C C . GLN B 1 213 ? 1.017 -34.094 -22.531 1 35.69 213 GLN B C 1
ATOM 3362 O O . GLN B 1 213 ? 2.027 -34.781 -22.359 1 35.69 213 GLN B O 1
ATOM 3367 N N . ALA B 1 214 ? -0.025 -34.969 -22.578 1 36.25 214 ALA B N 1
ATOM 3368 C CA . ALA B 1 214 ? 0.087 -36.156 -23.391 1 36.25 214 ALA B CA 1
ATOM 3369 C C . ALA B 1 214 ? 0.373 -35.844 -24.844 1 36.25 214 ALA B C 1
ATOM 3371 O O . ALA B 1 214 ? -0.432 -35.156 -25.5 1 36.25 214 ALA B O 1
ATOM 3372 N N . PHE B 1 215 ? 1.709 -35.656 -25.188 1 33 215 PHE B N 1
ATOM 3373 C CA . PHE B 1 215 ? 2.115 -35.656 -26.578 1 33 215 PHE B CA 1
ATOM 3374 C C . PHE B 1 215 ? 1.312 -36.688 -27.375 1 33 215 PHE B C 1
ATOM 3376 O O . PHE B 1 215 ? 1.075 -37.812 -26.891 1 33 215 PHE B O 1
ATOM 3383 N N . PRO B 1 216 ? 0.511 -36.219 -28.266 1 34.16 216 PRO B N 1
ATOM 3384 C CA . PRO B 1 216 ? -0.119 -37.188 -29.156 1 34.16 216 PRO B CA 1
ATOM 3385 C C . PRO B 1 216 ? 0.875 -38.219 -29.719 1 34.16 216 PRO B C 1
ATOM 3387 O O . PRO B 1 216 ? 1.99 -37.844 -30.094 1 34.16 216 PRO B O 1
ATOM 3390 N N . ARG B 1 217 ? 0.94 -39.375 -29.141 1 30.3 217 ARG B N 1
ATOM 3391 C CA . ARG B 1 217 ? 1.641 -40.5 -29.75 1 30.3 217 ARG B CA 1
ATOM 3392 C C . ARG B 1 217 ? 1.369 -40.594 -31.25 1 30.3 217 ARG B C 1
ATOM 3394 O O . ARG B 1 217 ? 0.221 -40.469 -31.688 1 30.3 217 ARG B O 1
ATOM 3401 N N . ARG B 1 218 ? 2.242 -40.125 -32.031 1 28.36 218 ARG B N 1
ATOM 3402 C CA . ARG B 1 218 ? 2.219 -40.438 -33.469 1 28.36 218 ARG B CA 1
ATOM 3403 C C . ARG B 1 218 ? 1.838 -41.906 -33.656 1 28.36 218 ARG B C 1
ATOM 3405 O O . ARG B 1 218 ? 2.328 -42.781 -32.969 1 28.36 218 ARG B O 1
ATOM 3412 N N . PRO B 1 219 ? 0.77 -42.031 -34.531 1 28.8 219 PRO B N 1
ATOM 3413 C CA . PRO B 1 219 ? 0.547 -43.406 -34.969 1 28.8 219 PRO B CA 1
ATOM 3414 C C . PRO B 1 219 ? 1.794 -44.062 -35.562 1 28.8 219 PRO B C 1
ATOM 3416 O O . PRO B 1 219 ? 2.648 -43.344 -36.125 1 28.8 219 PRO B O 1
#

Foldseek 3Di:
DPPPPPPPVPVPPQPLVRLLVLLLVLQLVVLLVALALPDAPVSSCVSSVHDPVSVCVNDVGSLRSLLVNLLVVLVVVLVVLCVVQVVDALLVSLLSSLCVLQPDDPDSSRVSNLSHSLVVLVVCCPPPVPSSVVSCVSVLVSNLVSLVRCVVVVFFPVPDPSSVLSVVLSVLSSCQVVQQVCCCVVVVGGDGSVNSSVVSSVVGGDDDDPPPPPDPDDD/DPDPPPPPVPVPPQPLVRLLVLLLVLQLVVLLVALALPDAPVSSCVSSVHDPVSVCVNDVGSLRSLLVNLLVVLVVVLVVLCVVQVPDALLVSLLSSLCVLQPDDPDSSRVSNLSHSLVVLVVCCPPPVPSSVVSCVSVLVSNLVSLVRCVVVVFFPVPDPSSVLSVVLSVLSSCQVVQQVCCCVVVVGGDGSVNSSVVSSVVGGDDDDPPPPPPPDDD

Organism: Mycolicibacterium smegmatis (strain ATCC 700084 / mc(2)155) (NCBI:txid246196)

InterPro domains:
  IPR001647 DNA-binding HTH domain, TetR-type [PF00440] (25-69)
  IPR001647 DNA-binding HTH domain, TetR-type [PS50977] (17-77)
  IPR009057 Homedomain-like superfamily [SSF46689] (13-91)
  IPR036271 Tetracyclin repressor-like, C-terminal domain superfamily [SSF48498] (120-183)
  IPR050109 HTH-type, TetR-like transcriptional regulator [PTHR30055] (10-188)

pLDDT: mean 85.5, std 18.1, range [28.36, 98.5]

Solvent-accessible surface area (backbone atoms only — not comparable to full-atom values): 23687 Å² total; per-residue (Å²): 132,83,74,79,77,76,74,74,73,74,70,71,74,68,49,68,70,51,49,54,49,37,46,38,50,27,46,50,50,47,18,30,76,67,29,46,76,84,69,52,69,64,58,32,25,62,68,46,72,55,45,70,67,59,44,56,74,75,30,90,44,67,65,53,46,51,48,51,43,49,32,50,52,40,53,54,48,37,53,51,49,46,66,76,26,68,88,44,59,23,71,58,22,50,44,52,48,40,43,64,72,55,46,77,59,92,40,71,42,48,40,17,35,51,51,20,50,56,57,47,46,57,53,35,49,69,77,36,47,65,63,42,37,58,41,44,41,58,50,39,50,52,43,32,51,36,54,49,48,11,31,76,73,62,64,22,37,80,83,60,56,53,66,61,52,23,50,53,47,48,53,51,61,71,36,36,69,59,39,24,56,44,20,35,63,73,62,74,44,66,44,49,41,70,56,52,39,52,45,51,51,36,39,39,40,48,49,40,65,26,73,78,74,64,70,80,73,76,129,133,83,73,80,76,76,73,72,74,73,70,72,75,69,50,68,70,49,49,54,49,37,45,40,50,28,46,50,51,47,17,29,73,65,29,47,76,83,69,53,70,65,58,30,24,61,68,46,70,56,45,71,68,59,46,56,75,76,30,91,43,68,64,52,46,52,48,52,42,49,31,53,52,40,52,54,48,36,53,51,48,44,66,76,27,68,89,45,58,23,72,58,21,51,46,51,49,37,43,63,71,54,48,76,58,91,40,71,43,48,40,17,34,49,50,21,50,56,58,46,47,56,54,35,49,68,77,37,45,64,61,42,36,58,43,44,39,58,50,39,50,50,44,32,52,36,53,49,48,11,30,77,73,62,63,22,36,80,84,60,56,55,66,61,53,25,50,52,47,47,54,53,61,72,37,37,68,58,40,22,56,42,20,36,64,73,61,72,45,64,44,49,39,68,58,53,38,51,43,50,53,36,40,38,41,48,50,40,67,28,71,77,72,63,70,78,74,75,130

Secondary structure (DSSP, 8-state):
---------------HHHHHHHHHHHHHHHHHHH--S---HHHHHHHHT--HHHHHHH-SSHHHHHHHHHHHHHHHHHHHHHHHHTTS-HHHHHHHHHHHHHPPPSSHHHHHHHHHHHHHHHHHHHH-HHHHHHHHHHHHHHHHHHHHHHHHHTSB-TT--HHHHHHHHHHHHHTHHHHHHHIIIIISS---HHHHHHHHHHHHBPP--GGG-------/---------------HHHHHHHHHHHHHHHHHHH--S---HHHHHHHHT--HHHHHHH-SSHHHHHHHHHHHHHHHHHHHHHHHHTTS-HHHHHHHHHHHHHPPPSSHHHHHHHHHHHHHHHHHHHH-HHHHHHHHHHHHHHHHHHHHHHHHHTSB-TT--HHHHHHHHHHHHHTHHHHHHHIIIIISS---HHHHHHHHHHHHBPP--GGGG------